Protein AF-A0A497DJE2-F1 (afdb_monomer)

Solvent-accessible surface area (backbone atoms only — not comparable to full-atom values): 36915 Å² total; per-residue (Å²): 143,84,81,88,77,89,80,86,82,82,80,81,83,79,82,76,83,75,86,66,81,59,94,67,69,62,58,83,34,66,93,53,48,21,60,63,22,38,55,33,47,18,73,64,38,55,82,49,50,77,72,42,72,75,46,53,67,66,46,40,66,58,52,35,46,42,57,73,91,78,53,55,95,87,66,70,80,55,27,45,56,20,80,62,29,55,32,99,90,61,69,46,84,48,86,41,48,55,91,71,33,69,51,93,78,64,91,44,76,79,64,31,34,24,80,32,48,75,69,39,44,63,29,59,74,58,39,81,60,77,64,42,39,65,84,44,47,43,62,22,36,33,34,56,44,64,67,41,65,71,43,52,79,38,60,50,58,66,78,43,68,52,92,45,57,30,29,34,17,38,30,72,49,76,90,47,74,53,66,21,22,23,73,44,70,96,46,36,11,63,51,23,38,39,48,54,34,53,48,31,49,34,31,95,54,52,23,76,22,21,88,24,93,64,28,58,79,44,28,64,48,36,46,72,80,35,40,31,68,55,50,44,54,49,32,51,51,27,34,68,76,28,60,85,46,71,68,53,51,54,27,39,49,44,35,26,80,66,23,78,31,58,54,58,42,68,82,39,51,67,53,49,49,38,35,73,30,77,65,60,76,49,62,55,20,63,40,62,56,40,76,57,35,74,75,54,67,37,24,33,32,44,26,37,34,36,44,72,38,51,75,93,32,60,44,53,28,31,42,39,40,40,27,62,78,73,76,80,81,80,86,50,67,44,52,65,81,68,73,36,82,70,51,88,84,45,44,36,31,41,77,40,60,58,85,56,48,57,52,67,53,63,83,44,63,57,58,35,55,38,26,36,38,53,30,33,16,9,57,60,58,71,53,20,24,56,40,73,72,85,80,68,50,60,41,68,52,56,23,30,63,74,32,11,7,41,38,72,82,71,102,40,87,46,44,12,52,30,73,36,34,41,40,19,20,59,81,38,72,58,47,15,34,38,30,35,33,13,62,27,81,56,51,27,46,33,83,83,44,54,36,16,51,24,32,35,38,76,33,74,50,73,37,79,38,73,49,70,59,58,36,33,43,67,32,54,38,38,38,18,26,34,48,70,42,29,23,74,69,72,75,48,70,51,80,38,62,40,74,74,46,64,73,74,24,30,57,26,42,34,35,18,39,73,28,44,92,90,68,30,49,73,44,17,34,47,46,59,85,73,40,56,22,75,93,44,94,68,45,20,53,43,4,27,36,36,45,44,74,87,64,66,64,49,37,64,60,56,55,70,92,48,50,52,70,48,76,30,38,72,88,69,59,59,89,87,68,89,67,79,74,78,42,83,71,53,59,84,81,50,63,79,84,46,68,86,31,46,48,60,96,75,78,84,86,94,72,89,84,76,96,78,62,55,61,47,54,45,93,89,70,76,32,48,34,72,47,48,88,59,77,81,86,82,89,83,82,85,72,64,97,85,57,55,76,54,78,60,74,92,59,61,66,85,80,132

Foldseek 3Di:
DDDDDDDDDDDDPDDDPQDADPDCLLVQLPPAFALSSLQSQLVSFQQWAQPDQVCLLVLQQFLFFDPPVQADPPDDGAWGNALQQRAPPDHGPEIAHRPPQEDDDDDAWNRGWYWAQLQDCQLVVVDPPSVRQNLRTGTHGNVVSVVQHNFAEADAPFPDAGPRGKGWHFHPFPPGGHIHIYGPLLCLLSSLLSVSQCLSNPLVCLLVRCPGDNVVRFAPSHSRQGGDPRNLVSSVVSNVSHDQDPSQSSSQVSSCVVIVHGRVCNSCVVNSCRHNNQPDLFAAQPFAWAPFEWDDFAFFKIKTFTHFGDDDTGFQKKKKKKFQPQDDDDDDALDDDDFDLPCVVGITIDIGGGPPRMDMRGRDHGQTKMKMWMWGWHHDHRSIHTNRDDDTDIYMDGHHHFAEDADDDDVIDFWQWEWFKFDCALVALQQTKTKIFTATADGDALVVWWKWWWKAAPLHDIDTDTDHGHAHYRWMAIEGQDQVRNCVLPVHGGNHHHNVSRDFQFMKIWMFTPDTPVDTDTWAIQDDHSHGSVVHLRGQGQHMKGFPLVRRGGDSDDDSVRIDHDHHHSVRDDPTDRDWDKDQQDDFPDFPPPPVRIDTPDDDDDDDDDPDWGKGQDPPAREIETDDQDEDDPPDDDDDPRYDHDYDPVRHPYDD

Mean predicted aligned error: 20.31 Å

pLDDT: mean 81.44, std 21.13, range [29.23, 98.88]

Sequence (656 aa):
MYRLKLVGIFLFLSTVLLAQAPAGYYNSASGLSGYQLKTALYNIIKDHNDQGYSALWSFYYYGDTLPQALTNSGTSTDIIWDIYSYNPNGANPYEYVAGSNQCGTYSAEGSCYNREHTFPQSWFNKSSPMKNDAVQVLPTDGYVNGKRSNYPYSEVNATWTSQNGSKVGSSNIAGFSGTAFEPIDEFKGDLARIYFYMATRYENVIASWQYNSNADDVLDGTSDHVYDDWFLDLMMQWHEQDPVSQKEIDRNNDVYDYQDNRNPFVDHPEYAESIWGYDTTKAEPSNHVANFTTTTVTDSTITLTWNDNDGTVVADYYLLMINTTGVFTAPVDSVPQNDDTDLSDGEGDININHGSETYTWAGLDTATIYYFIIYPYTNTGTNVNYKTDGTVPVTQDTTTAPQGSGNSGSTDSTVLLIISEVADPGDNSGARYVELYNGGANDIDFSNQTWYLSRQANADSWGDILLTGIIKADSVMVIANSTSNFNSAYGFNPDMANGFVSENGNDGYFLFKDGNHSSGTLVDAYGETDINGTGTAWEYEDGKAVRLYTVDSASATWMASEWKIESADVADMTPRWHHKTYYWTGAVSTDWFTINNWQVNSSTPDYYYDAGSYLIINPAGNSPTLFSTDTIFCTKLTMDTNAVITLDSSVLKVGK

Structure (mmCIF, N/CA/C/O backbone):
data_AF-A0A497DJE2-F1
#
_entry.id   AF-A0A497DJE2-F1
#
loop_
_atom_site.group_PDB
_atom_site.id
_atom_site.type_symbol
_atom_site.label_atom_id
_atom_site.label_alt_id
_atom_site.label_comp_id
_atom_site.label_asym_id
_atom_site.label_entity_id
_atom_site.label_seq_id
_atom_site.pdbx_PDB_ins_code
_atom_site.Cartn_x
_atom_site.Cartn_y
_atom_site.Cartn_z
_atom_site.occupancy
_atom_site.B_iso_or_equiv
_atom_site.auth_seq_id
_atom_site.auth_comp_id
_atom_site.auth_asym_id
_atom_site.auth_atom_id
_atom_site.pdbx_PDB_model_num
ATOM 1 N N . MET A 1 1 ? -31.985 1.904 -69.502 1.00 41.72 1 MET A N 1
ATOM 2 C CA . MET A 1 1 ? -30.615 1.400 -69.745 1.00 41.72 1 MET A CA 1
ATOM 3 C C . MET A 1 1 ? -29.613 2.381 -69.152 1.00 41.72 1 MET A C 1
ATOM 5 O O . MET A 1 1 ? -29.356 3.390 -69.788 1.00 41.72 1 MET A O 1
ATOM 9 N N . TYR A 1 2 ? -29.046 2.103 -67.979 1.00 30.02 2 TYR A N 1
ATOM 10 C CA . TYR A 1 2 ? -27.828 2.778 -67.510 1.00 30.02 2 TYR A CA 1
ATOM 11 C C . TYR A 1 2 ? -26.876 1.734 -66.923 1.00 30.02 2 TYR A C 1
ATOM 13 O O . TYR A 1 2 ? -27.320 0.720 -66.388 1.00 30.02 2 TYR A O 1
ATOM 21 N N . ARG A 1 3 ? -25.577 1.921 -67.168 1.00 37.12 3 ARG A N 1
ATOM 22 C CA . ARG A 1 3 ? -24.538 0.897 -66.995 1.00 37.12 3 ARG A CA 1
ATOM 23 C C . ARG A 1 3 ? -23.901 0.995 -65.609 1.00 37.12 3 ARG A C 1
ATOM 25 O O . ARG A 1 3 ? -23.504 2.086 -65.211 1.00 37.12 3 ARG A O 1
ATOM 32 N N . LEU A 1 4 ? -23.717 -0.147 -64.946 1.00 33.22 4 LEU A N 1
ATOM 33 C CA . LEU A 1 4 ? -22.803 -0.267 -63.809 1.00 33.22 4 LEU A CA 1
ATOM 34 C C . LEU A 1 4 ? -21.368 0.054 -64.261 1.00 33.22 4 LEU A C 1
ATOM 36 O O . LEU A 1 4 ? -20.926 -0.419 -65.310 1.00 33.22 4 LEU A O 1
ATOM 40 N N . LYS A 1 5 ? -20.630 0.810 -63.445 1.00 39.62 5 LYS A N 1
ATOM 41 C CA . LYS A 1 5 ? -19.164 0.844 -63.468 1.00 39.62 5 LYS A CA 1
ATOM 42 C C . LYS A 1 5 ? -18.675 0.205 -62.173 1.00 39.62 5 LYS A C 1
ATOM 44 O O . LYS A 1 5 ? -18.945 0.750 -61.108 1.00 39.62 5 LYS A O 1
ATOM 49 N N . LEU A 1 6 ? -17.963 -0.917 -62.263 1.00 39.28 6 LEU A N 1
ATOM 50 C CA . LEU A 1 6 ? -17.132 -1.372 -61.149 1.00 39.28 6 LEU A CA 1
ATOM 51 C C . LEU A 1 6 ? -15.893 -0.474 -61.072 1.00 39.28 6 LEU A C 1
ATOM 53 O O . LEU A 1 6 ? -15.251 -0.216 -62.091 1.00 39.28 6 LEU A O 1
ATOM 57 N N . VAL A 1 7 ? -15.547 -0.054 -59.860 1.00 38.00 7 VAL A N 1
ATOM 58 C CA . VAL A 1 7 ? -14.213 0.435 -59.505 1.00 38.00 7 VAL A CA 1
ATOM 59 C C . VAL A 1 7 ? -13.634 -0.610 -58.561 1.00 38.00 7 VAL A C 1
ATOM 61 O O . VAL A 1 7 ? -14.201 -0.855 -57.500 1.00 38.00 7 VAL A O 1
ATOM 64 N N . GLY A 1 8 ? -12.562 -1.281 -58.980 1.00 38.66 8 GLY A N 1
ATOM 65 C CA . GLY A 1 8 ? -11.864 -2.250 -58.140 1.00 38.66 8 GLY A CA 1
ATOM 66 C C . GLY A 1 8 ? -10.871 -1.537 -57.233 1.00 38.66 8 GLY A C 1
ATOM 67 O O . GLY A 1 8 ? -9.980 -0.852 -57.732 1.00 38.66 8 GLY A O 1
ATOM 68 N N . ILE A 1 9 ? -11.013 -1.710 -55.921 1.00 38.94 9 ILE A N 1
ATOM 69 C CA . ILE A 1 9 ? -10.001 -1.312 -54.940 1.00 38.94 9 ILE A CA 1
ATOM 70 C C . ILE A 1 9 ? -9.039 -2.492 -54.788 1.00 38.94 9 ILE A C 1
ATOM 72 O O . ILE A 1 9 ? -9.440 -3.568 -54.349 1.00 38.94 9 ILE A O 1
ATOM 76 N N . PHE A 1 10 ? -7.780 -2.301 -55.182 1.00 39.84 10 PHE A N 1
ATOM 77 C CA . PHE A 1 10 ? -6.708 -3.249 -54.889 1.00 39.84 10 PHE A CA 1
ATOM 78 C C . PHE A 1 10 ? -6.215 -2.999 -53.463 1.00 39.84 10 PHE A C 1
ATOM 80 O O . PHE A 1 10 ? -5.590 -1.973 -53.198 1.00 39.84 10 PHE A O 1
ATOM 87 N N . LEU A 1 11 ? -6.493 -3.934 -52.554 1.00 34.88 11 LEU A N 1
ATOM 88 C CA . LEU A 1 11 ? -5.892 -3.939 -51.225 1.00 34.88 11 LEU A CA 1
ATOM 89 C C . LEU A 1 11 ? -4.448 -4.451 -51.356 1.00 34.88 11 LEU A C 1
ATOM 91 O O . LEU A 1 11 ? -4.231 -5.626 -51.653 1.00 34.88 11 LEU A O 1
ATOM 95 N N . PHE A 1 12 ? -3.460 -3.576 -51.168 1.00 38.00 12 PHE A N 1
ATOM 96 C CA . PHE A 1 12 ? -2.070 -4.000 -51.002 1.00 38.00 12 PHE A CA 1
ATOM 97 C C . PHE A 1 12 ? -1.898 -4.517 -49.573 1.00 38.00 12 PHE A C 1
ATOM 99 O O . PHE A 1 12 ? -1.825 -3.733 -48.632 1.00 38.00 12 PHE A O 1
ATOM 106 N N . LEU A 1 13 ? -1.859 -5.840 -49.411 1.00 38.19 13 LEU A N 1
ATOM 107 C CA . LEU A 1 13 ? -1.564 -6.469 -48.128 1.00 38.19 13 LEU A CA 1
ATOM 108 C C . LEU A 1 13 ? -0.039 -6.520 -47.944 1.00 38.19 13 LEU A C 1
ATOM 110 O O . LEU A 1 13 ? 0.623 -7.446 -48.410 1.00 38.19 13 LEU A O 1
ATOM 114 N N . SER A 1 14 ? 0.531 -5.491 -47.319 1.00 37.19 14 SER A N 1
ATOM 115 C CA . SER A 1 14 ? 1.941 -5.477 -46.927 1.00 37.19 14 SER A CA 1
ATOM 116 C C . SER A 1 14 ? 2.137 -6.334 -45.678 1.00 37.19 14 SER A C 1
ATOM 118 O O . SER A 1 14 ? 1.877 -5.882 -44.564 1.00 37.19 14 SER A O 1
ATOM 120 N N . THR A 1 15 ? 2.599 -7.571 -45.853 1.00 36.88 15 THR A N 1
ATOM 121 C CA . THR A 1 15 ? 3.052 -8.413 -44.741 1.00 36.88 15 THR A CA 1
ATOM 122 C C . THR A 1 15 ? 4.378 -7.873 -44.210 1.00 36.88 15 THR A C 1
ATOM 124 O O . THR A 1 15 ? 5.437 -8.167 -44.769 1.00 36.88 15 THR A O 1
ATOM 127 N N . VAL A 1 16 ? 4.320 -7.074 -43.145 1.00 34.97 16 VAL A N 1
ATOM 128 C CA . VAL A 1 16 ? 5.499 -6.785 -42.324 1.00 34.97 16 VAL A CA 1
ATOM 129 C C . VAL A 1 16 ? 5.822 -8.064 -41.555 1.00 34.97 16 VAL A C 1
ATOM 131 O O . VAL A 1 16 ? 4.972 -8.588 -40.838 1.00 34.97 16 VAL A O 1
ATOM 134 N N . LEU A 1 17 ? 7.023 -8.605 -41.757 1.00 34.31 17 LEU A N 1
ATOM 135 C CA . LEU A 1 17 ? 7.539 -9.699 -40.942 1.00 34.31 17 LEU A CA 1
ATOM 136 C C . LEU A 1 17 ? 8.012 -9.094 -39.620 1.00 34.31 17 LEU A C 1
ATOM 138 O O . LEU A 1 17 ? 9.118 -8.564 -39.556 1.00 34.31 17 LEU A O 1
ATOM 142 N N . LEU A 1 18 ? 7.162 -9.142 -38.596 1.00 40.81 18 LEU A N 1
ATOM 143 C CA . LEU A 1 18 ? 7.586 -8.866 -37.227 1.00 40.81 18 LEU A CA 1
ATOM 144 C C . LEU A 1 18 ? 8.486 -10.018 -36.768 1.00 40.81 18 LEU A C 1
ATOM 146 O O . LEU A 1 18 ? 8.111 -11.186 -36.907 1.00 40.81 18 LEU A O 1
ATOM 150 N N . ALA A 1 19 ? 9.666 -9.696 -36.241 1.00 52.09 19 ALA A N 1
ATOM 151 C CA . ALA A 1 19 ? 10.477 -10.675 -35.536 1.00 52.09 19 ALA A CA 1
ATOM 152 C C . ALA A 1 19 ? 9.760 -11.021 -34.222 1.00 52.09 19 ALA A C 1
ATOM 154 O O . ALA A 1 19 ? 9.531 -10.160 -33.376 1.00 52.09 19 ALA A O 1
ATOM 155 N N . GLN A 1 20 ? 9.348 -12.278 -34.096 1.00 71.12 20 GLN A N 1
ATOM 156 C CA . GLN A 1 20 ? 8.785 -12.847 -32.874 1.00 71.12 20 GLN A CA 1
ATOM 157 C C . GLN A 1 20 ? 9.812 -13.802 -32.261 1.00 71.12 20 GLN A C 1
ATOM 159 O O . GLN A 1 20 ? 10.770 -14.197 -32.935 1.00 71.12 20 GLN A O 1
ATOM 164 N N . ALA A 1 21 ? 9.594 -14.211 -31.009 1.00 84.31 21 ALA A N 1
ATOM 165 C CA . ALA A 1 21 ? 10.397 -15.248 -30.370 1.00 84.31 21 ALA A CA 1
ATOM 166 C C . ALA A 1 21 ? 10.572 -16.481 -31.292 1.00 84.31 21 ALA A C 1
ATOM 168 O O . ALA A 1 21 ? 9.634 -16.844 -32.015 1.00 84.31 21 ALA A O 1
ATOM 169 N N . PRO A 1 22 ? 11.751 -17.139 -31.295 1.00 88.75 22 PRO A N 1
ATOM 170 C CA . PRO A 1 22 ? 12.026 -18.254 -32.197 1.00 88.75 22 PRO A CA 1
ATOM 171 C C . PRO A 1 22 ? 10.937 -19.327 -32.152 1.00 88.75 22 PRO A C 1
ATOM 173 O O . PRO A 1 22 ? 10.396 -19.639 -31.091 1.00 88.75 22 PRO A O 1
ATOM 176 N N . ALA A 1 23 ? 10.628 -19.934 -33.299 1.00 89.12 23 ALA A N 1
ATOM 177 C CA . ALA A 1 23 ? 9.549 -20.914 -33.392 1.00 89.12 23 ALA A CA 1
ATOM 178 C C . ALA A 1 23 ? 9.750 -22.075 -32.395 1.00 89.12 23 ALA A C 1
ATOM 180 O O . ALA A 1 23 ? 10.640 -22.910 -32.559 1.00 89.12 23 ALA A O 1
ATOM 181 N N . GLY A 1 24 ? 8.892 -22.125 -31.372 1.00 91.44 24 GLY A N 1
ATOM 182 C CA . GLY A 1 24 ? 8.937 -23.118 -30.300 1.00 91.44 24 GLY A CA 1
ATOM 183 C C . GLY A 1 24 ? 9.784 -22.757 -29.072 1.00 91.44 24 GLY A C 1
ATOM 184 O O . GLY A 1 24 ? 9.960 -23.622 -28.217 1.00 91.44 24 GLY A O 1
ATOM 185 N N . TYR A 1 25 ? 10.276 -21.519 -28.951 1.00 95.25 25 TYR A N 1
ATOM 186 C CA . TYR A 1 25 ? 11.072 -21.043 -27.807 1.00 95.25 25 TYR A CA 1
ATOM 187 C C . TYR A 1 25 ? 10.352 -21.250 -26.459 1.00 95.25 25 TYR A C 1
ATOM 189 O O . TYR A 1 25 ? 10.944 -21.770 -25.518 1.00 95.25 25 TYR A O 1
ATOM 197 N N . TYR A 1 26 ? 9.042 -20.975 -26.404 1.00 96.12 26 TYR A N 1
ATOM 198 C CA . TYR A 1 26 ? 8.196 -21.170 -25.215 1.00 96.12 26 TYR A CA 1
ATOM 199 C C . TYR A 1 26 ? 7.498 -22.543 -25.130 1.00 96.12 26 TYR A C 1
ATOM 201 O O . TYR A 1 26 ? 6.602 -22.734 -24.311 1.00 96.12 26 TYR A O 1
ATOM 209 N N . ASN A 1 27 ? 7.893 -23.543 -25.932 1.00 93.94 27 ASN A N 1
ATOM 210 C CA . ASN A 1 27 ? 7.193 -24.840 -25.972 1.00 93.94 27 ASN A CA 1
ATOM 211 C C . ASN A 1 27 ? 7.103 -25.548 -24.607 1.00 93.94 27 ASN A C 1
ATOM 213 O O . ASN A 1 27 ? 6.113 -26.227 -24.350 1.00 93.94 27 ASN A O 1
ATOM 217 N N . SER A 1 28 ? 8.110 -25.411 -23.736 1.00 89.19 28 SER A N 1
ATOM 218 C CA . SER A 1 28 ? 8.104 -26.017 -22.393 1.00 89.19 28 SER A CA 1
ATOM 219 C C . SER A 1 28 ? 7.268 -25.258 -21.358 1.00 89.19 28 SER A C 1
ATOM 221 O O . SER A 1 28 ? 7.044 -25.796 -20.280 1.00 89.19 28 SER A O 1
ATOM 223 N N . ALA A 1 29 ? 6.807 -24.046 -21.678 1.00 84.62 29 ALA A N 1
ATOM 224 C CA . ALA A 1 29 ? 5.879 -23.257 -20.866 1.00 84.62 29 ALA A CA 1
ATOM 225 C C . ALA A 1 29 ? 4.402 -23.482 -21.263 1.00 84.62 29 ALA A C 1
ATOM 227 O O . ALA A 1 29 ? 3.489 -23.099 -20.537 1.00 84.62 29 ALA A O 1
ATOM 228 N N . SER A 1 30 ? 4.149 -24.113 -22.416 1.00 82.94 30 SER A N 1
ATOM 229 C CA . SER A 1 30 ? 2.805 -24.249 -22.985 1.00 82.94 30 SER A CA 1
ATOM 230 C C . SER A 1 30 ? 1.856 -25.054 -22.086 1.00 82.94 30 SER A C 1
ATOM 232 O O . SER A 1 30 ? 2.099 -26.228 -21.805 1.00 82.94 30 SER A O 1
ATOM 234 N N . GLY A 1 31 ? 0.745 -24.429 -21.684 1.00 71.00 31 GLY A N 1
ATOM 235 C CA . GLY A 1 31 ? -0.303 -25.059 -20.874 1.00 71.00 31 GLY A CA 1
ATOM 236 C C . GLY A 1 31 ? 0.004 -25.160 -19.376 1.00 71.00 31 GLY A C 1
ATOM 237 O O . GLY A 1 31 ? -0.684 -25.907 -18.684 1.00 71.00 31 GLY A O 1
ATOM 238 N N . LEU A 1 32 ? 1.018 -24.442 -18.887 1.00 68.62 32 LEU A N 1
ATOM 239 C CA . LEU A 1 32 ? 1.298 -24.266 -17.460 1.00 68.62 32 LEU A CA 1
ATOM 240 C C . LEU A 1 32 ? 0.715 -22.928 -16.966 1.00 68.62 32 LEU A C 1
ATOM 242 O O . LEU A 1 32 ? 0.561 -22.005 -17.763 1.00 68.62 32 LEU A O 1
ATOM 246 N N . SER A 1 33 ? 0.446 -22.819 -15.663 1.00 76.69 33 SER A N 1
ATOM 247 C CA . SER A 1 33 ? 0.101 -21.568 -14.961 1.00 76.69 33 SER A CA 1
ATOM 248 C C . SER A 1 33 ? 0.865 -21.458 -13.635 1.00 76.69 33 SER A C 1
ATOM 250 O O . SER A 1 33 ? 1.646 -22.355 -13.280 1.00 76.69 33 SER A O 1
ATOM 252 N N . GLY A 1 34 ? 0.669 -20.345 -12.932 1.00 74.62 34 GLY A N 1
ATOM 253 C CA . GLY A 1 34 ? 1.222 -20.062 -11.618 1.00 74.62 34 GLY A CA 1
ATOM 254 C C . GLY A 1 34 ? 2.740 -20.180 -11.573 1.00 74.62 34 GLY A C 1
ATOM 255 O O . GLY A 1 34 ? 3.468 -20.016 -12.561 1.00 74.62 34 GLY A O 1
ATOM 256 N N . TYR A 1 35 ? 3.245 -20.588 -10.417 1.00 82.94 35 TYR A N 1
ATOM 257 C CA . TYR A 1 35 ? 4.678 -20.793 -10.222 1.00 82.94 35 TYR A CA 1
ATOM 258 C C . TYR A 1 35 ? 5.255 -21.955 -11.054 1.00 82.94 35 TYR A C 1
ATOM 260 O O . TYR A 1 35 ? 6.456 -21.980 -11.310 1.00 82.94 35 TYR A O 1
ATOM 268 N N . GLN A 1 36 ? 4.429 -22.874 -11.578 1.00 73.94 36 GLN A N 1
ATOM 269 C CA . GLN A 1 36 ? 4.905 -23.894 -12.527 1.00 73.94 36 GLN A CA 1
ATOM 270 C C . GLN A 1 36 ? 5.261 -23.284 -13.889 1.00 73.94 36 GLN A C 1
ATOM 272 O O . GLN A 1 36 ? 6.279 -23.656 -14.480 1.00 73.94 36 GLN A O 1
ATOM 277 N N . LEU A 1 37 ? 4.458 -22.327 -14.367 1.00 85.69 37 LEU A N 1
ATOM 278 C CA . LEU A 1 37 ? 4.773 -21.526 -15.549 1.00 85.69 37 LEU A CA 1
ATOM 279 C C . LEU A 1 37 ? 6.027 -20.679 -15.304 1.00 85.69 37 LEU A C 1
ATOM 281 O O . LEU A 1 37 ? 6.937 -20.705 -16.134 1.00 85.69 37 LEU A O 1
ATOM 285 N N . LYS A 1 38 ? 6.136 -20.026 -14.139 1.00 93.12 38 LYS A N 1
ATOM 286 C CA . LYS A 1 38 ? 7.335 -19.268 -13.746 1.00 93.12 38 LYS A CA 1
ATOM 287 C C . LYS A 1 38 ? 8.607 -20.115 -13.816 1.00 93.12 38 LYS A C 1
ATOM 289 O O . LYS A 1 38 ? 9.509 -19.777 -14.581 1.00 93.12 38 LYS A O 1
ATOM 294 N N . THR A 1 39 ? 8.637 -21.271 -13.148 1.00 90.19 39 THR A N 1
ATOM 295 C CA . THR A 1 39 ? 9.790 -22.183 -13.179 1.00 90.19 39 THR A CA 1
ATOM 296 C C . THR A 1 39 ? 10.073 -22.713 -14.590 1.00 90.19 39 THR A C 1
ATOM 298 O O . THR A 1 39 ? 11.234 -22.934 -14.954 1.00 90.19 39 THR A O 1
ATOM 301 N N . ALA A 1 40 ? 9.057 -22.911 -15.436 1.00 89.19 40 ALA A N 1
ATOM 302 C CA . ALA A 1 40 ? 9.267 -23.298 -16.831 1.00 89.19 40 ALA A CA 1
ATOM 303 C C . ALA A 1 40 ? 9.916 -22.176 -17.659 1.00 89.19 40 ALA A C 1
ATOM 305 O O . ALA A 1 40 ? 10.859 -22.447 -18.407 1.00 89.19 40 ALA A O 1
ATOM 306 N N . LEU A 1 41 ? 9.477 -20.925 -17.483 1.00 98.06 41 LEU A N 1
ATOM 307 C CA . LEU A 1 41 ? 10.080 -19.744 -18.105 1.00 98.06 41 LEU A CA 1
ATOM 308 C C . LEU A 1 41 ? 11.501 -19.493 -17.589 1.00 98.06 41 LEU A C 1
ATOM 310 O O . LEU A 1 41 ? 12.400 -19.298 -18.405 1.00 98.06 41 LEU A O 1
ATOM 314 N N . TYR A 1 42 ? 11.744 -19.603 -16.277 1.00 98.06 42 TYR A N 1
ATOM 315 C CA . TYR A 1 42 ? 13.086 -19.587 -15.685 1.00 98.06 42 TYR A CA 1
ATOM 316 C C . TYR A 1 42 ? 14.002 -20.582 -16.405 1.00 98.06 42 TYR A C 1
ATOM 318 O O . TYR A 1 42 ? 15.075 -20.215 -16.880 1.00 98.06 42 TYR A O 1
ATOM 326 N N . ASN A 1 43 ? 13.564 -21.833 -16.580 1.00 97.69 43 ASN A N 1
ATOM 327 C CA . ASN A 1 43 ? 14.359 -22.848 -17.270 1.00 97.69 43 ASN A CA 1
ATOM 328 C C . ASN A 1 43 ? 14.624 -22.553 -18.758 1.00 97.69 43 ASN A C 1
ATOM 330 O O . ASN A 1 43 ? 15.613 -23.070 -19.275 1.00 97.69 43 ASN A O 1
ATOM 334 N N . ILE A 1 44 ? 13.801 -21.730 -19.420 1.00 97.94 44 ILE A N 1
ATOM 335 C CA . ILE A 1 44 ? 14.044 -21.237 -20.786 1.00 97.94 44 ILE A CA 1
ATOM 336 C C . ILE A 1 44 ? 15.083 -20.100 -20.785 1.00 97.94 44 ILE A C 1
ATOM 338 O O . ILE A 1 44 ? 15.980 -20.099 -21.625 1.00 97.94 44 ILE A O 1
ATOM 342 N N . ILE A 1 45 ? 14.987 -19.142 -19.853 1.00 98.19 45 ILE A N 1
ATOM 343 C CA . ILE A 1 45 ? 15.735 -17.870 -19.923 1.00 98.19 45 ILE A CA 1
ATOM 344 C C . ILE A 1 45 ? 16.977 -17.783 -19.016 1.00 98.19 45 ILE A C 1
ATOM 346 O O . ILE A 1 45 ? 17.738 -16.823 -19.134 1.00 98.19 45 ILE A O 1
ATOM 350 N N . LYS A 1 46 ? 17.202 -18.741 -18.106 1.00 96.19 46 LYS A N 1
ATOM 351 C CA . LYS A 1 46 ? 18.267 -18.696 -17.076 1.00 96.19 46 LYS A CA 1
ATOM 352 C C . LYS A 1 46 ? 19.713 -18.744 -17.583 1.00 96.19 46 LYS A C 1
ATOM 354 O O . LYS A 1 46 ? 20.621 -18.354 -16.848 1.00 96.19 46 LYS A O 1
ATOM 359 N N . ASP A 1 47 ? 19.939 -19.225 -18.800 1.00 92.69 47 ASP A N 1
ATOM 360 C CA . ASP A 1 47 ? 21.274 -19.483 -19.353 1.00 92.69 47 ASP A CA 1
ATOM 361 C C . ASP A 1 47 ? 21.628 -18.447 -20.439 1.00 92.69 47 ASP A C 1
ATOM 363 O O . ASP A 1 47 ? 21.968 -18.793 -21.567 1.00 92.69 47 ASP A O 1
ATOM 367 N N . HIS A 1 48 ? 21.522 -17.156 -20.094 1.00 93.88 48 HIS A N 1
ATOM 368 C CA . HIS A 1 48 ? 21.909 -16.057 -20.988 1.00 93.88 48 HIS A CA 1
ATOM 369 C C . HIS A 1 48 ? 23.435 -15.934 -21.145 1.00 93.88 48 HIS A C 1
ATOM 371 O O . HIS A 1 48 ? 24.213 -16.280 -20.250 1.00 93.88 48 HIS A O 1
ATOM 377 N N . ASN A 1 49 ? 23.862 -15.360 -22.264 1.00 96.81 49 ASN A N 1
ATOM 378 C CA . ASN A 1 49 ? 25.253 -15.180 -22.659 1.00 96.81 49 ASN A CA 1
ATOM 379 C C . ASN A 1 49 ? 25.786 -13.798 -22.216 1.00 96.81 49 ASN A C 1
ATOM 381 O O . ASN A 1 49 ? 25.648 -12.812 -22.938 1.00 96.81 49 ASN A O 1
ATOM 385 N N . ASP A 1 50 ? 26.372 -13.717 -21.011 1.00 96.25 50 ASP A N 1
ATOM 386 C CA . ASP A 1 50 ? 26.894 -12.469 -20.414 1.00 96.25 50 ASP A CA 1
ATOM 387 C C . ASP A 1 50 ? 28.043 -11.872 -21.256 1.00 96.25 50 ASP A C 1
ATOM 389 O O . ASP A 1 50 ? 29.195 -12.308 -21.179 1.00 96.25 50 ASP A O 1
ATOM 393 N N . GLN A 1 51 ? 27.730 -10.827 -22.030 1.00 97.44 51 GLN A N 1
ATOM 394 C CA . GLN A 1 51 ? 28.685 -10.088 -22.871 1.00 97.44 51 GLN A CA 1
ATOM 395 C C . GLN A 1 51 ? 29.638 -9.169 -22.075 1.00 97.44 51 GLN A C 1
ATOM 397 O O . GLN A 1 51 ? 30.587 -8.603 -22.628 1.00 97.44 51 GLN A O 1
ATOM 402 N N . GLY A 1 52 ? 29.413 -9.003 -20.769 1.00 97.38 52 GLY A N 1
ATOM 403 C CA . GLY A 1 52 ? 30.211 -8.168 -19.878 1.00 97.38 52 GLY A CA 1
ATOM 404 C C . GLY A 1 52 ? 29.789 -6.694 -19.842 1.00 97.38 52 GLY A C 1
ATOM 405 O O . GLY A 1 52 ? 29.411 -6.086 -20.841 1.00 97.38 52 GLY A O 1
ATOM 406 N N . TYR A 1 53 ? 29.945 -6.067 -18.671 1.00 96.38 53 TYR A N 1
ATOM 407 C CA . TYR A 1 53 ? 29.461 -4.707 -18.371 1.00 96.38 53 TYR A CA 1
ATOM 408 C C . TYR A 1 53 ? 29.867 -3.604 -19.370 1.00 96.38 53 TYR A C 1
ATOM 410 O O . TYR A 1 53 ? 29.188 -2.583 -19.488 1.00 96.38 53 TYR A O 1
ATOM 418 N N . SER A 1 54 ? 31.003 -3.753 -20.057 1.00 95.50 54 SER A N 1
ATOM 419 C CA . SER A 1 54 ? 31.478 -2.795 -21.064 1.00 95.50 54 SER A CA 1
ATOM 420 C C . SER A 1 54 ? 30.797 -2.933 -22.425 1.00 95.50 54 SER A C 1
ATOM 422 O O . SER A 1 54 ? 30.763 -1.947 -23.156 1.00 95.50 54 SER A O 1
ATOM 424 N N . ALA A 1 55 ? 30.282 -4.117 -22.770 1.00 96.94 55 ALA A N 1
ATOM 425 C CA . ALA A 1 55 ? 29.656 -4.380 -24.065 1.00 96.94 55 ALA A CA 1
ATOM 426 C C . ALA A 1 55 ? 28.269 -3.723 -24.192 1.00 96.94 55 ALA A C 1
ATOM 428 O O . ALA A 1 55 ? 27.890 -3.331 -25.294 1.00 96.94 55 ALA A O 1
ATOM 429 N N . LEU A 1 56 ? 27.591 -3.474 -23.061 1.00 97.12 56 LEU A N 1
ATOM 430 C CA . LEU A 1 56 ? 26.328 -2.726 -22.989 1.00 97.12 56 LEU A CA 1
ATOM 431 C C . LEU A 1 56 ? 26.389 -1.384 -23.737 1.00 97.12 56 LEU A C 1
ATOM 433 O O . LEU A 1 56 ? 25.452 -1.027 -24.439 1.00 97.12 56 LEU A O 1
ATOM 437 N N . TRP A 1 57 ? 27.519 -0.668 -23.677 1.00 95.88 57 TRP A N 1
ATOM 438 C CA . TRP A 1 57 ? 27.675 0.582 -24.428 1.00 95.88 57 TRP A CA 1
ATOM 439 C C . TRP A 1 57 ? 27.510 0.405 -25.939 1.00 95.88 57 TRP A C 1
ATOM 441 O O . TRP A 1 57 ? 26.985 1.297 -26.590 1.00 95.88 57 TRP A O 1
ATOM 451 N N . SER A 1 58 ? 27.961 -0.720 -26.498 1.00 95.25 58 SER A N 1
ATOM 452 C CA . SER A 1 58 ? 27.808 -1.026 -27.923 1.00 95.25 58 SER A CA 1
ATOM 453 C C . SER A 1 58 ? 26.427 -1.581 -28.265 1.00 95.25 58 SER A C 1
ATOM 455 O O . SER A 1 58 ? 25.987 -1.384 -29.393 1.00 95.25 58 SER A O 1
ATOM 457 N N . PHE A 1 59 ? 25.742 -2.222 -27.311 1.00 97.31 59 PHE A N 1
ATOM 458 C CA . PHE A 1 59 ? 24.339 -2.625 -27.448 1.00 97.31 59 PHE A CA 1
ATOM 459 C C . PHE A 1 59 ? 23.425 -1.407 -27.674 1.00 97.31 59 PHE A C 1
ATOM 461 O O . PHE A 1 59 ? 22.644 -1.376 -28.622 1.00 97.31 59 PHE A O 1
ATOM 468 N N . TYR A 1 60 ? 23.615 -0.341 -26.889 1.00 96.75 60 TYR A N 1
ATOM 469 C CA . TYR A 1 60 ? 22.796 0.879 -26.957 1.00 96.75 60 TYR A CA 1
ATOM 470 C C . TYR A 1 60 ? 22.839 1.626 -28.298 1.00 96.75 60 TYR A C 1
ATOM 472 O O . TYR A 1 60 ? 22.012 2.498 -28.536 1.00 96.75 60 TYR A O 1
ATOM 480 N N . TYR A 1 61 ? 23.795 1.318 -29.181 1.00 93.50 61 TYR A N 1
ATOM 481 C CA . TYR A 1 61 ? 23.894 1.956 -30.501 1.00 93.50 61 TYR A CA 1
ATOM 482 C C . TYR A 1 61 ? 22.918 1.364 -31.532 1.00 93.50 61 TYR A C 1
ATOM 484 O O . TYR A 1 61 ? 22.859 1.863 -32.653 1.00 93.50 61 TYR A O 1
ATOM 492 N N . TYR A 1 62 ? 22.188 0.303 -31.177 1.00 92.56 62 TYR A N 1
ATOM 493 C CA . TYR A 1 62 ? 21.087 -0.243 -31.971 1.00 92.56 62 TYR A CA 1
ATOM 494 C C . TYR A 1 62 ? 19.849 -0.487 -31.096 1.00 92.56 62 TYR A C 1
ATOM 496 O O . TYR A 1 62 ? 18.832 0.165 -31.327 1.00 92.56 62 TYR A O 1
ATOM 504 N N . GLY A 1 63 ? 19.974 -1.287 -30.030 1.00 94.38 63 GLY A N 1
ATOM 505 C CA . GLY A 1 63 ? 18.843 -1.745 -29.206 1.00 94.38 63 GLY A CA 1
ATOM 506 C C . GLY A 1 63 ? 18.183 -0.708 -28.291 1.00 94.38 63 GLY A C 1
ATOM 507 O O . GLY A 1 63 ? 17.174 -1.006 -27.663 1.00 94.38 63 GLY A O 1
ATOM 508 N N . ASP A 1 64 ? 18.725 0.507 -28.210 1.00 96.31 64 ASP A N 1
ATOM 509 C CA . ASP A 1 64 ? 18.161 1.616 -27.428 1.00 96.31 64 ASP A CA 1
ATOM 510 C C . ASP A 1 64 ? 18.215 2.936 -28.225 1.00 96.31 64 ASP A C 1
ATOM 512 O O . ASP A 1 64 ? 18.529 3.999 -27.686 1.00 96.31 64 ASP A O 1
ATOM 516 N N . THR A 1 65 ? 17.944 2.883 -29.536 1.00 93.25 65 THR A N 1
ATOM 517 C CA . THR A 1 65 ? 17.930 4.075 -30.406 1.00 93.25 65 THR A CA 1
ATOM 518 C C . THR A 1 65 ? 16.520 4.633 -30.627 1.00 93.25 65 THR A C 1
ATOM 520 O O . THR A 1 65 ? 15.580 3.907 -30.938 1.00 93.25 65 THR A O 1
ATOM 523 N N . LEU A 1 66 ? 16.366 5.949 -30.465 1.00 94.06 66 LEU A N 1
ATOM 524 C CA . LEU A 1 66 ? 15.112 6.679 -30.649 1.00 94.06 66 LEU A CA 1
ATOM 525 C C . LEU A 1 66 ? 14.827 6.859 -32.155 1.00 94.06 66 LEU A C 1
ATOM 527 O O . LEU A 1 66 ? 15.661 7.434 -32.866 1.00 94.06 66 LEU A O 1
ATOM 531 N N . PRO A 1 67 ? 13.661 6.426 -32.674 1.00 92.38 67 PRO A N 1
ATOM 532 C CA . PRO A 1 67 ? 13.290 6.628 -34.069 1.00 92.38 67 PRO A CA 1
ATOM 533 C C . PRO A 1 67 ? 13.351 8.102 -34.480 1.00 92.38 67 PRO A C 1
ATOM 535 O O . PRO A 1 67 ? 12.799 8.965 -33.806 1.00 92.38 67 PRO A O 1
ATOM 538 N N . GLN A 1 68 ? 13.931 8.394 -35.649 1.00 90.31 68 GLN A N 1
ATOM 539 C CA . GLN A 1 68 ? 14.129 9.765 -36.159 1.00 90.31 68 GLN A CA 1
ATOM 540 C C . GLN A 1 68 ? 12.844 10.622 -36.207 1.00 90.31 68 GLN A C 1
ATOM 542 O O . GLN A 1 68 ? 12.919 11.846 -36.189 1.00 90.31 68 GLN A O 1
ATOM 547 N N . ALA A 1 69 ? 11.663 10.002 -36.291 1.00 90.38 69 ALA A N 1
ATOM 548 C CA . ALA A 1 69 ? 10.377 10.704 -36.269 1.00 90.38 69 ALA A CA 1
ATOM 549 C C . ALA A 1 69 ? 9.978 11.240 -34.876 1.00 90.38 69 ALA A C 1
ATOM 551 O O . ALA A 1 69 ? 9.078 12.072 -34.797 1.00 90.38 69 ALA A O 1
ATOM 552 N N . LEU A 1 70 ? 10.633 10.757 -33.816 1.00 92.31 70 LEU A N 1
ATOM 553 C CA . LEU A 1 70 ? 10.420 11.109 -32.409 1.00 92.31 70 LEU A CA 1
ATOM 554 C C . LEU A 1 70 ? 11.562 11.968 -31.832 1.00 92.31 70 LEU A C 1
ATOM 556 O O . LEU A 1 70 ? 11.508 12.355 -30.666 1.00 92.31 70 LEU A O 1
ATOM 560 N N . THR A 1 71 ? 12.597 12.269 -32.625 1.00 93.50 71 THR A N 1
ATOM 561 C CA . THR A 1 71 ? 13.676 13.174 -32.210 1.00 93.50 71 THR A CA 1
ATOM 562 C C . THR A 1 71 ? 13.280 14.638 -32.410 1.00 93.50 71 THR A C 1
ATOM 564 O O . THR A 1 71 ? 12.419 14.990 -33.223 1.00 93.50 71 THR A O 1
ATOM 567 N N . ASN A 1 72 ? 13.986 15.530 -31.725 1.00 92.06 72 ASN A N 1
ATOM 568 C CA . ASN A 1 72 ? 13.856 16.966 -31.886 1.00 92.06 72 ASN A CA 1
ATOM 569 C C . ASN A 1 72 ? 14.172 17.421 -33.324 1.00 92.06 72 ASN A C 1
ATOM 571 O O . ASN A 1 72 ? 14.929 16.813 -34.085 1.00 92.06 72 ASN A O 1
ATOM 575 N N . SER A 1 73 ? 13.589 18.556 -33.717 1.00 80.00 73 SER A N 1
ATOM 576 C CA . SER A 1 73 ? 13.757 19.093 -35.070 1.00 80.00 73 SER A CA 1
ATOM 577 C C . SER A 1 73 ? 15.208 19.499 -35.354 1.00 80.00 73 SER A C 1
ATOM 579 O O . SER A 1 73 ? 15.681 20.528 -34.874 1.00 80.00 73 SER A O 1
ATOM 581 N N . GLY A 1 74 ? 15.880 18.728 -36.212 1.00 74.88 74 GLY A N 1
ATOM 582 C CA . GLY A 1 74 ? 17.235 19.010 -36.691 1.00 74.88 74 GLY A CA 1
ATOM 583 C C . GLY A 1 74 ? 18.358 18.262 -35.968 1.00 74.88 74 GLY A C 1
ATOM 584 O O . GLY A 1 74 ? 19.522 18.564 -36.241 1.00 74.88 74 GLY A O 1
ATOM 585 N N . THR A 1 75 ? 18.049 17.308 -35.084 1.00 74.56 75 THR A N 1
ATOM 586 C CA . THR A 1 75 ? 19.048 16.379 -34.532 1.00 74.56 75 THR A CA 1
ATOM 587 C C . THR A 1 75 ? 19.371 15.234 -35.502 1.00 74.56 75 THR A C 1
ATOM 589 O O . THR A 1 75 ? 18.741 15.081 -36.552 1.00 74.56 75 THR A O 1
ATOM 592 N N . SER A 1 76 ? 20.461 14.515 -35.227 1.00 65.69 76 SER A N 1
ATOM 593 C CA . SER A 1 76 ? 20.994 13.468 -36.104 1.00 65.69 76 SER A CA 1
ATOM 594 C C . SER A 1 76 ? 20.203 12.163 -36.004 1.00 65.69 76 SER A C 1
ATOM 596 O O . SER A 1 76 ? 19.326 12.011 -35.155 1.00 65.69 76 SER A O 1
ATOM 598 N N . THR A 1 77 ? 20.576 11.189 -36.835 1.00 71.31 77 THR A N 1
ATOM 599 C CA . THR A 1 77 ? 20.340 9.778 -36.518 1.00 71.31 77 THR A CA 1
ATOM 600 C C . THR A 1 77 ? 21.097 9.397 -35.239 1.00 71.31 77 THR A C 1
ATOM 602 O O . THR A 1 77 ? 22.002 10.120 -34.804 1.00 71.31 77 THR A O 1
ATOM 605 N N . ASP A 1 78 ? 20.750 8.246 -34.665 1.00 87.12 78 ASP A N 1
ATOM 606 C CA . ASP A 1 78 ? 21.476 7.609 -33.557 1.00 87.12 78 ASP A CA 1
ATOM 607 C C . ASP A 1 78 ? 21.381 8.383 -32.220 1.00 87.12 78 ASP A C 1
ATOM 609 O O . ASP A 1 78 ? 22.352 8.513 -31.469 1.00 87.12 78 ASP A O 1
ATOM 613 N N . ILE A 1 79 ? 20.185 8.905 -31.919 1.00 94.62 79 ILE A N 1
ATOM 614 C CA . ILE A 1 79 ? 19.809 9.401 -30.586 1.00 94.62 79 ILE A CA 1
ATOM 615 C C . ILE A 1 79 ? 19.430 8.216 -29.686 1.00 94.62 79 ILE A C 1
ATOM 617 O O . ILE A 1 79 ? 18.799 7.273 -30.152 1.00 94.62 79 ILE A O 1
ATOM 621 N N . ILE A 1 80 ? 19.798 8.256 -28.405 1.00 95.81 80 ILE A N 1
ATOM 622 C CA . ILE A 1 80 ? 19.417 7.253 -27.396 1.00 95.81 80 ILE A CA 1
ATOM 623 C C . ILE A 1 80 ? 17.951 7.439 -26.967 1.00 95.81 80 ILE A C 1
ATOM 625 O O . ILE A 1 80 ? 17.536 8.559 -26.670 1.00 95.81 80 ILE A O 1
ATOM 629 N N . TRP A 1 81 ? 17.186 6.346 -26.869 1.00 96.31 81 TRP A N 1
ATOM 630 C CA . TRP A 1 81 ? 15.815 6.330 -26.336 1.00 96.31 81 TRP A CA 1
ATOM 631 C C . TRP A 1 81 ? 15.808 6.295 -24.798 1.00 96.31 81 TRP A C 1
ATOM 633 O O . TRP A 1 81 ? 15.390 5.332 -24.160 1.00 96.31 81 TRP A O 1
ATOM 643 N N . ASP A 1 82 ? 16.308 7.372 -24.203 1.00 96.94 82 ASP A N 1
ATOM 644 C CA . ASP A 1 82 ? 16.441 7.539 -22.756 1.00 96.94 82 ASP A CA 1
ATOM 645 C C . ASP A 1 82 ? 15.078 7.797 -22.086 1.00 96.94 82 ASP A C 1
ATOM 647 O O . ASP A 1 82 ? 14.446 8.833 -22.301 1.00 96.94 82 ASP A O 1
ATOM 651 N N . ILE A 1 83 ? 14.649 6.868 -21.225 1.00 97.62 83 ILE A N 1
ATOM 652 C CA . ILE A 1 83 ? 13.356 6.923 -20.518 1.00 97.62 83 ILE A CA 1
ATOM 653 C C . ILE A 1 83 ? 13.226 8.088 -19.517 1.00 97.62 83 ILE A C 1
ATOM 655 O O . ILE A 1 83 ? 12.122 8.419 -19.087 1.00 97.62 83 ILE A O 1
ATOM 659 N N . TYR A 1 84 ? 14.339 8.730 -19.150 1.00 98.06 84 TYR A N 1
ATOM 660 C CA . TYR A 1 84 ? 14.386 9.882 -18.246 1.00 98.06 84 TYR A CA 1
ATOM 661 C C . TYR A 1 84 ? 14.511 11.230 -18.980 1.00 98.06 84 TYR A C 1
ATOM 663 O O . TYR A 1 84 ? 14.499 12.278 -18.333 1.00 98.06 84 TYR A O 1
ATOM 671 N N . SER A 1 85 ? 14.570 11.230 -20.317 1.00 97.06 85 SER A N 1
ATOM 672 C CA . SER A 1 85 ? 14.462 12.447 -21.136 1.00 97.06 85 SER A CA 1
ATOM 673 C C . SER A 1 85 ? 13.354 12.400 -22.183 1.00 97.06 85 SER A C 1
ATOM 675 O O . SER A 1 85 ? 12.837 13.456 -22.539 1.00 97.06 85 SER A O 1
ATOM 677 N N . TYR A 1 86 ? 12.916 11.225 -22.640 1.00 97.62 86 TYR A N 1
ATOM 678 C CA . TYR A 1 86 ? 11.817 11.138 -23.598 1.00 97.62 86 TYR A CA 1
ATOM 679 C C . TYR A 1 86 ? 10.542 11.819 -23.074 1.00 97.62 86 TYR A C 1
ATOM 681 O O . TYR A 1 86 ? 10.165 11.653 -21.910 1.00 97.62 86 TYR A O 1
ATOM 689 N N . ASN A 1 87 ? 9.894 12.595 -23.947 1.00 96.75 87 ASN A N 1
ATOM 690 C CA . ASN A 1 87 ? 8.673 13.341 -23.660 1.00 96.75 87 ASN A CA 1
ATOM 691 C C . ASN A 1 87 ? 7.600 13.031 -24.725 1.00 96.75 87 ASN A C 1
ATOM 693 O O . ASN A 1 87 ? 7.604 13.667 -25.781 1.00 96.75 87 ASN A O 1
ATOM 697 N N . PRO A 1 88 ? 6.636 12.126 -24.462 1.00 93.94 88 PRO A N 1
ATOM 698 C CA . PRO A 1 88 ? 5.608 11.757 -25.444 1.00 93.94 88 PRO A CA 1
ATOM 699 C C . PRO A 1 88 ? 4.678 12.923 -25.826 1.00 93.94 88 PRO A C 1
ATOM 701 O O . PRO A 1 88 ? 4.026 12.894 -26.868 1.00 93.94 88 PRO A O 1
ATOM 704 N N . ASN A 1 89 ? 4.627 13.979 -25.004 1.00 93.25 89 ASN A N 1
ATOM 705 C CA . ASN A 1 89 ? 3.734 15.125 -25.173 1.00 93.25 89 ASN A CA 1
ATOM 706 C C . ASN A 1 89 ? 4.408 16.351 -25.821 1.00 93.25 89 ASN A C 1
ATOM 708 O O . ASN A 1 89 ? 3.792 17.418 -25.902 1.00 93.25 89 ASN A O 1
ATOM 712 N N . GLY A 1 90 ? 5.663 16.254 -26.275 1.00 93.12 90 GLY A N 1
ATOM 713 C CA . GLY A 1 90 ? 6.358 17.411 -26.836 1.00 93.12 90 GLY A CA 1
ATOM 714 C C . GLY A 1 90 ? 7.775 17.144 -27.334 1.00 93.12 90 GLY A C 1
ATOM 715 O O . GLY A 1 90 ? 8.100 16.070 -27.816 1.00 93.12 90 GLY A O 1
ATOM 716 N N . ALA A 1 91 ? 8.612 18.178 -27.263 1.00 94.69 91 ALA A N 1
ATOM 717 C CA . ALA A 1 91 ? 10.040 18.057 -27.533 1.00 94.69 91 ALA A CA 1
ATOM 718 C C . ALA A 1 91 ? 10.750 17.407 -26.337 1.00 94.69 91 ALA A C 1
ATOM 720 O O . ALA A 1 91 ? 10.423 17.712 -25.183 1.00 94.69 91 ALA A O 1
ATOM 721 N N . ASN A 1 92 ? 11.762 16.585 -26.613 1.00 96.25 92 ASN A N 1
ATOM 722 C CA . ASN A 1 92 ? 12.661 16.066 -25.585 1.00 96.25 92 ASN A CA 1
ATOM 723 C C . ASN A 1 92 ? 13.455 17.257 -24.996 1.00 96.25 92 ASN A C 1
ATOM 725 O O . ASN A 1 92 ? 13.949 18.087 -25.769 1.00 96.25 92 ASN A O 1
ATOM 729 N N . PRO A 1 93 ? 13.595 17.388 -23.662 1.00 96.25 93 PRO A N 1
ATOM 730 C CA . PRO A 1 93 ? 14.276 18.518 -23.029 1.00 96.25 93 PRO A CA 1
ATOM 731 C C . PRO A 1 93 ? 15.776 18.538 -23.363 1.00 96.25 93 PRO A C 1
ATOM 733 O O . PRO A 1 93 ? 16.397 19.599 -23.429 1.00 96.25 93 PRO A O 1
ATOM 736 N N . TYR A 1 94 ? 16.347 17.362 -23.622 1.00 94.81 94 TYR A N 1
ATOM 737 C CA . TYR A 1 94 ? 17.700 17.128 -24.106 1.00 94.81 94 TYR A CA 1
ATOM 738 C C . TYR A 1 94 ? 17.735 15.789 -24.856 1.00 94.81 94 TYR A C 1
ATOM 740 O O . TYR A 1 94 ? 16.848 14.958 -24.689 1.00 94.81 94 TYR A O 1
ATOM 748 N N . GLU A 1 95 ? 18.740 15.596 -25.712 1.00 94.81 95 GLU A N 1
ATOM 749 C CA . GLU A 1 95 ? 18.924 14.373 -26.500 1.00 94.81 95 GLU A CA 1
ATOM 750 C C . GLU A 1 95 ? 20.394 13.956 -26.495 1.00 94.81 95 GLU A C 1
ATOM 752 O O . GLU A 1 95 ? 21.295 14.802 -26.514 1.00 94.81 95 GLU A O 1
ATOM 757 N N . TYR A 1 96 ? 20.635 12.647 -26.500 1.00 94.06 96 TYR A N 1
ATOM 758 C CA . TYR A 1 96 ? 21.967 12.070 -26.384 1.00 94.06 96 TYR A CA 1
ATOM 759 C C . TYR A 1 96 ? 22.372 11.322 -27.646 1.00 94.06 96 TYR A C 1
ATOM 761 O O . TYR A 1 96 ? 21.700 10.377 -28.044 1.00 94.06 96 TYR A O 1
ATOM 769 N N . VAL A 1 97 ? 23.503 11.703 -28.246 1.00 92.38 97 VAL A N 1
ATOM 770 C CA . VAL A 1 97 ? 24.059 10.992 -29.403 1.00 92.38 97 VAL A CA 1
ATOM 771 C C . VAL A 1 97 ? 24.800 9.747 -28.922 1.00 92.38 97 VAL A C 1
ATOM 773 O O . VAL A 1 97 ? 25.711 9.828 -28.081 1.00 92.38 97 VAL A O 1
ATOM 776 N N . ALA A 1 98 ? 24.434 8.603 -29.498 1.00 91.06 98 ALA A N 1
ATOM 777 C CA . ALA A 1 98 ? 25.047 7.311 -29.244 1.00 91.06 98 ALA A CA 1
ATOM 778 C C . ALA A 1 98 ? 26.584 7.384 -29.341 1.00 91.06 98 ALA A C 1
ATOM 780 O O . ALA A 1 98 ? 27.172 7.945 -30.269 1.00 91.06 98 ALA A O 1
ATOM 781 N N . GLY A 1 99 ? 27.256 6.873 -28.310 1.00 88.75 99 GLY A N 1
ATOM 782 C CA . GLY A 1 99 ? 28.715 6.789 -28.205 1.00 88.75 99 GLY A CA 1
ATOM 783 C C . GLY A 1 99 ? 29.457 8.105 -27.962 1.00 88.75 99 GLY A C 1
ATOM 784 O O . GLY A 1 99 ? 30.651 8.067 -27.657 1.00 88.75 99 GLY A O 1
ATOM 785 N N . SER A 1 100 ? 28.777 9.253 -28.032 1.00 87.94 100 SER A N 1
ATOM 786 C CA . SER A 1 100 ? 29.375 10.572 -27.777 1.00 87.94 100 SER A CA 1
ATOM 787 C C . SER A 1 100 ? 29.091 11.078 -26.363 1.00 87.94 100 SER A C 1
ATOM 789 O O . SER A 1 100 ? 29.992 11.588 -25.700 1.00 87.94 100 SER A O 1
ATOM 791 N N . ASN A 1 101 ? 27.858 10.910 -25.877 1.00 87.00 101 ASN A N 1
ATOM 792 C CA . ASN A 1 101 ? 27.394 11.476 -24.606 1.00 87.00 101 ASN A CA 1
ATOM 793 C C . ASN A 1 101 ? 27.440 10.497 -23.413 1.00 87.00 101 ASN A C 1
ATOM 795 O O . ASN A 1 101 ? 26.713 10.694 -22.446 1.00 87.00 101 ASN A O 1
ATOM 799 N N . GLN A 1 102 ? 28.269 9.451 -23.457 1.00 90.62 102 GLN A N 1
ATOM 800 C CA . GLN A 1 102 ? 28.390 8.457 -22.376 1.00 90.62 102 GLN A CA 1
ATOM 801 C C . GLN A 1 102 ? 29.297 8.939 -21.226 1.00 90.62 102 GLN A C 1
ATOM 803 O O . GLN A 1 102 ? 30.386 9.467 -21.467 1.00 90.62 102 GLN A O 1
ATOM 808 N N . CYS A 1 103 ? 28.901 8.727 -19.965 1.00 86.56 103 CYS A N 1
ATOM 809 C CA . CYS A 1 103 ? 29.703 9.136 -18.803 1.00 86.56 103 CYS A CA 1
ATOM 810 C C . CYS A 1 103 ? 29.536 8.238 -17.563 1.00 86.56 103 CYS A C 1
ATOM 812 O O . CYS A 1 103 ? 28.757 7.291 -17.541 1.00 86.56 103 CYS A O 1
ATOM 814 N N . GLY A 1 104 ? 30.297 8.556 -16.508 1.00 81.56 104 GLY A N 1
ATOM 815 C CA . GLY A 1 104 ? 30.116 8.026 -15.147 1.00 81.56 104 GLY A CA 1
ATOM 816 C C . GLY A 1 104 ? 30.145 9.115 -14.066 1.00 81.56 104 GLY A C 1
ATOM 817 O O . GLY A 1 104 ? 30.380 8.825 -12.896 1.00 81.56 104 GLY A O 1
ATOM 818 N N . THR A 1 105 ? 30.006 10.385 -14.453 1.00 84.31 105 THR A N 1
ATOM 819 C CA . THR A 1 105 ? 29.942 11.542 -13.549 1.00 84.31 105 THR A CA 1
ATOM 820 C C . THR A 1 105 ? 29.164 12.652 -14.245 1.00 84.31 105 THR A C 1
ATOM 822 O O . THR A 1 105 ? 29.443 12.964 -15.400 1.00 84.31 105 THR A O 1
ATOM 825 N N . TYR A 1 106 ? 28.205 13.232 -13.534 1.00 90.06 106 TYR A N 1
ATOM 826 C CA . TYR A 1 106 ? 27.199 14.172 -14.028 1.00 90.06 106 TYR A CA 1
ATOM 827 C C . TYR A 1 106 ? 26.881 15.185 -12.921 1.00 90.06 106 TYR A C 1
ATOM 829 O O . TYR A 1 106 ? 27.017 14.875 -11.737 1.00 90.06 106 TYR A O 1
ATOM 837 N N . SER A 1 107 ? 26.479 16.402 -13.293 1.00 89.88 107 SER A N 1
ATOM 838 C CA . SER A 1 107 ? 26.199 17.492 -12.337 1.00 89.88 107 SER A CA 1
ATOM 839 C C . SER A 1 107 ? 24.807 18.111 -12.472 1.00 89.88 107 SER A C 1
ATOM 841 O O . SER A 1 107 ? 24.378 18.828 -11.572 1.00 89.88 107 SER A O 1
ATOM 843 N N . ALA A 1 108 ? 24.123 17.848 -13.583 1.00 95.25 108 ALA A N 1
ATOM 844 C CA . ALA A 1 108 ? 22.758 18.268 -13.877 1.00 95.25 108 ALA A CA 1
ATOM 845 C C . ALA A 1 108 ? 22.160 17.339 -14.948 1.00 95.25 108 ALA A C 1
ATOM 847 O O . ALA A 1 108 ? 22.907 16.658 -15.655 1.00 95.25 108 ALA A O 1
ATOM 848 N N . GLU A 1 109 ? 20.841 17.354 -15.093 1.00 97.12 109 GLU A N 1
ATOM 849 C CA . GLU A 1 109 ? 20.145 16.786 -16.254 1.00 97.12 109 GLU A CA 1
ATOM 850 C C . GLU A 1 109 ? 20.720 17.309 -17.582 1.00 97.12 109 GLU A C 1
ATOM 852 O O . GLU A 1 109 ? 21.203 18.445 -17.654 1.00 97.12 109 GLU A O 1
ATOM 857 N N . GLY A 1 110 ? 20.699 16.484 -18.628 1.00 95.19 110 GLY A N 1
ATOM 858 C CA . GLY A 1 110 ? 21.251 16.831 -19.942 1.00 95.19 110 GLY A CA 1
ATOM 859 C C . GLY A 1 110 ? 22.782 16.767 -20.033 1.00 95.19 110 GLY A C 1
ATOM 860 O O . GLY A 1 110 ? 23.346 17.101 -21.076 1.00 95.19 110 GLY A O 1
ATOM 861 N N . SER A 1 111 ? 23.484 16.350 -18.968 1.00 94.06 111 SER A N 1
ATOM 862 C CA . SER A 1 111 ? 24.955 16.247 -18.978 1.00 94.06 111 SER A CA 1
ATOM 863 C C . SER A 1 111 ? 25.454 15.136 -19.907 1.00 94.06 111 SER A C 1
ATOM 865 O O . SER A 1 111 ? 26.389 15.338 -20.684 1.00 94.06 111 SER A O 1
ATOM 867 N N . CYS A 1 112 ? 24.894 13.937 -19.744 1.00 94.50 112 CYS A N 1
ATOM 868 C CA . CYS A 1 112 ? 25.344 12.690 -20.352 1.00 94.50 112 CYS A CA 1
ATOM 869 C C . CYS A 1 112 ? 24.455 11.524 -19.898 1.00 94.50 112 CYS A C 1
ATOM 871 O O . CYS A 1 112 ? 23.895 11.560 -18.799 1.00 94.50 112 CYS A O 1
ATOM 873 N N . TYR A 1 113 ? 24.401 10.464 -20.705 1.00 96.00 113 TYR A N 1
ATOM 874 C CA . TYR A 1 113 ? 23.722 9.226 -20.338 1.00 96.00 113 TYR A CA 1
ATOM 875 C C . TYR A 1 113 ? 24.664 8.238 -19.628 1.00 96.00 113 TYR A C 1
ATOM 877 O O . TYR A 1 113 ? 25.884 8.214 -19.841 1.00 96.00 113 TYR A O 1
ATOM 885 N N . ASN A 1 114 ? 24.079 7.419 -18.759 1.00 96.00 114 ASN A N 1
ATOM 886 C CA . ASN A 1 114 ? 24.719 6.375 -17.969 1.00 96.00 114 ASN A CA 1
ATOM 887 C C . ASN A 1 114 ? 23.860 5.095 -18.001 1.00 96.00 114 ASN A C 1
ATOM 889 O O . ASN A 1 114 ? 22.757 5.085 -18.533 1.00 96.00 114 ASN A O 1
ATOM 893 N N . ARG A 1 115 ? 24.381 4.004 -17.440 1.00 96.75 115 ARG A N 1
ATOM 894 C CA . ARG A 1 115 ? 23.666 2.736 -17.269 1.00 96.75 115 ARG A CA 1
ATOM 895 C C . ARG A 1 115 ? 22.796 2.785 -16.016 1.00 96.75 115 ARG A C 1
ATOM 897 O O . ARG A 1 115 ? 23.329 2.876 -14.909 1.00 96.75 115 ARG A O 1
ATOM 904 N N . GLU A 1 116 ? 21.488 2.725 -16.209 1.00 97.56 116 GLU A N 1
ATOM 905 C CA . GLU A 1 116 ? 20.474 2.535 -15.174 1.00 97.56 116 GLU A CA 1
ATOM 906 C C . GLU A 1 116 ? 20.299 1.048 -14.897 1.00 97.56 116 GLU A C 1
ATOM 908 O O . GLU A 1 116 ? 19.970 0.289 -15.800 1.00 97.56 116 GLU A O 1
ATOM 913 N N . HIS A 1 117 ? 20.491 0.628 -13.648 1.00 98.44 117 HIS A N 1
ATOM 914 C CA . HIS A 1 117 ? 20.074 -0.699 -13.195 1.00 98.44 117 HIS A CA 1
ATOM 915 C C . HIS A 1 117 ? 18.645 -0.583 -12.677 1.00 98.44 117 HIS A C 1
ATOM 917 O O . HIS A 1 117 ? 18.448 -0.314 -11.492 1.00 98.44 117 HIS A O 1
ATOM 923 N N . THR A 1 118 ? 17.665 -0.735 -13.572 1.00 98.25 118 THR A N 1
ATOM 924 C CA . THR A 1 118 ? 16.231 -0.592 -13.251 1.00 98.25 118 THR A CA 1
ATOM 925 C C . THR A 1 118 ? 15.843 -1.462 -12.057 1.00 98.25 118 THR A C 1
ATOM 927 O O . THR A 1 118 ? 15.196 -0.964 -11.142 1.00 98.25 118 THR A O 1
ATOM 930 N N . PHE A 1 119 ? 16.383 -2.679 -11.954 1.00 98.69 119 PHE A N 1
ATOM 931 C CA . PHE A 1 119 ? 16.457 -3.416 -10.693 1.00 98.69 119 PHE A CA 1
ATOM 932 C C . PHE A 1 119 ? 17.792 -3.086 -9.987 1.00 98.69 119 PHE A C 1
ATOM 934 O O . PHE A 1 119 ? 18.852 -3.480 -10.495 1.00 98.69 119 PHE A O 1
ATOM 941 N N . PRO A 1 120 ? 17.800 -2.368 -8.841 1.00 98.62 120 PRO A N 1
ATOM 942 C CA . PRO A 1 120 ? 19.013 -1.766 -8.288 1.00 98.62 120 PRO A CA 1
ATOM 943 C C . PRO A 1 120 ? 20.165 -2.748 -8.056 1.00 98.62 120 PRO A C 1
ATOM 945 O O . PRO A 1 120 ? 20.060 -3.720 -7.310 1.00 98.62 120 PRO A O 1
ATOM 948 N N . GLN A 1 121 ? 21.344 -2.446 -8.615 1.00 97.94 121 GLN A N 1
ATOM 949 C CA . GLN A 1 121 ? 22.527 -3.309 -8.463 1.00 97.94 121 GLN A CA 1
ATOM 950 C C . GLN A 1 121 ? 23.031 -3.450 -7.013 1.00 97.94 121 GLN A C 1
ATOM 952 O O . GLN A 1 121 ? 23.847 -4.328 -6.736 1.00 97.94 121 GLN A O 1
ATOM 957 N N . SER A 1 122 ? 22.580 -2.607 -6.080 1.00 98.25 122 SER A N 1
ATOM 958 C CA . SER A 1 122 ? 22.790 -2.795 -4.637 1.00 98.25 122 SER A CA 1
ATOM 959 C C . SER A 1 122 ? 22.093 -4.052 -4.108 1.00 98.25 122 SER A C 1
ATOM 961 O O . SER A 1 122 ? 22.694 -4.762 -3.305 1.00 98.25 122 SER A O 1
ATOM 963 N N . TRP A 1 123 ? 20.889 -4.367 -4.596 1.00 98.56 123 TRP A N 1
ATOM 964 C CA . TRP A 1 123 ? 20.050 -5.464 -4.099 1.00 98.56 123 TRP A CA 1
ATOM 965 C C . TRP A 1 123 ? 20.643 -6.851 -4.403 1.00 98.56 123 TRP A C 1
ATOM 967 O O . TRP A 1 123 ? 20.483 -7.776 -3.619 1.00 98.56 123 TRP A O 1
ATOM 977 N N . PHE A 1 124 ? 21.435 -7.001 -5.472 1.00 98.12 124 PHE A N 1
ATOM 978 C CA . PHE A 1 124 ? 22.150 -8.250 -5.802 1.00 98.12 124 PHE A CA 1
ATOM 979 C C . PHE A 1 124 ? 23.683 -8.162 -5.619 1.00 98.12 124 PHE A C 1
ATOM 981 O O . PHE A 1 124 ? 24.459 -8.883 -6.261 1.00 98.12 124 PHE A O 1
ATOM 988 N N . ASN A 1 125 ? 24.157 -7.260 -4.748 1.00 97.31 125 ASN A N 1
ATOM 989 C CA . ASN A 1 125 ? 25.583 -7.056 -4.439 1.00 97.31 125 ASN A CA 1
ATOM 990 C C . ASN A 1 125 ? 26.480 -6.777 -5.670 1.00 97.31 125 ASN A C 1
ATOM 992 O O . ASN A 1 125 ? 27.676 -7.069 -5.670 1.00 97.31 125 ASN A O 1
ATOM 996 N N . LYS A 1 126 ? 25.915 -6.187 -6.733 1.00 97.38 126 LYS A N 1
ATOM 997 C CA . LYS A 1 126 ? 26.586 -5.861 -8.010 1.00 97.38 126 LYS A CA 1
ATOM 998 C C . LYS A 1 126 ? 27.193 -7.084 -8.713 1.00 97.38 126 LYS A C 1
ATOM 1000 O O . LYS A 1 126 ? 28.137 -6.948 -9.495 1.00 97.38 126 LYS A O 1
ATOM 1005 N N . SER A 1 127 ? 26.660 -8.268 -8.424 1.00 97.19 127 SER A N 1
ATOM 1006 C CA . SER A 1 127 ? 27.145 -9.546 -8.942 1.00 97.19 127 SER A CA 1
ATOM 1007 C C . SER A 1 127 ? 26.822 -9.721 -10.430 1.00 97.19 127 SER A C 1
ATOM 1009 O O . SER A 1 127 ? 25.757 -9.325 -10.906 1.00 97.19 127 SER A O 1
ATOM 1011 N N . SER A 1 128 ? 27.737 -10.350 -11.168 1.00 96.25 128 SER A N 1
ATOM 1012 C CA . SER A 1 128 ? 27.439 -10.901 -12.495 1.00 96.25 128 SER A CA 1
ATOM 1013 C C . SER A 1 128 ? 26.714 -12.249 -12.354 1.00 96.25 128 SER A C 1
ATOM 1015 O O . SER A 1 128 ? 26.990 -12.975 -11.397 1.00 96.25 128 SER A O 1
ATOM 1017 N N . PRO A 1 129 ? 25.824 -12.606 -13.296 1.00 96.44 129 PRO A N 1
ATOM 1018 C CA . PRO A 1 129 ? 25.573 -11.882 -14.542 1.00 96.44 129 PRO A CA 1
ATOM 1019 C C . PRO A 1 129 ? 24.532 -10.745 -14.443 1.00 96.44 129 PRO A C 1
ATOM 1021 O O . PRO A 1 129 ? 24.520 -9.884 -15.314 1.00 96.44 129 PRO A O 1
ATOM 1024 N N . MET A 1 130 ? 23.739 -10.658 -13.363 1.00 97.69 130 MET A N 1
ATOM 1025 C CA . MET A 1 130 ? 22.659 -9.662 -13.150 1.00 97.69 130 MET A CA 1
ATOM 1026 C C . MET A 1 130 ? 23.044 -8.209 -13.468 1.00 97.69 130 MET A C 1
ATOM 1028 O O . MET A 1 130 ? 22.237 -7.437 -13.981 1.00 97.69 130 MET A O 1
ATOM 1032 N N . LYS A 1 131 ? 24.287 -7.820 -13.162 1.00 98.12 131 LYS A N 1
ATOM 1033 C CA . LYS A 1 131 ? 24.821 -6.476 -13.428 1.00 98.12 131 LYS A CA 1
ATOM 1034 C C . LYS A 1 131 ? 24.941 -6.131 -14.921 1.00 98.12 131 LYS A C 1
ATOM 1036 O O . LYS A 1 131 ? 25.006 -4.948 -15.263 1.00 98.12 131 LYS A O 1
ATOM 1041 N N . ASN A 1 132 ? 25.048 -7.138 -15.779 1.00 98.12 132 ASN A N 1
ATOM 1042 C CA . ASN A 1 132 ? 25.375 -7.004 -17.196 1.00 98.12 132 ASN A CA 1
ATOM 1043 C C . ASN A 1 132 ? 24.182 -7.335 -18.109 1.00 98.12 132 ASN A C 1
ATOM 1045 O O . ASN A 1 132 ? 24.319 -7.202 -19.321 1.00 98.12 132 ASN A O 1
ATOM 1049 N N . ASP A 1 133 ? 23.055 -7.767 -17.534 1.00 98.56 133 ASP A N 1
ATOM 1050 C CA . ASP A 1 133 ? 21.869 -8.217 -18.262 1.00 98.56 133 ASP A CA 1
ATOM 1051 C C . ASP A 1 133 ? 21.212 -7.057 -19.029 1.00 98.56 133 ASP A C 1
ATOM 1053 O O . ASP A 1 133 ? 20.709 -6.099 -18.437 1.00 98.56 133 ASP A O 1
ATOM 1057 N N . ALA A 1 134 ? 21.209 -7.143 -20.357 1.00 98.56 134 ALA A N 1
ATOM 1058 C CA . ALA A 1 134 ? 20.699 -6.089 -21.219 1.00 98.56 134 ALA A CA 1
ATOM 1059 C C . ALA A 1 134 ? 19.181 -5.876 -21.096 1.00 98.56 134 ALA A C 1
ATOM 1061 O O . ALA A 1 134 ? 18.726 -4.786 -21.443 1.00 98.56 134 ALA A O 1
ATOM 1062 N N . VAL A 1 135 ? 18.398 -6.830 -20.563 1.00 98.38 135 VAL A N 1
ATOM 1063 C CA . VAL A 1 135 ? 16.955 -6.623 -20.322 1.00 98.38 135 VAL A CA 1
ATOM 1064 C C . VAL A 1 135 ? 16.732 -5.479 -19.333 1.00 98.38 135 VAL A C 1
ATOM 1066 O O . VAL A 1 135 ? 15.901 -4.616 -19.597 1.00 98.38 135 VAL A O 1
ATOM 1069 N N . GLN A 1 136 ? 17.493 -5.440 -18.234 1.00 98.00 136 GLN A N 1
ATOM 1070 C CA . GLN A 1 136 ? 17.254 -4.501 -17.129 1.00 98.00 136 GLN A CA 1
ATOM 1071 C C . GLN A 1 136 ? 18.176 -3.273 -17.128 1.00 98.00 136 GLN A C 1
ATOM 1073 O O . GLN A 1 136 ? 17.851 -2.270 -16.490 1.00 98.00 136 GLN A O 1
ATOM 1078 N N . VAL A 1 137 ? 19.322 -3.327 -17.823 1.00 98.50 137 VAL A N 1
ATOM 1079 C CA . VAL A 1 137 ? 20.290 -2.219 -17.820 1.00 98.50 137 VAL A CA 1
ATOM 1080 C C . VAL A 1 137 ? 20.073 -1.271 -18.999 1.00 98.50 137 VAL A C 1
ATOM 1082 O O . VAL A 1 137 ? 20.617 -1.483 -20.086 1.00 98.50 137 VAL A O 1
ATOM 1085 N N . LEU A 1 138 ? 19.304 -0.208 -18.762 1.00 98.12 138 LEU A N 1
ATOM 1086 C CA . LEU A 1 138 ? 18.919 0.791 -19.765 1.00 98.12 138 LEU A CA 1
ATOM 1087 C C . LEU A 1 138 ? 19.933 1.954 -19.846 1.00 98.12 138 LEU A C 1
ATOM 1089 O O . LEU A 1 138 ? 20.588 2.271 -18.847 1.00 98.12 138 LEU A O 1
ATOM 1093 N N . PRO A 1 139 ? 20.078 2.629 -20.999 1.00 97.56 139 PRO A N 1
ATOM 1094 C CA . PRO A 1 139 ? 20.828 3.875 -21.106 1.00 97.56 139 PRO A CA 1
ATOM 1095 C C . PRO A 1 139 ? 19.929 5.078 -20.791 1.00 97.56 139 PRO A C 1
ATOM 1097 O O . PRO A 1 139 ? 19.002 5.375 -21.540 1.00 97.56 139 PRO A O 1
ATOM 1100 N N . THR A 1 140 ? 20.213 5.802 -19.708 1.00 97.81 140 THR A N 1
ATOM 1101 C CA . THR A 1 140 ? 19.363 6.918 -19.251 1.00 97.81 140 THR A CA 1
ATOM 1102 C C . THR A 1 140 ? 20.155 8.162 -18.869 1.00 97.81 140 THR A C 1
ATOM 1104 O O . THR A 1 140 ? 21.361 8.069 -18.633 1.00 97.81 140 THR A O 1
ATOM 1107 N N . ASP A 1 141 ? 19.495 9.313 -18.703 1.00 98.25 141 ASP A N 1
ATOM 1108 C CA . ASP A 1 141 ? 20.106 10.503 -18.099 1.00 98.25 141 ASP A CA 1
ATOM 1109 C C . ASP A 1 141 ? 20.813 10.151 -16.783 1.00 98.25 141 ASP A C 1
ATOM 1111 O O . ASP A 1 141 ? 20.225 9.565 -15.868 1.00 98.25 141 ASP A O 1
ATOM 1115 N N . GLY A 1 142 ? 22.098 10.504 -16.688 1.00 97.31 142 GLY A N 1
ATOM 1116 C CA . GLY A 1 142 ? 22.916 10.160 -15.532 1.00 97.31 142 GLY A CA 1
ATOM 1117 C C . GLY A 1 142 ? 22.465 10.853 -14.246 1.00 97.31 142 GLY A C 1
ATOM 1118 O O . GLY A 1 142 ? 22.524 10.249 -13.178 1.00 97.31 142 GLY A O 1
ATOM 1119 N N . TYR A 1 143 ? 21.987 12.096 -14.320 1.00 97.88 143 TYR A N 1
ATOM 1120 C CA . TYR A 1 143 ? 21.536 12.842 -13.148 1.00 97.88 143 TYR A CA 1
ATOM 1121 C C . TYR A 1 143 ? 20.191 12.329 -12.628 1.00 97.88 143 TYR A C 1
ATOM 1123 O O . TYR A 1 143 ? 20.054 12.176 -11.416 1.00 97.88 143 TYR A O 1
ATOM 1131 N N . VAL A 1 144 ? 19.236 12.002 -13.507 1.00 98.31 144 VAL A N 1
ATOM 1132 C CA . VAL A 1 144 ? 17.954 11.392 -13.106 1.00 98.31 144 VAL A CA 1
ATOM 1133 C C . VAL A 1 144 ? 18.169 9.982 -12.532 1.00 98.31 144 VAL A C 1
ATOM 1135 O O . VAL A 1 144 ? 17.649 9.687 -11.461 1.00 98.31 144 VAL A O 1
ATOM 1138 N N . ASN A 1 145 ? 19.043 9.165 -13.130 1.00 97.75 145 ASN A N 1
ATOM 1139 C CA . ASN A 1 145 ? 19.544 7.903 -12.551 1.00 97.75 145 ASN A CA 1
ATOM 1140 C C . ASN A 1 145 ? 20.146 8.124 -11.145 1.00 97.75 145 ASN A C 1
ATOM 1142 O O . ASN A 1 145 ? 19.755 7.489 -10.165 1.00 97.75 145 ASN A O 1
ATOM 1146 N N . GLY A 1 146 ? 21.009 9.135 -10.994 1.00 96.94 146 GLY A N 1
ATOM 1147 C CA . GLY A 1 146 ? 21.559 9.535 -9.696 1.00 96.94 146 GLY A CA 1
ATOM 1148 C C . GLY A 1 146 ? 20.523 10.033 -8.677 1.00 96.94 146 GLY A C 1
ATOM 1149 O O . GLY A 1 146 ? 20.786 9.963 -7.477 1.00 96.94 146 GLY A O 1
ATOM 1150 N N . LYS A 1 147 ? 19.363 10.525 -9.127 1.00 97.69 147 LYS A N 1
ATOM 1151 C CA . LYS A 1 147 ? 18.217 10.907 -8.285 1.00 97.69 147 LYS A CA 1
ATOM 1152 C C . LYS A 1 147 ? 17.360 9.705 -7.897 1.00 97.69 147 LYS A C 1
ATOM 1154 O O . LYS A 1 147 ? 16.927 9.641 -6.751 1.00 97.69 147 LYS A O 1
ATOM 1159 N N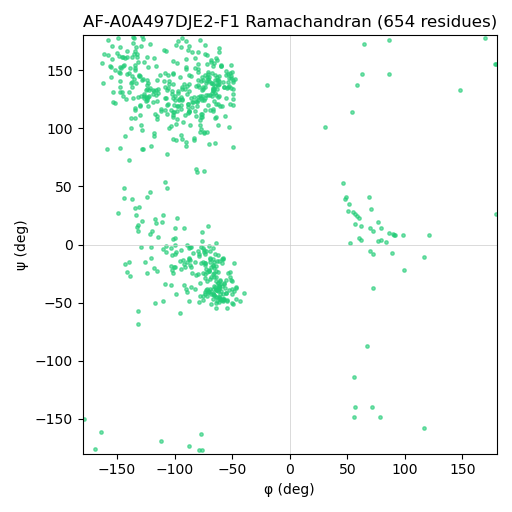 . ARG A 1 148 ? 17.167 8.755 -8.817 1.00 97.88 148 ARG A N 1
ATOM 1160 C CA . ARG A 1 148 ? 16.502 7.468 -8.576 1.00 97.88 148 ARG A CA 1
ATOM 1161 C C . ARG A 1 148 ? 17.253 6.634 -7.538 1.00 97.88 148 ARG A C 1
ATOM 1163 O O . ARG A 1 148 ? 16.627 5.991 -6.700 1.00 97.88 148 ARG A O 1
ATOM 1170 N N . SER A 1 149 ? 18.586 6.668 -7.553 1.00 97.62 149 SER A N 1
ATOM 1171 C CA . SER A 1 149 ? 19.440 5.943 -6.601 1.00 97.62 149 SER A CA 1
ATOM 1172 C C . SER A 1 149 ? 19.134 4.433 -6.586 1.00 97.62 149 SER A C 1
ATOM 1174 O O . SER A 1 149 ? 19.370 3.730 -7.564 1.00 97.62 149 SER A O 1
ATOM 1176 N N . ASN A 1 150 ? 18.622 3.930 -5.469 1.00 97.94 150 ASN A N 1
ATOM 1177 C CA . ASN A 1 150 ? 18.211 2.556 -5.198 1.00 97.94 150 ASN A CA 1
ATOM 1178 C C . ASN A 1 150 ? 16.781 2.533 -4.633 1.00 97.94 150 ASN A C 1
ATOM 1180 O O . ASN A 1 150 ? 16.406 1.585 -3.947 1.00 97.94 150 ASN A O 1
ATOM 1184 N N . TYR A 1 151 ? 16.023 3.607 -4.863 1.00 98.62 151 TYR A N 1
ATOM 1185 C CA . TYR A 1 151 ? 14.653 3.718 -4.397 1.00 98.62 151 TYR A CA 1
ATOM 1186 C C . TYR A 1 151 ? 13.740 2.769 -5.195 1.00 98.62 151 TYR A C 1
ATOM 1188 O O . TYR A 1 151 ? 13.937 2.622 -6.415 1.00 98.62 151 TYR A O 1
ATOM 1196 N N . PRO A 1 152 ? 12.749 2.141 -4.534 1.00 98.25 152 PRO A N 1
ATOM 1197 C CA . PRO A 1 152 ? 11.648 1.458 -5.202 1.00 98.25 152 PRO A CA 1
ATOM 1198 C C . PRO A 1 152 ? 10.967 2.348 -6.240 1.00 98.25 152 PRO A C 1
ATOM 1200 O O . PRO A 1 152 ? 10.971 3.579 -6.126 1.00 98.25 152 PRO A O 1
ATOM 1203 N N . TYR A 1 153 ? 10.355 1.715 -7.236 1.00 98.75 153 TYR A N 1
ATOM 1204 C CA . TYR A 1 153 ? 9.384 2.400 -8.077 1.00 98.75 153 TYR A CA 1
ATOM 1205 C C . TYR A 1 153 ? 8.044 2.495 -7.333 1.00 98.75 153 TYR A C 1
ATOM 1207 O O . TYR A 1 153 ? 7.632 1.539 -6.687 1.00 98.75 153 TYR A O 1
ATOM 1215 N N . SER A 1 154 ? 7.407 3.663 -7.377 1.00 98.19 154 SER A N 1
ATOM 1216 C CA . SER A 1 154 ? 6.087 3.931 -6.786 1.00 98.19 154 SER A CA 1
ATOM 1217 C C . SER A 1 154 ? 5.496 5.182 -7.420 1.00 98.19 154 SER A C 1
ATOM 1219 O O . SER A 1 154 ? 6.234 5.995 -7.975 1.00 98.19 154 SER A O 1
ATOM 1221 N N . GLU A 1 155 ? 4.195 5.399 -7.261 1.00 93.12 155 GLU A N 1
ATOM 1222 C CA . GLU A 1 155 ? 3.647 6.755 -7.316 1.00 93.12 155 GLU A CA 1
ATOM 1223 C C . GLU A 1 155 ? 4.069 7.549 -6.066 1.00 93.12 155 GLU A C 1
ATOM 1225 O O . GLU A 1 155 ? 4.305 6.958 -5.001 1.00 93.12 155 GLU A O 1
ATOM 1230 N N . VAL A 1 156 ? 4.276 8.870 -6.197 1.00 97.12 156 VAL A N 1
ATOM 1231 C CA . VAL A 1 156 ? 4.879 9.682 -5.122 1.00 97.12 156 VAL A CA 1
ATOM 1232 C C . VAL A 1 156 ? 4.287 11.077 -4.929 1.00 97.12 156 VAL A C 1
ATOM 1234 O O . VAL A 1 156 ? 4.007 11.829 -5.866 1.00 97.12 156 VAL A O 1
ATOM 1237 N N . ASN A 1 157 ? 4.279 11.508 -3.667 1.00 94.12 157 ASN A N 1
ATOM 1238 C CA . ASN A 1 157 ? 4.181 12.917 -3.299 1.00 94.12 157 ASN A CA 1
ATOM 1239 C C . ASN A 1 157 ? 5.534 13.602 -3.569 1.00 94.12 157 ASN A C 1
ATOM 1241 O O . ASN A 1 157 ? 6.472 13.516 -2.770 1.00 94.12 157 ASN A O 1
ATOM 1245 N N . ALA A 1 158 ? 5.660 14.235 -4.738 1.00 97.38 158 ALA A N 1
ATOM 1246 C CA . ALA A 1 158 ? 6.937 14.709 -5.269 1.00 97.38 158 ALA A CA 1
ATOM 1247 C C . ALA A 1 158 ? 7.637 15.769 -4.397 1.00 97.38 158 ALA A C 1
ATOM 1249 O O . ALA A 1 158 ? 7.105 16.841 -4.113 1.00 97.38 158 ALA A O 1
ATOM 1250 N N . THR A 1 159 ? 8.903 15.499 -4.077 1.00 98.00 159 THR A N 1
ATOM 1251 C CA . THR A 1 159 ? 9.864 16.454 -3.487 1.00 98.00 159 THR A CA 1
ATOM 1252 C C . THR A 1 159 ? 10.867 16.981 -4.520 1.00 98.00 159 THR A C 1
ATOM 1254 O O . THR A 1 159 ? 11.499 18.019 -4.321 1.00 98.00 159 THR A O 1
ATOM 1257 N N . TRP A 1 160 ? 11.005 16.275 -5.644 1.00 98.50 160 TRP A N 1
ATOM 1258 C CA . TRP A 1 160 ? 11.776 16.668 -6.816 1.00 98.50 160 TRP A CA 1
ATOM 1259 C C . TRP A 1 160 ? 11.122 16.091 -8.079 1.00 98.50 160 TRP A C 1
ATOM 1261 O O . TRP A 1 160 ? 10.554 14.999 -8.041 1.00 98.50 160 TRP A O 1
ATOM 1271 N N . THR A 1 161 ? 11.237 16.809 -9.194 1.00 98.62 161 THR A N 1
ATOM 1272 C CA . THR A 1 161 ? 10.735 16.404 -10.513 1.00 98.62 161 THR A CA 1
ATOM 1273 C C . THR A 1 161 ? 11.794 16.736 -11.562 1.00 98.62 161 THR A C 1
ATOM 1275 O O . THR A 1 161 ? 12.394 17.812 -11.515 1.00 98.62 161 THR A O 1
ATOM 1278 N N . SER A 1 162 ? 12.035 15.797 -12.471 1.00 98.44 162 SER A N 1
ATOM 1279 C CA . SER A 1 162 ? 12.902 15.940 -13.648 1.00 98.44 162 SER A CA 1
ATOM 1280 C C . SER A 1 162 ? 12.257 16.802 -14.740 1.00 98.44 162 SER A C 1
ATOM 1282 O O . SER A 1 162 ? 11.067 17.116 -14.682 1.00 98.44 162 SER A O 1
ATOM 1284 N N . GLN A 1 163 ? 13.010 17.143 -15.786 1.00 98.19 163 GLN A N 1
ATOM 1285 C CA . GLN A 1 163 ? 12.471 17.876 -16.936 1.00 98.19 163 GLN A CA 1
ATOM 1286 C C . GLN A 1 163 ? 11.517 17.048 -17.808 1.00 98.19 163 GLN A C 1
ATOM 1288 O O . GLN A 1 163 ? 10.704 17.651 -18.508 1.00 98.19 163 GLN A O 1
ATOM 1293 N N . ASN A 1 164 ? 11.585 15.709 -17.778 1.00 97.44 164 ASN A N 1
ATOM 1294 C CA . ASN A 1 164 ? 10.646 14.858 -18.520 1.00 97.44 164 ASN A CA 1
ATOM 1295 C C . ASN A 1 164 ? 9.354 14.547 -17.744 1.00 97.44 164 ASN A C 1
ATOM 1297 O O . ASN A 1 164 ? 8.358 14.182 -18.357 1.00 97.44 164 ASN A O 1
ATOM 1301 N N . GLY A 1 165 ? 9.349 14.748 -16.421 1.00 98.19 165 GLY A N 1
ATOM 1302 C CA . GLY A 1 165 ? 8.179 14.566 -15.556 1.00 98.19 165 GLY A CA 1
ATOM 1303 C C . GLY A 1 165 ? 8.321 13.462 -14.508 1.00 98.19 165 GLY A C 1
ATOM 1304 O O . GLY A 1 165 ? 7.511 13.427 -13.585 1.00 98.19 165 GLY A O 1
ATOM 1305 N N . SER A 1 166 ? 9.363 12.625 -14.584 1.00 98.56 166 SER A N 1
ATOM 1306 C CA . SER A 1 166 ? 9.683 11.629 -13.546 1.00 98.56 166 SER A CA 1
ATOM 1307 C C . SER A 1 166 ? 9.978 12.308 -12.200 1.00 98.56 166 SER A C 1
ATOM 1309 O O . SER A 1 166 ? 10.567 13.397 -12.182 1.00 98.56 166 SER A O 1
ATOM 1311 N N . LYS A 1 167 ? 9.609 11.689 -11.073 1.00 98.75 167 LYS A N 1
ATOM 1312 C CA . LYS A 1 167 ? 9.596 12.306 -9.732 1.00 98.75 167 LYS A CA 1
ATOM 1313 C C . LYS A 1 167 ? 10.394 11.491 -8.708 1.00 98.75 167 LYS A C 1
ATOM 1315 O O . LYS A 1 167 ? 10.549 10.284 -8.838 1.00 98.75 167 LYS A O 1
ATOM 1320 N N . VAL A 1 168 ? 10.832 12.156 -7.639 1.00 98.75 168 VAL A N 1
ATOM 1321 C CA . VAL A 1 168 ? 11.281 11.524 -6.384 1.00 98.75 168 VAL A CA 1
ATOM 1322 C C . VAL A 1 168 ? 10.479 12.114 -5.233 1.00 98.75 168 VAL A C 1
ATOM 1324 O O . VAL A 1 168 ? 10.351 13.338 -5.122 1.00 98.75 168 VAL A O 1
ATOM 1327 N N . GLY A 1 169 ? 9.964 11.271 -4.348 1.00 98.50 169 GLY A N 1
ATOM 1328 C CA . GLY A 1 169 ? 9.130 11.694 -3.226 1.00 98.50 169 GLY A CA 1
ATOM 1329 C C . GLY A 1 169 ? 8.885 10.570 -2.232 1.00 98.50 169 GLY A C 1
ATOM 1330 O O . GLY A 1 169 ? 9.435 9.482 -2.382 1.00 98.50 169 GLY A O 1
ATOM 1331 N N . SER A 1 170 ? 8.063 10.827 -1.217 1.00 97.31 170 SER A N 1
ATOM 1332 C CA . SER A 1 170 ? 7.507 9.738 -0.410 1.00 97.31 170 SER A CA 1
ATOM 1333 C C . SER A 1 170 ? 6.456 9.000 -1.235 1.00 97.31 170 SER A C 1
ATOM 1335 O O . SER A 1 170 ? 5.648 9.659 -1.900 1.00 97.31 170 SER A O 1
ATOM 1337 N N . SER A 1 171 ? 6.434 7.672 -1.159 1.00 94.69 171 SER A N 1
ATOM 1338 C CA . SER A 1 171 ? 5.338 6.867 -1.707 1.00 94.69 171 SER A CA 1
ATOM 1339 C C . SER A 1 171 ? 3.973 7.377 -1.224 1.00 94.69 171 SER A C 1
ATOM 1341 O O . SER A 1 171 ? 3.843 7.874 -0.100 1.00 94.69 171 SER A O 1
ATOM 1343 N N . ASN A 1 172 ? 2.967 7.289 -2.093 1.00 87.12 172 ASN A N 1
ATOM 1344 C CA . ASN A 1 172 ? 1.554 7.504 -1.770 1.00 87.12 172 ASN A CA 1
ATOM 1345 C C . ASN A 1 172 ? 0.709 6.217 -1.926 1.00 87.12 172 ASN A C 1
ATOM 1347 O O . ASN A 1 172 ? -0.511 6.287 -1.792 1.00 87.12 172 ASN A O 1
ATOM 1351 N N . ILE A 1 173 ? 1.346 5.071 -2.191 1.00 78.56 173 ILE A N 1
ATOM 1352 C CA . ILE A 1 173 ? 0.708 3.757 -2.341 1.00 78.56 173 ILE A CA 1
ATOM 1353 C C . ILE A 1 173 ? 0.577 3.083 -0.967 1.00 78.56 173 ILE A C 1
ATOM 1355 O O . ILE A 1 173 ? 1.492 3.140 -0.141 1.00 78.56 173 ILE A O 1
ATOM 1359 N N . ALA A 1 174 ? -0.566 2.445 -0.702 1.00 73.25 174 ALA A N 1
ATOM 1360 C CA . ALA A 1 174 ? -0.773 1.681 0.526 1.00 73.25 174 ALA A CA 1
ATOM 1361 C C . ALA A 1 174 ? 0.206 0.493 0.596 1.00 73.25 174 ALA A C 1
ATOM 1363 O O . ALA A 1 174 ? 0.452 -0.167 -0.404 1.00 73.25 174 ALA A O 1
ATOM 1364 N N . GLY A 1 175 ? 0.775 0.232 1.776 1.00 75.00 175 GLY A N 1
ATOM 1365 C CA . GLY A 1 175 ? 1.791 -0.810 1.982 1.00 75.00 175 GLY A CA 1
ATOM 1366 C C . GLY A 1 175 ? 3.239 -0.303 2.016 1.00 75.00 175 GLY A C 1
ATOM 1367 O O . GLY A 1 175 ? 4.064 -0.924 2.679 1.00 75.00 175 GLY A O 1
ATOM 1368 N N . PHE A 1 176 ? 3.548 0.870 1.442 1.00 87.56 176 PHE A N 1
ATOM 1369 C CA . PHE A 1 176 ? 4.898 1.452 1.508 1.00 87.56 176 PHE A CA 1
ATOM 1370 C C . PHE A 1 176 ? 4.898 2.970 1.722 1.00 87.56 176 PHE A C 1
ATOM 1372 O O . PHE A 1 176 ? 4.232 3.716 1.011 1.00 87.56 176 PHE A O 1
ATOM 1379 N N . SER A 1 177 ? 5.700 3.450 2.680 1.00 85.81 177 SER A N 1
ATOM 1380 C CA . SER A 1 177 ? 5.792 4.875 3.060 1.00 85.81 177 SER A CA 1
ATOM 1381 C C . SER A 1 177 ? 7.199 5.480 2.925 1.00 85.81 177 SER A C 1
ATOM 1383 O O . SER A 1 177 ? 7.444 6.605 3.367 1.00 85.81 177 SER A O 1
ATOM 1385 N N . GLY A 1 178 ? 8.139 4.750 2.315 1.00 93.94 178 GLY A N 1
ATOM 1386 C CA . GLY A 1 178 ? 9.514 5.208 2.111 1.00 93.94 178 GLY A CA 1
ATOM 1387 C C . GLY A 1 178 ? 9.679 6.191 0.945 1.00 93.94 178 GLY A C 1
ATOM 1388 O O . GLY A 1 178 ? 8.723 6.594 0.279 1.00 93.94 178 GLY A O 1
ATOM 1389 N N . THR A 1 179 ? 10.929 6.582 0.683 1.00 98.25 179 THR A N 1
ATOM 1390 C CA . THR A 1 179 ? 11.279 7.373 -0.506 1.00 98.25 179 THR A CA 1
ATOM 1391 C C . THR A 1 179 ? 11.287 6.476 -1.740 1.00 98.25 179 THR A C 1
ATOM 1393 O O . THR A 1 179 ? 11.993 5.471 -1.763 1.00 98.25 179 THR A O 1
ATOM 1396 N N . ALA A 1 180 ? 10.560 6.881 -2.776 1.00 98.62 180 ALA A N 1
ATOM 1397 C CA . ALA A 1 180 ? 10.426 6.169 -4.039 1.00 98.62 180 ALA A CA 1
ATOM 1398 C C . ALA A 1 180 ? 10.701 7.081 -5.250 1.00 98.62 180 ALA A C 1
ATOM 1400 O O . ALA A 1 180 ? 10.834 8.307 -5.127 1.00 98.62 180 ALA A O 1
ATOM 1401 N N . PHE A 1 181 ? 10.789 6.464 -6.428 1.00 98.81 181 PHE A N 1
ATOM 1402 C CA . PHE A 1 181 ? 10.879 7.133 -7.723 1.00 98.81 181 PHE A CA 1
ATOM 1403 C C . PHE A 1 181 ? 9.651 6.804 -8.579 1.00 98.81 181 PHE A C 1
ATOM 1405 O O . PHE A 1 181 ? 9.301 5.637 -8.735 1.00 98.81 181 PHE A O 1
ATOM 1412 N N . GLU A 1 182 ? 9.050 7.819 -9.191 1.00 98.69 182 GLU A N 1
ATOM 1413 C CA . GLU A 1 182 ? 7.931 7.657 -10.122 1.00 98.69 182 GLU A CA 1
ATOM 1414 C C . GLU A 1 182 ? 8.417 7.955 -11.552 1.00 98.69 182 GLU A C 1
ATOM 1416 O O . GLU A 1 182 ? 8.831 9.090 -11.816 1.00 98.69 182 GLU A O 1
ATOM 1421 N N . PRO A 1 183 ? 8.414 6.979 -12.476 1.00 98.44 183 PRO A N 1
ATOM 1422 C CA . PRO A 1 183 ? 8.643 7.229 -13.896 1.00 98.44 183 PRO A CA 1
ATOM 1423 C C . PRO A 1 183 ? 7.406 7.891 -14.525 1.00 98.44 183 PRO A C 1
ATOM 1425 O O . PRO A 1 183 ? 6.312 7.849 -13.964 1.00 98.44 183 PRO A O 1
ATOM 1428 N N . ILE A 1 184 ? 7.557 8.481 -15.713 1.00 98.25 184 ILE A N 1
ATOM 1429 C CA . ILE A 1 184 ? 6.391 8.902 -16.506 1.00 98.25 184 ILE A CA 1
ATOM 1430 C C . ILE A 1 184 ? 5.578 7.690 -16.988 1.00 98.25 184 ILE A C 1
ATOM 1432 O O . ILE A 1 184 ? 6.137 6.611 -17.185 1.00 98.25 184 ILE A O 1
ATOM 1436 N N . ASP A 1 185 ? 4.278 7.891 -17.222 1.00 96.62 185 ASP A N 1
ATOM 1437 C CA . ASP A 1 185 ? 3.330 6.803 -17.514 1.00 96.62 185 ASP A CA 1
ATOM 1438 C C . ASP A 1 185 ? 3.709 5.947 -18.739 1.00 96.62 185 ASP A C 1
ATOM 1440 O O . ASP A 1 185 ? 3.531 4.738 -18.705 1.00 96.62 185 ASP A O 1
ATOM 1444 N N . GLU A 1 186 ? 4.327 6.556 -19.759 1.00 96.88 186 GLU A N 1
ATOM 1445 C CA . GLU A 1 186 ? 4.840 5.939 -21.007 1.00 96.88 186 GLU A CA 1
ATOM 1446 C C . GLU A 1 186 ? 5.879 4.814 -20.802 1.00 96.88 186 GLU A C 1
ATOM 1448 O O . GLU A 1 186 ? 6.249 4.145 -21.762 1.00 96.88 186 GLU A O 1
ATOM 1453 N N . PHE A 1 187 ? 6.413 4.641 -19.587 1.00 98.25 187 PHE A N 1
ATOM 1454 C CA . PHE A 1 187 ? 7.398 3.596 -19.272 1.00 98.25 187 PHE A CA 1
ATOM 1455 C C . PHE A 1 187 ? 7.068 2.804 -17.998 1.00 98.25 187 PHE A C 1
ATOM 1457 O O . PHE A 1 187 ? 7.929 2.083 -17.479 1.00 98.25 187 PHE A O 1
ATOM 1464 N N . LYS A 1 188 ? 5.855 2.946 -17.451 1.00 98.06 188 LYS A N 1
ATOM 1465 C CA . LYS A 1 188 ? 5.438 2.223 -16.239 1.00 98.06 188 LYS A CA 1
ATOM 1466 C C . LYS A 1 188 ? 5.362 0.711 -16.509 1.00 98.06 188 LYS A C 1
ATOM 1468 O O . LYS A 1 188 ? 5.898 -0.082 -15.731 1.00 98.06 188 LYS A O 1
ATOM 1473 N N . GLY A 1 189 ? 4.795 0.315 -17.644 1.00 97.88 189 GLY A N 1
ATOM 1474 C CA . GLY A 1 189 ? 4.661 -1.071 -18.088 1.00 97.88 189 GLY A CA 1
ATOM 1475 C C . GLY A 1 189 ? 5.982 -1.684 -18.547 1.00 97.88 189 GLY A C 1
ATOM 1476 O O . GLY A 1 189 ? 6.266 -2.829 -18.188 1.00 97.88 189 GLY A O 1
ATOM 1477 N N . ASP A 1 190 ? 6.826 -0.915 -19.250 1.00 98.50 190 ASP A N 1
ATOM 1478 C CA . ASP A 1 190 ? 8.217 -1.288 -19.574 1.00 98.50 190 ASP A CA 1
ATOM 1479 C C . ASP A 1 190 ? 8.959 -1.768 -18.310 1.00 98.50 190 ASP A C 1
ATOM 1481 O O . ASP A 1 190 ? 9.562 -2.846 -18.276 1.00 98.50 190 ASP A O 1
ATOM 1485 N N . LEU A 1 191 ? 8.899 -0.967 -17.240 1.00 98.88 191 LEU A N 1
ATOM 1486 C CA . LEU A 1 191 ? 9.575 -1.254 -15.975 1.00 98.88 191 LEU A CA 1
ATOM 1487 C C . LEU A 1 191 ? 8.936 -2.438 -15.237 1.00 98.88 191 LEU A C 1
ATOM 1489 O O . LEU A 1 191 ? 9.670 -3.306 -14.759 1.00 98.88 191 LEU A O 1
ATOM 1493 N N . ALA A 1 192 ? 7.604 -2.542 -15.215 1.00 98.75 192 ALA A N 1
ATOM 1494 C CA . ALA A 1 192 ? 6.905 -3.695 -14.646 1.00 98.75 192 ALA A CA 1
ATOM 1495 C C . ALA A 1 192 ? 7.306 -5.017 -15.325 1.00 98.75 192 ALA A C 1
ATOM 1497 O O . ALA A 1 192 ? 7.686 -5.983 -14.658 1.00 98.75 192 ALA A O 1
ATOM 1498 N N . ARG A 1 193 ? 7.334 -5.050 -16.665 1.00 98.81 193 ARG A N 1
ATOM 1499 C CA . ARG A 1 193 ? 7.763 -6.226 -17.442 1.00 98.81 193 ARG A CA 1
ATOM 1500 C C . ARG A 1 193 ? 9.234 -6.570 -17.214 1.00 98.81 193 ARG A C 1
ATOM 1502 O O . ARG A 1 193 ? 9.588 -7.751 -17.251 1.00 98.81 193 ARG A O 1
ATOM 1509 N N . ILE A 1 194 ? 10.098 -5.590 -16.942 1.00 98.88 194 ILE A N 1
ATOM 1510 C CA . ILE A 1 194 ? 11.487 -5.838 -16.522 1.00 98.88 194 ILE A CA 1
ATOM 1511 C C . ILE A 1 194 ? 11.551 -6.442 -15.108 1.00 98.88 194 ILE A C 1
ATOM 1513 O O . ILE A 1 194 ? 12.359 -7.343 -14.877 1.00 98.88 194 ILE A O 1
ATOM 1517 N N . TYR A 1 195 ? 10.701 -6.019 -14.169 1.00 98.88 195 TYR A N 1
ATOM 1518 C CA . TYR A 1 195 ? 10.643 -6.625 -12.833 1.00 98.88 195 TYR A CA 1
ATOM 1519 C C . TYR A 1 195 ? 10.131 -8.072 -12.885 1.00 98.88 195 TYR A C 1
ATOM 1521 O O . TYR A 1 195 ? 10.812 -8.966 -12.381 1.00 98.88 195 TYR A O 1
ATOM 1529 N N . PHE A 1 196 ? 9.045 -8.361 -13.609 1.00 98.81 196 PHE A N 1
ATOM 1530 C CA . PHE A 1 196 ? 8.605 -9.746 -13.844 1.00 98.81 196 PHE A CA 1
ATOM 1531 C C . PHE A 1 196 ? 9.713 -10.610 -14.465 1.00 98.81 196 PHE A C 1
ATOM 1533 O O . PHE A 1 196 ? 9.965 -11.729 -14.008 1.00 98.81 196 PHE A O 1
ATOM 1540 N N . TYR A 1 197 ? 10.468 -10.069 -15.431 1.00 98.88 197 TYR A N 1
ATOM 1541 C CA . TYR A 1 197 ? 11.665 -10.738 -15.939 1.00 98.88 197 TYR A CA 1
ATOM 1542 C C . TYR A 1 197 ? 12.685 -11.018 -14.836 1.00 98.88 197 TYR A C 1
ATOM 1544 O O . TYR A 1 197 ? 13.157 -12.146 -14.756 1.00 98.88 197 TYR A O 1
ATOM 1552 N N . MET A 1 198 ? 13.026 -10.052 -13.979 1.00 98.81 198 MET A N 1
ATOM 1553 C CA . MET A 1 198 ? 13.991 -10.261 -12.893 1.00 98.81 198 MET A CA 1
ATOM 1554 C C . MET A 1 198 ? 13.534 -11.356 -11.919 1.00 98.81 198 MET A C 1
ATOM 1556 O O . MET A 1 198 ? 14.337 -12.228 -11.572 1.00 98.81 198 MET A O 1
ATOM 1560 N N . ALA A 1 199 ? 12.252 -11.369 -11.544 1.00 98.62 199 ALA A N 1
ATOM 1561 C CA . ALA A 1 199 ? 11.662 -12.385 -10.676 1.00 98.62 199 ALA A CA 1
ATOM 1562 C C . ALA A 1 199 ? 11.689 -13.797 -11.278 1.00 98.62 199 ALA A C 1
ATOM 1564 O O . ALA A 1 199 ? 11.955 -14.764 -10.563 1.00 98.62 199 ALA A O 1
ATOM 1565 N N . THR A 1 200 ? 11.453 -13.935 -12.584 1.00 98.69 200 THR A N 1
ATOM 1566 C CA . THR A 1 200 ? 11.518 -15.226 -13.287 1.00 98.69 200 THR A CA 1
ATOM 1567 C C . THR A 1 200 ? 12.955 -15.638 -13.602 1.00 98.69 200 THR A C 1
ATOM 1569 O O . THR A 1 200 ? 13.371 -16.752 -13.308 1.00 98.69 200 THR A O 1
ATOM 1572 N N . ARG A 1 201 ? 13.761 -14.748 -14.185 1.00 98.50 201 ARG A N 1
ATOM 1573 C CA . ARG A 1 201 ? 15.135 -15.017 -14.635 1.00 98.50 201 ARG A CA 1
ATOM 1574 C C . ARG A 1 201 ? 16.051 -15.451 -13.497 1.00 98.50 201 ARG A C 1
ATOM 1576 O O . ARG A 1 201 ? 16.972 -16.239 -13.736 1.00 98.50 201 ARG A O 1
ATOM 1583 N N . TYR A 1 202 ? 15.831 -14.917 -12.299 1.00 98.44 202 TYR A N 1
ATOM 1584 C CA . TYR A 1 202 ? 16.685 -15.114 -11.132 1.00 98.44 202 TYR A CA 1
ATOM 1585 C C . TYR A 1 202 ? 15.983 -15.838 -9.976 1.00 98.44 202 TYR A C 1
ATOM 1587 O O . TYR A 1 202 ? 16.464 -15.787 -8.845 1.00 98.44 202 TYR A O 1
ATOM 1595 N N . GLU A 1 203 ? 14.907 -16.578 -10.272 1.00 97.25 203 GLU A N 1
ATOM 1596 C CA . GLU A 1 203 ? 14.127 -17.423 -9.349 1.00 97.25 203 GLU A CA 1
ATOM 1597 C C . GLU A 1 203 ? 15.001 -18.191 -8.338 1.00 97.25 203 GLU A C 1
ATOM 1599 O O . GLU A 1 203 ? 14.718 -18.222 -7.143 1.00 97.25 203 GLU A O 1
ATOM 1604 N N . ASN A 1 204 ? 16.131 -18.749 -8.786 1.00 96.25 204 ASN A N 1
ATOM 1605 C CA . ASN A 1 204 ? 17.029 -19.564 -7.965 1.00 96.25 204 ASN A CA 1
ATOM 1606 C C . ASN A 1 204 ? 17.938 -18.792 -6.983 1.00 96.25 204 ASN A C 1
ATOM 1608 O O . ASN A 1 204 ? 18.741 -19.426 -6.294 1.00 96.25 204 ASN A O 1
ATOM 1612 N N . VAL A 1 205 ? 17.890 -17.456 -6.964 1.00 97.38 205 VAL A N 1
ATOM 1613 C CA . VAL A 1 205 ? 18.725 -16.595 -6.101 1.00 97.38 205 VAL A CA 1
ATOM 1614 C C . VAL A 1 205 ? 17.997 -15.376 -5.529 1.00 97.38 205 VAL A C 1
ATOM 1616 O O . VAL A 1 205 ? 18.441 -14.881 -4.493 1.00 97.38 205 VAL A O 1
ATOM 1619 N N . ILE A 1 206 ? 16.914 -14.895 -6.149 1.00 98.06 206 ILE A N 1
ATOM 1620 C CA . ILE A 1 206 ? 16.288 -13.608 -5.801 1.00 98.06 206 ILE A CA 1
ATOM 1621 C C . ILE A 1 206 ? 15.755 -13.540 -4.362 1.00 98.06 206 ILE A C 1
ATOM 1623 O O . ILE A 1 206 ? 15.975 -12.532 -3.699 1.00 98.06 206 ILE A O 1
ATOM 1627 N N . ALA A 1 207 ? 15.223 -14.642 -3.825 1.00 94.50 207 ALA A N 1
ATOM 1628 C CA . ALA A 1 207 ? 14.843 -14.782 -2.413 1.00 94.50 207 ALA A CA 1
ATOM 1629 C C . ALA A 1 207 ? 15.941 -14.312 -1.435 1.00 94.50 207 ALA A C 1
ATOM 1631 O O . ALA A 1 207 ? 15.687 -13.642 -0.439 1.00 94.50 207 ALA A O 1
ATOM 1632 N N . SER A 1 208 ? 17.208 -14.618 -1.745 1.00 96.69 208 SER A N 1
ATOM 1633 C CA . SER A 1 208 ? 18.353 -14.261 -0.894 1.00 96.69 208 SER A CA 1
ATOM 1634 C C . SER A 1 208 ? 18.730 -12.775 -0.932 1.00 96.69 208 SER A C 1
ATOM 1636 O O . SER A 1 208 ? 19.655 -12.361 -0.230 1.00 96.69 208 SER A O 1
ATOM 1638 N N . TRP A 1 209 ? 18.074 -11.979 -1.782 1.00 98.38 209 TRP A N 1
ATOM 1639 C CA . TRP A 1 209 ? 18.411 -10.577 -2.004 1.00 98.38 209 TRP A CA 1
ATOM 1640 C C . TRP A 1 209 ? 17.669 -9.609 -1.090 1.00 98.38 209 TRP A C 1
ATOM 1642 O O . TRP A 1 209 ? 18.192 -8.515 -0.903 1.00 98.38 209 TRP A O 1
ATOM 1652 N N . GLN A 1 210 ? 16.549 -10.018 -0.477 1.00 97.31 210 GLN A N 1
ATOM 1653 C CA . GLN A 1 210 ? 15.759 -9.216 0.473 1.00 97.31 210 GLN A CA 1
ATOM 1654 C C . GLN A 1 210 ? 16.650 -8.471 1.483 1.00 97.31 210 GLN A C 1
ATOM 1656 O O . GLN A 1 210 ? 16.576 -7.257 1.618 1.00 97.31 210 GLN A O 1
ATOM 1661 N N . TYR A 1 211 ? 17.606 -9.163 2.107 1.00 94.56 211 TYR A N 1
ATOM 1662 C CA . TYR A 1 211 ? 18.475 -8.584 3.143 1.00 94.56 211 TYR A CA 1
ATOM 1663 C C . TYR A 1 211 ? 19.606 -7.663 2.629 1.00 94.56 211 TYR A C 1
ATOM 1665 O O . TYR A 1 211 ? 20.517 -7.328 3.391 1.00 94.56 211 TYR A O 1
ATOM 1673 N N . ASN A 1 212 ? 19.616 -7.275 1.347 1.00 97.94 212 ASN A N 1
ATOM 1674 C CA . ASN A 1 212 ? 20.646 -6.409 0.769 1.00 97.94 212 ASN A CA 1
ATOM 1675 C C . ASN A 1 212 ? 20.162 -4.958 0.623 1.00 97.94 212 ASN A C 1
ATOM 1677 O O . ASN A 1 212 ? 19.380 -4.628 -0.268 1.00 97.94 212 ASN A O 1
ATOM 1681 N N . SER A 1 213 ? 20.778 -4.049 1.383 1.00 97.12 213 SER A N 1
ATOM 1682 C CA . SER A 1 213 ? 20.545 -2.597 1.321 1.00 97.12 213 SER A CA 1
ATOM 1683 C C . SER A 1 213 ? 19.149 -2.172 1.788 1.00 97.12 213 SER A C 1
ATOM 1685 O O . SER A 1 213 ? 19.014 -1.786 2.940 1.00 97.12 213 SER A O 1
ATOM 1687 N N . ASN A 1 214 ? 18.183 -2.171 0.874 1.00 97.19 214 ASN A N 1
ATOM 1688 C CA . ASN A 1 214 ? 16.779 -1.788 1.060 1.00 97.19 214 ASN A CA 1
ATOM 1689 C C . ASN A 1 214 ? 15.897 -2.612 0.099 1.00 97.19 214 ASN A C 1
ATOM 1691 O O . ASN A 1 214 ? 14.900 -2.134 -0.429 1.00 97.19 214 ASN A O 1
ATOM 1695 N N . ALA A 1 215 ? 16.357 -3.809 -0.273 1.00 97.88 215 ALA A N 1
ATOM 1696 C CA . ALA A 1 215 ? 15.599 -4.679 -1.163 1.00 97.88 215 ALA A CA 1
ATOM 1697 C C . ALA A 1 215 ? 14.357 -5.241 -0.454 1.00 97.88 215 ALA A C 1
ATOM 1699 O O . ALA A 1 215 ? 13.391 -5.578 -1.117 1.00 97.88 215 ALA A O 1
ATOM 1700 N N . ASP A 1 216 ? 14.380 -5.275 0.878 1.00 96.62 216 ASP A N 1
ATOM 1701 C CA . ASP A 1 216 ? 13.272 -5.510 1.803 1.00 96.62 216 ASP A CA 1
ATOM 1702 C C . ASP A 1 216 ? 12.209 -4.397 1.821 1.00 96.62 216 ASP A C 1
ATOM 1704 O O . ASP A 1 216 ? 11.197 -4.556 2.490 1.00 96.62 216 ASP A O 1
ATOM 1708 N N . ASP A 1 217 ? 12.389 -3.303 1.067 1.00 96.56 217 ASP A N 1
ATOM 1709 C CA . ASP A 1 217 ? 11.279 -2.399 0.729 1.00 96.56 217 ASP A CA 1
ATOM 1710 C C . ASP A 1 217 ? 10.284 -3.056 -0.263 1.00 96.56 217 ASP A C 1
ATOM 1712 O O . ASP A 1 217 ? 9.168 -2.565 -0.417 1.00 96.56 217 ASP A O 1
ATOM 1716 N N . VAL A 1 218 ? 10.726 -4.074 -1.021 1.00 98.00 218 VAL A N 1
ATOM 1717 C CA . VAL A 1 218 ? 10.058 -4.588 -2.238 1.00 98.00 218 VAL A CA 1
ATOM 1718 C C . VAL A 1 218 ? 10.044 -6.118 -2.353 1.00 98.00 218 VAL A C 1
ATOM 1720 O O . VAL A 1 218 ? 9.193 -6.654 -3.059 1.00 98.00 218 VAL A O 1
ATOM 1723 N N . LEU A 1 219 ? 11.012 -6.827 -1.766 1.00 97.31 219 LEU A N 1
ATOM 1724 C CA . LEU A 1 219 ? 11.154 -8.280 -1.866 1.00 97.31 219 LEU A CA 1
ATOM 1725 C C . LEU A 1 219 ? 10.636 -8.970 -0.601 1.00 97.31 219 LEU A C 1
ATOM 1727 O O . LEU A 1 219 ? 11.185 -8.757 0.481 1.00 97.31 219 LEU A O 1
ATOM 1731 N N . ASP A 1 220 ? 9.719 -9.918 -0.774 1.00 90.56 220 ASP A N 1
ATOM 1732 C CA . ASP A 1 220 ? 9.105 -10.709 0.307 1.00 90.56 220 ASP A CA 1
ATOM 1733 C C . ASP A 1 220 ? 10.050 -11.776 0.910 1.00 90.56 220 ASP A C 1
ATOM 1735 O O . ASP A 1 220 ? 9.836 -12.290 2.011 1.00 90.56 220 ASP A O 1
ATOM 1739 N N . GLY A 1 221 ? 11.146 -12.091 0.208 1.00 88.69 221 GLY A N 1
ATOM 1740 C CA . GLY A 1 221 ? 12.131 -13.104 0.596 1.00 88.69 221 GLY A CA 1
ATOM 1741 C C . GLY A 1 221 ? 11.841 -14.511 0.062 1.00 88.69 221 GLY A C 1
ATOM 1742 O O . GLY A 1 221 ? 12.545 -15.456 0.433 1.00 88.69 221 GLY A O 1
ATOM 1743 N N . THR A 1 222 ? 10.857 -14.676 -0.825 1.00 84.75 222 THR A N 1
ATOM 1744 C CA . THR A 1 222 ? 10.539 -15.944 -1.494 1.00 84.75 222 THR A CA 1
ATOM 1745 C C . THR A 1 222 ? 11.129 -16.018 -2.910 1.00 84.75 222 THR A C 1
ATOM 1747 O O . THR A 1 222 ? 11.732 -15.075 -3.429 1.00 84.75 222 THR A O 1
ATOM 1750 N N . SER A 1 223 ? 11.048 -17.199 -3.531 1.00 83.50 223 SER A N 1
ATOM 1751 C CA . SER A 1 223 ? 11.523 -17.443 -4.909 1.00 83.50 223 SER A CA 1
ATOM 1752 C C . SER A 1 223 ? 10.375 -17.492 -5.917 1.00 83.50 223 SER A C 1
ATOM 1754 O O . SER A 1 223 ? 10.585 -17.296 -7.114 1.00 83.50 223 SER A O 1
ATOM 1756 N N . ASP A 1 224 ? 9.166 -17.764 -5.447 1.00 77.19 224 ASP A N 1
ATOM 1757 C CA . ASP A 1 224 ? 7.937 -17.936 -6.203 1.00 77.19 224 ASP A CA 1
ATOM 1758 C C . ASP A 1 224 ? 7.133 -16.634 -6.268 1.00 77.19 224 ASP A C 1
ATOM 1760 O O . ASP A 1 224 ? 6.976 -16.101 -7.370 1.00 77.19 224 ASP A O 1
ATOM 1764 N N . HIS A 1 225 ? 6.743 -16.062 -5.129 1.00 83.06 225 HIS A N 1
ATOM 1765 C CA . HIS A 1 225 ? 6.012 -14.793 -5.089 1.00 83.06 225 HIS A CA 1
ATOM 1766 C C . HIS A 1 225 ? 6.943 -13.592 -5.368 1.00 83.06 225 HIS A C 1
ATOM 1768 O O . HIS A 1 225 ? 6.713 -12.856 -6.329 1.00 83.06 225 HIS A O 1
ATOM 1774 N N . VAL A 1 226 ? 8.102 -13.540 -4.694 1.00 94.38 226 VAL A N 1
ATOM 1775 C CA . VAL A 1 226 ? 9.259 -12.628 -4.881 1.00 94.38 226 VAL A CA 1
ATOM 1776 C C . VAL A 1 226 ? 9.071 -11.177 -4.444 1.00 94.38 226 VAL A C 1
ATOM 1778 O O . VAL A 1 226 ? 10.039 -10.578 -3.970 1.00 94.38 226 VAL A O 1
ATOM 1781 N N . TYR A 1 227 ? 7.896 -10.596 -4.648 1.00 97.19 227 TYR A N 1
ATOM 1782 C CA . TYR A 1 227 ? 7.618 -9.196 -4.335 1.00 97.19 227 TYR A CA 1
ATOM 1783 C C . TYR A 1 227 ? 6.625 -9.096 -3.185 1.00 97.19 227 TYR A C 1
ATOM 1785 O O . TYR A 1 227 ? 5.747 -9.939 -3.091 1.00 97.19 227 TYR A O 1
ATOM 1793 N N . ASP A 1 228 ? 6.753 -8.078 -2.336 1.00 87.19 228 ASP A N 1
ATOM 1794 C CA . ASP A 1 228 ? 5.693 -7.750 -1.379 1.00 87.19 228 ASP A CA 1
ATOM 1795 C C . ASP A 1 228 ? 4.419 -7.339 -2.137 1.00 87.19 228 ASP A C 1
ATOM 1797 O O . ASP A 1 228 ? 4.511 -6.659 -3.166 1.00 87.19 228 ASP A O 1
ATOM 1801 N N . ASP A 1 229 ? 3.246 -7.702 -1.604 1.00 81.19 229 ASP A N 1
ATOM 1802 C CA . ASP A 1 229 ? 1.935 -7.525 -2.255 1.00 81.19 229 ASP A CA 1
ATOM 1803 C C . ASP A 1 229 ? 1.755 -6.119 -2.856 1.00 81.19 229 ASP A C 1
ATOM 1805 O O . ASP A 1 229 ? 1.424 -5.976 -4.030 1.00 81.19 229 ASP A O 1
ATOM 1809 N N . TRP A 1 230 ? 2.089 -5.070 -2.089 1.00 86.81 230 TRP A N 1
ATOM 1810 C CA . TRP A 1 230 ? 1.965 -3.668 -2.515 1.00 86.81 230 TRP A CA 1
ATOM 1811 C C . TRP A 1 230 ? 2.721 -3.358 -3.815 1.00 86.81 230 TRP A C 1
ATOM 1813 O O . TRP A 1 230 ? 2.273 -2.551 -4.633 1.00 86.81 230 TRP A O 1
ATOM 1823 N N . PHE A 1 231 ? 3.892 -3.972 -3.991 1.00 96.75 231 PHE A N 1
ATOM 1824 C CA . PHE A 1 231 ? 4.749 -3.751 -5.143 1.00 96.75 231 PHE A CA 1
ATOM 1825 C C . PHE A 1 231 ? 4.330 -4.653 -6.300 1.00 96.75 231 PHE A C 1
ATOM 1827 O O . PHE A 1 231 ? 4.363 -4.217 -7.451 1.00 96.75 231 PHE A O 1
ATOM 1834 N N . LEU A 1 232 ? 3.906 -5.888 -6.013 1.00 92.50 232 LEU A N 1
ATOM 1835 C CA . LEU A 1 232 ? 3.374 -6.790 -7.027 1.00 92.50 232 LEU A CA 1
ATOM 1836 C C . LEU A 1 232 ? 2.111 -6.209 -7.674 1.00 92.50 232 LEU A C 1
ATOM 1838 O O . LEU A 1 232 ? 2.062 -6.107 -8.901 1.00 92.50 232 LEU A O 1
ATOM 1842 N N . ASP A 1 233 ? 1.156 -5.748 -6.864 1.00 82.19 233 ASP A N 1
ATOM 1843 C CA . ASP A 1 233 ? -0.080 -5.096 -7.308 1.00 82.19 233 ASP A CA 1
ATOM 1844 C C . ASP A 1 233 ? 0.219 -3.852 -8.155 1.00 82.19 233 ASP A C 1
ATOM 1846 O O . ASP A 1 233 ? -0.374 -3.658 -9.219 1.00 82.19 233 ASP A O 1
ATOM 1850 N N . LEU A 1 234 ? 1.193 -3.031 -7.741 1.00 90.00 234 LEU A N 1
ATOM 1851 C CA . LEU A 1 234 ? 1.632 -1.866 -8.510 1.00 90.00 234 LEU A CA 1
ATOM 1852 C C . LEU A 1 234 ? 2.232 -2.264 -9.869 1.00 90.00 234 LEU A C 1
ATOM 1854 O O . LEU A 1 234 ? 1.905 -1.650 -10.884 1.00 90.00 234 LEU A O 1
ATOM 1858 N N . MET A 1 235 ? 3.099 -3.283 -9.918 1.00 98.00 235 MET A N 1
ATOM 1859 C CA . MET A 1 235 ? 3.678 -3.753 -11.182 1.00 98.00 235 MET A CA 1
ATOM 1860 C C . MET A 1 235 ? 2.610 -4.373 -12.094 1.00 98.00 235 MET A C 1
ATOM 1862 O O . MET A 1 235 ? 2.644 -4.139 -13.301 1.00 98.00 235 MET A O 1
ATOM 1866 N N . MET A 1 236 ? 1.643 -5.117 -11.549 1.00 91.12 236 MET A N 1
ATOM 1867 C CA . MET A 1 236 ? 0.508 -5.654 -12.310 1.00 91.12 236 MET A CA 1
ATOM 1868 C C . MET A 1 236 ? -0.354 -4.521 -12.882 1.00 91.12 236 MET A C 1
ATOM 1870 O O . MET A 1 236 ? -0.591 -4.477 -14.089 1.00 91.12 236 MET A O 1
ATOM 1874 N N . GLN A 1 237 ? -0.717 -3.533 -12.061 1.00 86.69 237 GLN A N 1
ATOM 1875 C CA . GLN A 1 237 ? -1.457 -2.348 -12.499 1.00 86.69 237 GLN A CA 1
ATOM 1876 C C . GLN A 1 237 ? -0.721 -1.585 -13.614 1.00 86.69 237 GLN A C 1
ATOM 1878 O O . GLN A 1 237 ? -1.319 -1.231 -14.630 1.00 86.69 237 GLN A O 1
ATOM 1883 N N . TRP A 1 238 ? 0.580 -1.339 -13.452 1.00 94.56 238 TRP A N 1
ATOM 1884 C CA . TRP A 1 238 ? 1.398 -0.652 -14.456 1.00 94.56 238 TRP A CA 1
ATOM 1885 C C . TRP A 1 238 ? 1.533 -1.460 -15.752 1.00 94.56 238 TRP A C 1
ATOM 1887 O O . TRP A 1 238 ? 1.505 -0.887 -16.838 1.00 94.56 238 TRP A O 1
ATOM 1897 N N . HIS A 1 239 ? 1.626 -2.787 -15.657 1.00 93.69 239 HIS A N 1
ATOM 1898 C CA . HIS A 1 239 ? 1.648 -3.685 -16.810 1.00 93.69 239 HIS A CA 1
ATOM 1899 C C . HIS A 1 239 ? 0.351 -3.636 -17.633 1.00 93.69 239 HIS A C 1
ATOM 1901 O O . HIS A 1 239 ? 0.419 -3.676 -18.863 1.00 93.69 239 HIS A O 1
ATOM 1907 N N . GLU A 1 240 ? -0.810 -3.542 -16.976 1.00 83.75 240 GLU A N 1
ATOM 1908 C CA . GLU A 1 240 ? -2.113 -3.416 -17.642 1.00 83.75 240 GLU A CA 1
ATOM 1909 C C . GLU A 1 240 ? -2.349 -2.023 -18.243 1.00 83.75 240 GLU A C 1
ATOM 1911 O O . GLU A 1 240 ? -2.877 -1.905 -19.353 1.00 83.75 240 GLU A O 1
ATOM 1916 N N . GLN A 1 241 ? -1.983 -0.966 -17.511 1.00 75.88 241 GLN A N 1
ATOM 1917 C CA . GLN A 1 241 ? -2.234 0.425 -17.908 1.00 75.88 241 GLN A CA 1
ATOM 1918 C C . GLN A 1 241 ? -1.324 0.906 -19.046 1.00 75.88 241 GLN A C 1
ATOM 1920 O O . GLN A 1 241 ? -1.746 1.754 -19.835 1.00 75.88 241 GLN A O 1
ATOM 1925 N N . ASP A 1 242 ? -0.115 0.352 -19.154 1.00 89.25 242 ASP A N 1
ATOM 1926 C CA . ASP A 1 242 ? 0.867 0.643 -20.202 1.00 89.25 242 ASP A CA 1
ATOM 1927 C C . ASP A 1 242 ? 1.215 -0.649 -20.980 1.00 89.25 242 ASP A C 1
ATOM 1929 O O . ASP A 1 242 ? 2.168 -1.361 -20.636 1.00 89.25 242 ASP A O 1
ATOM 1933 N N . PRO A 1 243 ? 0.414 -1.027 -22.001 1.00 90.75 243 PRO A N 1
ATOM 1934 C CA . PRO A 1 243 ? 0.594 -2.264 -22.763 1.00 90.75 243 PRO A CA 1
ATOM 1935 C C . PRO A 1 243 ? 1.904 -2.312 -23.556 1.00 90.75 243 PRO A C 1
ATOM 1937 O O . PRO A 1 243 ? 2.474 -1.282 -23.898 1.00 90.75 243 PRO A O 1
ATOM 1940 N N . VAL A 1 244 ? 2.332 -3.524 -23.934 1.00 96.06 244 VAL A N 1
ATOM 1941 C CA . VAL A 1 244 ? 3.597 -3.752 -24.657 1.00 96.06 244 VAL A CA 1
ATOM 1942 C C . VAL A 1 244 ? 3.760 -2.825 -25.868 1.00 96.06 244 VAL A C 1
ATOM 1944 O O . VAL A 1 244 ? 2.979 -2.874 -26.827 1.00 96.06 244 VAL A O 1
ATOM 1947 N N . SER A 1 245 ? 4.819 -2.019 -25.844 1.00 94.06 245 SER A N 1
ATOM 1948 C CA . SER A 1 245 ? 5.114 -1.015 -26.864 1.00 94.06 245 SER A CA 1
ATOM 1949 C C . SER A 1 245 ? 5.977 -1.574 -28.009 1.00 94.06 245 SER A C 1
ATOM 1951 O O . SER A 1 245 ? 6.688 -2.572 -27.871 1.00 94.06 245 SER A O 1
ATOM 1953 N N . GLN A 1 246 ? 5.978 -0.910 -29.175 1.00 93.88 246 GLN A N 1
ATOM 1954 C CA . GLN A 1 246 ? 6.872 -1.304 -30.281 1.00 93.88 246 GLN A CA 1
ATOM 1955 C C . GLN A 1 246 ? 8.355 -1.174 -29.887 1.00 93.88 246 GLN A C 1
ATOM 1957 O O . GLN A 1 246 ? 9.167 -1.997 -30.303 1.00 93.88 246 GLN A O 1
ATOM 1962 N N . LYS A 1 247 ? 8.686 -0.187 -29.038 1.00 94.50 247 LYS A N 1
ATOM 1963 C CA . LYS A 1 247 ? 10.014 0.002 -28.438 1.00 94.50 247 LYS A CA 1
ATOM 1964 C C . LYS A 1 247 ? 10.471 -1.261 -27.713 1.00 94.50 247 LYS A C 1
ATOM 1966 O O . LYS A 1 247 ? 11.592 -1.713 -27.926 1.00 94.50 247 LYS A O 1
ATOM 1971 N N . GLU A 1 248 ? 9.613 -1.836 -26.874 1.00 97.56 248 GLU A N 1
ATOM 1972 C CA . GLU A 1 248 ? 9.929 -3.068 -26.155 1.00 97.56 248 GLU A CA 1
ATOM 1973 C C . GLU A 1 248 ? 10.071 -4.264 -27.084 1.00 97.56 248 GLU A C 1
ATOM 1975 O O . GLU A 1 248 ? 11.007 -5.035 -26.913 1.00 97.56 248 GLU A O 1
ATOM 1980 N N . ILE A 1 249 ? 9.187 -4.422 -28.074 1.00 97.12 249 ILE A N 1
ATOM 1981 C CA . ILE A 1 249 ? 9.254 -5.538 -29.031 1.00 97.12 249 ILE A CA 1
ATOM 1982 C C . ILE A 1 249 ? 10.575 -5.503 -29.808 1.00 97.12 249 ILE A C 1
ATOM 1984 O O . ILE A 1 249 ? 11.249 -6.529 -29.928 1.00 97.12 249 ILE A O 1
ATOM 1988 N N . ASP A 1 250 ? 10.962 -4.332 -30.317 1.00 95.75 250 ASP A N 1
ATOM 1989 C CA . ASP A 1 250 ? 12.212 -4.152 -31.059 1.00 95.75 250 ASP A CA 1
ATOM 1990 C C . ASP A 1 250 ? 13.415 -4.425 -30.143 1.00 95.75 250 ASP A C 1
ATOM 1992 O O . ASP A 1 250 ? 14.237 -5.299 -30.433 1.00 95.75 250 ASP A O 1
ATOM 1996 N N . ARG A 1 251 ? 13.445 -3.795 -28.962 1.00 97.19 251 ARG A N 1
ATOM 1997 C CA . ARG A 1 251 ? 14.500 -3.987 -27.960 1.00 97.19 251 ARG A CA 1
ATOM 1998 C C . ARG A 1 251 ? 14.615 -5.433 -27.479 1.00 97.19 251 ARG A C 1
ATOM 2000 O O . ARG A 1 251 ? 15.721 -5.924 -27.293 1.00 97.19 251 ARG A O 1
ATOM 2007 N N . ASN A 1 252 ? 13.506 -6.140 -27.275 1.00 98.00 252 ASN A N 1
ATOM 2008 C CA . ASN A 1 252 ? 13.498 -7.525 -26.801 1.00 98.00 252 ASN A CA 1
ATOM 2009 C C . ASN A 1 252 ? 14.042 -8.500 -27.860 1.00 98.00 252 ASN A C 1
ATOM 2011 O O . ASN A 1 252 ? 14.661 -9.510 -27.520 1.00 98.00 252 ASN A O 1
ATOM 2015 N N . ASN A 1 253 ? 13.871 -8.179 -29.146 1.00 97.25 253 ASN A N 1
ATOM 2016 C CA . ASN A 1 253 ? 14.539 -8.889 -30.235 1.00 97.25 253 ASN A CA 1
ATOM 2017 C C . ASN A 1 253 ? 16.042 -8.577 -30.288 1.00 97.25 253 ASN A C 1
ATOM 2019 O O . ASN A 1 253 ? 16.838 -9.507 -30.383 1.00 97.25 253 ASN A O 1
ATOM 2023 N N . ASP A 1 254 ? 16.444 -7.312 -30.146 1.00 97.44 254 ASP A N 1
ATOM 2024 C CA . ASP A 1 254 ? 17.867 -6.947 -30.109 1.00 97.44 254 ASP A CA 1
ATOM 2025 C C . ASP A 1 254 ? 18.587 -7.556 -28.890 1.00 97.44 254 ASP A C 1
ATOM 2027 O O . ASP A 1 254 ? 19.715 -8.038 -29.010 1.00 97.44 254 ASP A O 1
ATOM 2031 N N . VAL A 1 255 ? 17.941 -7.602 -27.716 1.00 98.25 255 VAL A N 1
ATOM 2032 C CA . VAL A 1 255 ? 18.463 -8.297 -26.525 1.00 98.25 255 VAL A CA 1
ATOM 2033 C C . VAL A 1 255 ? 18.603 -9.800 -26.786 1.00 98.25 255 VAL A C 1
ATOM 2035 O O . VAL A 1 255 ? 19.622 -10.381 -26.404 1.00 98.25 255 VAL A O 1
ATOM 2038 N N . TYR A 1 256 ? 17.642 -10.423 -27.480 1.00 97.62 256 TYR A N 1
ATOM 2039 C CA . TYR A 1 256 ? 17.733 -11.836 -27.855 1.00 97.62 256 TYR A CA 1
ATOM 2040 C C . TYR A 1 256 ? 18.977 -12.133 -28.700 1.00 97.62 256 TYR A C 1
ATOM 2042 O O . TYR A 1 256 ? 19.740 -13.041 -28.368 1.00 97.62 256 TYR A O 1
ATOM 2050 N N . ASP A 1 257 ? 19.219 -11.330 -29.737 1.00 96.62 257 ASP A N 1
ATOM 2051 C CA . ASP A 1 257 ? 20.386 -11.465 -30.615 1.00 96.62 257 ASP A CA 1
ATOM 2052 C C . ASP A 1 257 ? 21.715 -11.109 -29.904 1.00 96.62 257 ASP A C 1
ATOM 2054 O O . ASP A 1 257 ? 22.789 -11.523 -30.349 1.00 96.62 257 ASP A O 1
ATOM 2058 N N . TYR A 1 258 ? 21.663 -10.366 -28.791 1.00 97.69 258 TYR A N 1
ATOM 2059 C CA . TYR A 1 258 ? 22.829 -9.933 -28.013 1.00 97.69 258 TYR A CA 1
ATOM 2060 C C . TYR A 1 258 ? 23.261 -10.910 -26.906 1.00 97.69 258 TYR A C 1
ATOM 2062 O O . TYR A 1 258 ? 24.463 -11.095 -26.698 1.00 97.69 258 TYR A O 1
ATOM 2070 N N . GLN A 1 259 ? 22.316 -11.510 -26.172 1.00 97.56 259 GLN A N 1
ATOM 2071 C CA . GLN A 1 259 ? 22.608 -12.360 -25.004 1.00 97.56 259 GLN A CA 1
ATOM 2072 C C . GLN A 1 259 ? 21.870 -13.714 -24.988 1.00 97.56 259 GLN A C 1
ATOM 2074 O O . GLN A 1 259 ? 21.818 -14.365 -23.945 1.00 97.56 259 GLN A O 1
ATOM 2079 N N . ASP A 1 260 ? 21.334 -14.168 -26.125 1.00 96.44 260 ASP A N 1
ATOM 2080 C CA . ASP A 1 260 ? 20.702 -15.486 -26.334 1.00 96.44 260 ASP A CA 1
ATOM 2081 C C . ASP A 1 260 ? 19.436 -15.771 -25.479 1.00 96.44 260 ASP A C 1
ATOM 2083 O O . ASP A 1 260 ? 18.846 -16.856 -25.560 1.00 96.44 260 ASP A O 1
ATOM 2087 N N . ASN A 1 261 ? 18.960 -14.799 -24.692 1.00 97.69 261 ASN A N 1
ATOM 2088 C CA . ASN A 1 261 ? 17.686 -14.849 -23.971 1.00 97.69 261 ASN A CA 1
ATOM 2089 C C . ASN A 1 261 ? 16.877 -13.552 -24.150 1.00 97.69 261 ASN A C 1
ATOM 2091 O O . ASN A 1 261 ? 17.398 -12.537 -24.598 1.00 97.69 261 ASN A O 1
ATOM 2095 N N . ARG A 1 262 ? 15.585 -13.605 -23.819 1.00 97.38 262 ARG A N 1
ATOM 2096 C CA . ARG A 1 262 ? 14.630 -12.503 -24.009 1.00 97.38 262 ARG A CA 1
ATOM 2097 C C . ARG A 1 262 ? 13.608 -12.454 -22.877 1.00 97.38 262 ARG A C 1
ATOM 2099 O O . ARG A 1 262 ? 13.438 -13.446 -22.165 1.00 97.38 262 ARG A O 1
ATOM 2106 N N . ASN A 1 263 ? 12.948 -11.315 -22.709 1.00 98.50 263 ASN A N 1
ATOM 2107 C CA . ASN A 1 263 ? 11.913 -11.097 -21.708 1.00 98.50 263 ASN A CA 1
ATOM 2108 C C . ASN A 1 263 ? 10.588 -11.775 -22.126 1.00 98.50 263 ASN A C 1
ATOM 2110 O O . ASN A 1 263 ? 9.952 -11.301 -23.070 1.00 98.50 263 ASN A O 1
ATOM 2114 N N . PRO A 1 264 ? 10.121 -12.831 -21.422 1.00 98.44 264 PRO A N 1
ATOM 2115 C CA . PRO A 1 264 ? 8.854 -13.484 -21.748 1.00 98.44 264 PRO A CA 1
ATOM 2116 C C . PRO A 1 264 ? 7.643 -12.558 -21.647 1.00 98.44 264 PRO A C 1
ATOM 2118 O O . PRO A 1 264 ? 6.706 -12.731 -22.409 1.00 98.44 264 PRO A O 1
ATOM 2121 N N . PHE A 1 265 ? 7.673 -11.565 -20.758 1.00 98.50 265 PHE A N 1
ATOM 2122 C CA . PHE A 1 265 ? 6.540 -10.677 -20.477 1.00 98.50 265 PHE A CA 1
ATOM 2123 C C . PHE A 1 265 ? 6.352 -9.574 -21.528 1.00 98.50 265 PHE A C 1
ATOM 2125 O O . PHE A 1 265 ? 5.343 -8.877 -21.506 1.00 98.50 265 PHE A O 1
ATOM 2132 N N . VAL A 1 266 ? 7.301 -9.433 -22.461 1.00 98.38 266 VAL A N 1
ATOM 2133 C CA . VAL A 1 266 ? 7.157 -8.610 -23.675 1.00 98.38 266 VAL A CA 1
ATOM 2134 C C . VAL A 1 266 ? 6.586 -9.440 -24.831 1.00 98.38 266 VAL A C 1
ATOM 2136 O O . VAL A 1 266 ? 5.768 -8.948 -25.600 1.00 98.38 266 VAL A O 1
ATOM 2139 N N . ASP A 1 267 ? 6.991 -10.707 -24.961 1.00 97.25 267 ASP A N 1
ATOM 2140 C CA . ASP A 1 267 ? 6.497 -11.600 -26.023 1.00 97.25 267 ASP A CA 1
ATOM 2141 C C . ASP A 1 267 ? 5.101 -12.168 -25.738 1.00 97.25 267 ASP A C 1
ATOM 2143 O O . ASP A 1 267 ? 4.323 -12.409 -26.661 1.00 97.25 267 ASP A O 1
ATOM 2147 N N . HIS A 1 268 ? 4.831 -12.395 -24.456 1.00 95.56 268 HIS A N 1
ATOM 2148 C CA . HIS A 1 268 ? 3.636 -12.993 -23.882 1.00 95.56 268 HIS A CA 1
ATOM 2149 C C . HIS A 1 268 ? 3.269 -12.225 -22.599 1.00 95.56 268 HIS A C 1
ATOM 2151 O O . HIS A 1 268 ? 3.508 -12.721 -21.491 1.00 95.56 268 HIS A O 1
ATOM 2157 N N . PRO A 1 269 ? 2.740 -10.989 -22.705 1.00 93.56 269 PRO A N 1
ATOM 2158 C CA . PRO A 1 269 ? 2.310 -10.218 -21.538 1.00 93.56 269 PRO A CA 1
ATOM 2159 C C . PRO A 1 269 ? 1.288 -10.977 -20.680 1.00 93.56 269 PRO A C 1
ATOM 2161 O O . PRO A 1 269 ? 1.336 -10.894 -19.457 1.00 93.56 269 PRO A O 1
ATOM 2164 N N . GLU A 1 270 ? 0.463 -11.838 -21.289 1.00 89.06 270 GLU A N 1
ATOM 2165 C CA . GLU A 1 270 ? -0.480 -12.710 -20.583 1.00 89.06 270 GLU A CA 1
ATOM 2166 C C . GLU A 1 270 ? 0.177 -13.665 -19.570 1.00 89.06 270 GLU A C 1
ATOM 2168 O O . GLU A 1 270 ? -0.514 -14.212 -18.711 1.00 89.06 270 GLU A O 1
ATOM 2173 N N . TYR A 1 271 ? 1.498 -13.879 -19.632 1.00 94.50 271 TYR A N 1
ATOM 2174 C CA . TYR A 1 271 ? 2.217 -14.664 -18.628 1.00 94.50 271 TYR A CA 1
ATOM 2175 C C . TYR A 1 271 ? 2.368 -13.947 -17.284 1.00 94.50 271 TYR A C 1
ATOM 2177 O O . TYR A 1 271 ? 2.572 -14.641 -16.295 1.00 94.50 271 TYR A O 1
ATOM 2185 N N . ALA A 1 272 ? 2.259 -12.615 -17.208 1.00 92.50 272 ALA A N 1
ATOM 2186 C CA . ALA A 1 272 ? 2.239 -11.923 -15.916 1.00 92.50 272 ALA A CA 1
ATOM 2187 C C . ALA A 1 272 ? 0.984 -12.343 -15.131 1.00 92.50 272 ALA A C 1
ATOM 2189 O O . ALA A 1 272 ? 1.087 -12.943 -14.060 1.00 92.50 272 ALA A O 1
ATOM 2190 N N . GLU A 1 273 ? -0.184 -12.184 -15.757 1.00 82.81 273 GLU A N 1
ATOM 2191 C CA . GLU A 1 273 ? -1.477 -12.633 -15.228 1.00 82.81 273 GLU A CA 1
ATOM 2192 C C . GLU A 1 273 ? -1.536 -14.158 -15.035 1.00 82.81 273 GLU A C 1
ATOM 2194 O O . GLU A 1 273 ? -2.089 -14.651 -14.062 1.00 82.81 273 GLU A O 1
ATOM 2199 N N . SER A 1 274 ? -0.902 -14.944 -15.911 1.00 82.06 274 SER A N 1
ATOM 2200 C CA . SER A 1 274 ? -0.890 -16.409 -15.768 1.00 82.06 274 SER A CA 1
ATOM 2201 C C . SER A 1 274 ? 0.036 -16.934 -14.659 1.00 82.06 274 SER A C 1
ATOM 2203 O O . SER A 1 274 ? 0.054 -18.148 -14.454 1.00 82.06 274 SER A O 1
ATOM 2205 N N . ILE A 1 275 ? 0.845 -16.087 -14.006 1.00 83.06 275 ILE A N 1
ATOM 2206 C CA . ILE A 1 275 ? 1.785 -16.463 -12.928 1.00 83.06 275 ILE A CA 1
ATOM 2207 C C . ILE A 1 275 ? 1.422 -15.796 -11.599 1.00 83.06 275 ILE A C 1
ATOM 2209 O O . ILE A 1 275 ? 1.410 -16.480 -10.578 1.00 83.06 275 ILE A O 1
ATOM 2213 N N . TRP A 1 276 ? 1.221 -14.476 -11.628 1.00 80.19 276 TRP A N 1
ATOM 2214 C CA . TRP A 1 276 ? 0.991 -13.615 -10.461 1.00 80.19 276 TRP A CA 1
ATOM 2215 C C . TRP A 1 276 ? -0.370 -12.930 -10.468 1.00 80.19 276 TRP A C 1
ATOM 2217 O O . TRP A 1 276 ? -0.846 -12.545 -9.404 1.00 80.19 276 TRP A O 1
ATOM 2227 N N . GLY A 1 277 ? -1.013 -12.822 -11.632 1.00 66.06 277 GLY A N 1
ATOM 2228 C CA . GLY A 1 277 ? -2.465 -12.703 -11.648 1.00 66.06 277 GLY A CA 1
ATOM 2229 C C . GLY A 1 277 ? -3.080 -13.877 -10.899 1.00 66.06 277 GLY A C 1
ATOM 2230 O O . GLY A 1 277 ? -2.484 -14.957 -10.828 1.00 66.06 277 GLY A O 1
ATOM 2231 N N . TYR A 1 278 ? -4.234 -13.638 -10.284 1.00 49.75 278 TYR A N 1
ATOM 2232 C CA . TYR A 1 278 ? -4.822 -14.513 -9.270 1.00 49.75 278 TYR A CA 1
ATOM 2233 C C . TYR A 1 278 ? -4.927 -15.970 -9.779 1.00 49.75 278 TYR A C 1
ATOM 2235 O O . TYR A 1 278 ? -5.795 -16.300 -10.592 1.00 49.75 278 TYR A O 1
ATOM 2243 N N . ASP A 1 279 ? -3.982 -16.827 -9.349 1.00 43.88 279 ASP A N 1
ATOM 2244 C CA . ASP A 1 279 ? -3.681 -18.098 -10.029 1.00 43.88 279 ASP A CA 1
ATOM 2245 C C . ASP A 1 279 ? -4.853 -19.075 -9.934 1.00 43.88 279 ASP A C 1
ATOM 2247 O O . ASP A 1 279 ? -5.213 -19.578 -8.865 1.00 43.88 279 ASP A O 1
ATOM 2251 N N . THR A 1 280 ? -5.392 -19.380 -11.115 1.00 48.38 280 THR A N 1
ATOM 2252 C CA . THR A 1 280 ? -6.665 -20.058 -11.367 1.00 48.38 280 THR A CA 1
ATOM 2253 C C . THR A 1 280 ? -7.886 -19.296 -10.861 1.00 48.38 280 THR A C 1
ATOM 2255 O O . THR A 1 280 ? -7.889 -18.715 -9.784 1.00 48.38 280 THR A O 1
ATOM 2258 N N . THR A 1 281 ? -9.005 -19.431 -11.583 1.00 60.41 281 THR A N 1
ATOM 2259 C CA . THR A 1 281 ? -10.306 -19.310 -10.924 1.00 60.41 281 THR A CA 1
ATOM 2260 C C . THR A 1 281 ? -10.423 -20.481 -9.947 1.00 60.41 281 THR A C 1
ATOM 2262 O O . THR A 1 281 ? -10.895 -21.566 -10.318 1.00 60.41 281 THR A O 1
ATOM 2265 N N . LYS A 1 282 ? -9.931 -20.297 -8.721 1.00 72.94 282 LYS A N 1
ATOM 2266 C CA . LYS A 1 282 ? -10.138 -21.220 -7.616 1.00 72.94 282 LYS A CA 1
ATOM 2267 C C . LYS A 1 282 ? -11.635 -21.518 -7.547 1.00 72.94 282 LYS A C 1
ATOM 2269 O O . LYS A 1 282 ? -12.493 -20.662 -7.795 1.00 72.94 282 LYS A O 1
ATOM 2274 N N . ALA A 1 283 ? -11.944 -22.782 -7.280 1.00 86.25 283 ALA A N 1
ATOM 2275 C CA . ALA A 1 283 ? -13.323 -23.206 -7.104 1.00 86.25 283 ALA A CA 1
ATOM 2276 C C . ALA A 1 283 ? -13.955 -22.478 -5.905 1.00 86.25 283 ALA A C 1
ATOM 2278 O O . ALA A 1 283 ? -13.255 -21.840 -5.117 1.00 86.25 283 ALA A O 1
ATOM 2279 N N . GLU A 1 284 ? -15.272 -22.604 -5.765 1.00 92.19 284 GLU A N 1
ATOM 2280 C CA . GLU A 1 284 ? -16.000 -22.094 -4.603 1.00 92.19 284 GLU A CA 1
ATOM 2281 C C . GLU A 1 284 ? -15.309 -22.606 -3.311 1.00 92.19 284 GLU A C 1
ATOM 2283 O O . GLU A 1 284 ? -14.931 -23.790 -3.262 1.00 92.19 284 GLU A O 1
ATOM 2288 N N . PRO A 1 285 ? -15.088 -21.756 -2.287 1.00 95.00 285 PRO A N 1
ATOM 2289 C CA . PRO A 1 285 ? -14.486 -22.178 -1.024 1.00 95.00 285 PRO A CA 1
ATOM 2290 C C . PRO A 1 285 ? -15.166 -23.424 -0.452 1.00 95.00 285 PRO A C 1
ATOM 2292 O O . PRO A 1 285 ? -16.389 -23.513 -0.391 1.00 95.00 285 PRO A O 1
ATOM 2295 N N . SER A 1 286 ? -14.388 -24.414 -0.008 1.00 94.25 286 SER A N 1
ATOM 2296 C CA . SER A 1 286 ? -14.952 -25.720 0.377 1.00 94.25 286 SER A CA 1
ATOM 2297 C C . SER A 1 286 ? -15.938 -25.629 1.543 1.00 94.25 286 SER A C 1
ATOM 2299 O O . SER A 1 286 ? -16.935 -26.351 1.562 1.00 94.25 286 SER A O 1
ATOM 2301 N N . ASN A 1 287 ? -15.662 -24.738 2.493 1.00 95.38 287 ASN A N 1
ATOM 2302 C CA . ASN A 1 287 ? -16.470 -24.494 3.678 1.00 95.38 287 ASN A CA 1
ATOM 2303 C C . ASN A 1 287 ? -16.689 -22.991 3.878 1.00 95.38 287 ASN A C 1
ATOM 2305 O O . ASN A 1 287 ? -15.946 -22.156 3.365 1.00 95.38 287 ASN A O 1
ATOM 2309 N N . HIS A 1 288 ? -17.705 -22.676 4.678 1.00 97.75 288 HIS A N 1
ATOM 2310 C CA . HIS A 1 288 ? -17.864 -21.367 5.306 1.00 97.75 288 HIS A CA 1
ATOM 2311 C C . HIS A 1 288 ? -16.828 -21.157 6.419 1.00 97.75 288 HIS A C 1
ATOM 2313 O O . HIS A 1 288 ? -16.258 -22.130 6.915 1.00 97.75 288 HIS A O 1
ATOM 2319 N N . VAL A 1 289 ? -16.622 -19.908 6.850 1.00 95.50 289 VAL A N 1
ATOM 2320 C CA . VAL A 1 289 ? -15.840 -19.622 8.067 1.00 95.50 289 VAL A CA 1
ATOM 2321 C C . VAL A 1 289 ? -16.473 -20.283 9.295 1.00 95.50 289 VAL A C 1
ATOM 2323 O O . VAL A 1 289 ? -17.689 -20.499 9.354 1.00 95.50 289 VAL A O 1
ATOM 2326 N N . ALA A 1 290 ? -15.658 -20.573 10.307 1.00 95.50 290 ALA A N 1
ATOM 2327 C CA . ALA A 1 290 ? -16.139 -21.063 11.597 1.00 95.50 290 ALA A CA 1
ATOM 2328 C C . ALA A 1 290 ? -16.156 -19.935 12.642 1.00 95.50 290 ALA A C 1
ATOM 2330 O O . ALA A 1 290 ? -15.444 -18.948 12.514 1.00 95.50 290 ALA A O 1
ATOM 2331 N N . ASN A 1 291 ? -16.965 -20.087 13.696 1.00 95.50 291 ASN A N 1
ATOM 2332 C CA . ASN A 1 291 ? -17.025 -19.157 14.836 1.00 95.50 291 ASN A CA 1
ATOM 2333 C C . ASN A 1 291 ? -17.211 -17.668 14.466 1.00 95.50 291 ASN A C 1
ATOM 2335 O O . ASN A 1 291 ? -16.676 -16.808 15.156 1.00 95.50 291 ASN A O 1
ATOM 2339 N N . PHE A 1 292 ? -17.965 -17.356 13.406 1.00 97.69 292 PHE A N 1
ATOM 2340 C CA . PHE A 1 292 ? -18.298 -15.969 13.070 1.00 97.69 292 PHE A CA 1
ATOM 2341 C C . PHE A 1 292 ? -19.158 -15.344 14.176 1.00 97.69 292 PHE A C 1
ATOM 2343 O O . PHE A 1 292 ? -20.309 -15.739 14.375 1.00 97.69 292 PHE A O 1
ATOM 2350 N N . THR A 1 293 ? -18.578 -14.406 14.920 1.00 95.62 293 THR A N 1
ATOM 2351 C CA . THR A 1 293 ? -19.180 -13.767 16.098 1.00 95.62 293 THR A CA 1
ATOM 2352 C C . THR A 1 293 ? -18.764 -12.307 16.205 1.00 95.62 293 THR A C 1
ATOM 2354 O O . THR A 1 293 ? -17.753 -11.889 15.649 1.00 95.62 293 THR A O 1
ATOM 2357 N N . THR A 1 294 ? -19.515 -11.532 16.977 1.00 92.31 294 THR A N 1
ATOM 2358 C CA . THR A 1 294 ? -19.117 -10.197 17.439 1.00 92.31 294 THR A CA 1
ATOM 2359 C C . THR A 1 294 ? -18.218 -10.320 18.678 1.00 92.31 294 THR A C 1
ATOM 2361 O O . THR A 1 294 ? -18.292 -11.313 19.407 1.00 92.31 294 THR A O 1
ATOM 2364 N N . THR A 1 295 ? -17.325 -9.352 18.908 1.00 85.56 295 THR A N 1
ATOM 2365 C CA . THR A 1 295 ? -16.400 -9.356 20.064 1.00 85.56 295 THR A CA 1
ATOM 2366 C C . THR A 1 295 ? -16.377 -8.024 20.800 1.00 85.56 295 THR A C 1
ATOM 2368 O O . THR A 1 295 ? -16.848 -7.944 21.933 1.00 85.56 295 THR A O 1
ATOM 2371 N N . THR A 1 296 ? -15.853 -6.981 20.162 1.00 82.38 296 THR A N 1
ATOM 2372 C CA . THR A 1 296 ? -15.901 -5.606 20.664 1.00 82.38 296 THR A CA 1
ATOM 2373 C C . THR A 1 296 ? -17.100 -4.910 20.045 1.00 82.38 296 THR A C 1
ATOM 2375 O O . THR A 1 296 ? -17.249 -4.899 18.827 1.00 82.38 296 THR A O 1
ATOM 2378 N N . VAL A 1 297 ? -17.954 -4.325 20.876 1.00 79.88 297 VAL A N 1
ATOM 2379 C CA . VAL A 1 297 ? -19.103 -3.531 20.438 1.00 79.88 297 VAL A CA 1
ATOM 2380 C C . VAL A 1 297 ? -19.054 -2.220 21.198 1.00 79.88 297 VAL A C 1
ATOM 2382 O O . VAL A 1 297 ? -19.070 -2.219 22.430 1.00 79.88 297 VAL A O 1
ATOM 2385 N N . THR A 1 298 ? -18.958 -1.121 20.459 1.00 82.12 298 THR A N 1
ATOM 2386 C CA . THR A 1 298 ? -19.113 0.236 20.981 1.00 82.12 298 THR A CA 1
ATOM 2387 C C . THR A 1 298 ? -20.390 0.843 20.410 1.00 82.12 298 THR A C 1
ATOM 2389 O O . THR A 1 298 ? -21.232 0.162 19.819 1.00 82.12 298 THR A O 1
ATOM 2392 N N . ASP A 1 299 ? -20.552 2.139 20.605 1.00 69.31 299 ASP A N 1
ATOM 2393 C CA . ASP A 1 299 ? -21.698 2.909 20.154 1.00 69.31 299 ASP A CA 1
ATOM 2394 C C . ASP A 1 299 ? -21.695 3.195 18.655 1.00 69.31 299 ASP A C 1
ATOM 2396 O O . ASP A 1 299 ? -22.738 3.381 18.044 1.00 69.31 299 ASP A O 1
ATOM 2400 N N . SER A 1 300 ? -20.507 3.185 18.075 1.00 82.56 300 SER A N 1
ATOM 2401 C CA . SER A 1 300 ? -20.212 3.581 16.708 1.00 82.56 300 SER A CA 1
ATOM 2402 C C . SER A 1 300 ? -19.406 2.518 15.968 1.00 82.56 300 SER A C 1
ATOM 2404 O O . SER A 1 300 ? -19.131 2.690 14.780 1.00 82.56 300 SER A O 1
ATOM 2406 N N . THR A 1 301 ? -19.040 1.414 16.635 1.00 85.56 301 THR A N 1
ATOM 2407 C CA . THR A 1 301 ? -18.264 0.320 16.041 1.00 85.56 301 THR A CA 1
ATOM 2408 C C . THR A 1 301 ? -18.733 -1.067 16.474 1.00 85.56 301 THR A C 1
ATOM 2410 O O . THR A 1 301 ? -19.175 -1.266 17.607 1.00 85.56 301 THR A O 1
ATOM 2413 N N . ILE A 1 302 ? -18.601 -2.045 15.575 1.00 89.50 302 ILE A N 1
ATOM 2414 C CA . ILE A 1 302 ? -18.775 -3.472 15.871 1.00 89.50 302 ILE A CA 1
ATOM 2415 C C . ILE A 1 302 ? -17.615 -4.242 15.234 1.00 89.50 302 ILE A C 1
ATOM 2417 O O . ILE A 1 302 ? -17.465 -4.270 14.011 1.00 89.50 302 ILE A O 1
ATOM 2421 N N . THR A 1 303 ? -16.809 -4.892 16.074 1.00 92.81 303 THR A N 1
ATOM 2422 C CA . THR A 1 303 ? -15.755 -5.825 15.672 1.00 92.81 303 THR A CA 1
ATOM 2423 C C . THR A 1 303 ? -16.314 -7.235 15.538 1.00 92.81 303 THR A C 1
ATOM 2425 O O . THR A 1 303 ? -16.809 -7.838 16.496 1.00 92.81 303 THR A O 1
ATOM 2428 N N . LEU A 1 304 ? -16.173 -7.773 14.337 1.00 96.38 304 LEU A N 1
ATOM 2429 C CA . LEU A 1 304 ? -16.459 -9.144 13.955 1.00 96.38 304 LEU A CA 1
ATOM 2430 C C . LEU A 1 304 ? -15.172 -9.961 14.014 1.00 96.38 304 LEU A C 1
ATOM 2432 O O . LEU A 1 304 ? -14.113 -9.464 13.645 1.00 96.38 304 LEU A O 1
ATOM 2436 N N . THR A 1 305 ? -15.271 -11.221 14.420 1.00 94.31 305 THR A N 1
ATOM 2437 C CA . THR A 1 305 ? -14.178 -12.198 14.346 1.00 94.31 305 THR A CA 1
ATOM 2438 C C . THR A 1 305 ? -14.681 -13.519 13.799 1.00 94.31 305 THR A C 1
ATOM 2440 O O . THR A 1 305 ? -15.842 -13.877 14.006 1.00 94.31 305 THR A O 1
ATOM 2443 N N . TRP A 1 306 ? -13.801 -14.272 13.157 1.00 97.75 306 TRP A N 1
ATOM 2444 C CA . TRP A 1 306 ? -14.062 -15.627 12.686 1.00 97.75 306 TRP A CA 1
ATOM 2445 C C . TRP A 1 306 ? -12.767 -16.436 12.692 1.00 97.75 306 TRP A C 1
ATOM 2447 O O . TRP A 1 306 ? -11.678 -15.883 12.758 1.00 97.75 306 TRP A O 1
ATOM 2457 N N . ASN A 1 307 ? -12.893 -17.754 12.598 1.00 92.19 307 ASN A N 1
ATOM 2458 C CA . ASN A 1 307 ? -11.794 -18.619 12.201 1.00 92.19 307 ASN A CA 1
ATOM 2459 C C . ASN A 1 307 ? -11.815 -18.759 10.677 1.00 92.19 307 ASN A C 1
ATOM 2461 O O . ASN A 1 307 ? -12.890 -19.004 10.111 1.00 92.19 307 ASN A O 1
ATOM 2465 N N . ASP A 1 308 ? -10.649 -18.669 10.040 1.00 84.50 308 ASP A N 1
ATOM 2466 C CA . ASP A 1 308 ? -10.490 -18.853 8.595 1.00 84.50 308 ASP A CA 1
ATOM 2467 C C . ASP A 1 308 ? -11.154 -20.148 8.088 1.00 84.50 308 ASP A C 1
ATOM 2469 O O . ASP A 1 308 ? -11.253 -21.158 8.799 1.00 84.50 308 ASP A O 1
ATOM 2473 N N . ASN A 1 309 ? -11.641 -20.125 6.845 1.00 88.31 309 ASN A N 1
ATOM 2474 C CA . ASN A 1 309 ? -12.372 -21.261 6.295 1.00 88.31 309 ASN A CA 1
ATOM 2475 C C . ASN A 1 309 ? -11.428 -22.437 5.972 1.00 88.31 309 ASN A C 1
ATOM 2477 O O . ASN A 1 309 ? -10.435 -22.298 5.258 1.00 88.31 309 ASN A O 1
ATOM 2481 N N . ASP A 1 310 ? -11.761 -23.631 6.461 1.00 78.94 310 ASP A N 1
ATOM 2482 C CA . ASP A 1 310 ? -10.961 -24.832 6.225 1.00 78.94 310 ASP A CA 1
ATOM 2483 C C . ASP A 1 310 ? -11.439 -25.637 4.998 1.00 78.94 310 ASP A C 1
ATOM 2485 O O . ASP A 1 310 ? -12.413 -25.305 4.316 1.00 78.94 310 ASP A O 1
ATOM 2489 N N . GLY A 1 311 ? -10.729 -26.728 4.695 1.00 83.31 311 GLY A N 1
ATOM 2490 C CA . GLY A 1 311 ? -11.102 -27.679 3.647 1.00 83.31 311 GLY A CA 1
ATOM 2491 C C . GLY A 1 311 ? -10.094 -27.774 2.503 1.00 83.31 311 GLY A C 1
ATOM 2492 O O . GLY A 1 311 ? -8.904 -27.519 2.666 1.00 83.31 311 GLY A O 1
ATOM 2493 N N . THR A 1 312 ? -10.560 -28.242 1.343 1.00 81.06 312 THR A N 1
ATOM 2494 C CA . THR A 1 312 ? -9.713 -28.502 0.162 1.00 81.06 312 THR A CA 1
ATOM 2495 C C . THR A 1 312 ? -9.478 -27.284 -0.727 1.00 81.06 312 THR A C 1
ATOM 2497 O O . THR A 1 312 ? -8.546 -27.292 -1.525 1.00 81.06 312 THR A O 1
ATOM 2500 N N . VAL A 1 313 ? -10.329 -26.268 -0.603 1.00 84.19 313 VAL A N 1
ATOM 2501 C CA . VAL A 1 313 ? -10.265 -24.991 -1.315 1.00 84.19 313 VAL A CA 1
ATOM 2502 C C . VAL A 1 313 ? -10.494 -23.907 -0.271 1.00 84.19 313 VAL A C 1
ATOM 2504 O O . VAL A 1 313 ? -11.590 -23.797 0.282 1.00 84.19 313 VAL A O 1
ATOM 2507 N N . VAL A 1 314 ? -9.425 -23.184 0.034 1.00 83.94 314 VAL A N 1
ATOM 2508 C CA . VAL A 1 314 ? -9.379 -22.078 0.995 1.00 83.94 314 VAL A CA 1
ATOM 2509 C C . VAL A 1 314 ? -9.751 -20.786 0.261 1.00 83.94 314 VAL A C 1
ATOM 2511 O O . VAL A 1 314 ? -9.456 -20.675 -0.933 1.00 83.94 314 VAL A O 1
ATOM 2514 N N . ALA A 1 315 ? -10.434 -19.857 0.932 1.00 86.19 315 ALA A N 1
ATOM 2515 C CA . ALA A 1 315 ? -10.810 -18.579 0.334 1.00 86.19 315 ALA A CA 1
ATOM 2516 C C . ALA A 1 315 ? -9.585 -17.690 0.067 1.00 86.19 315 ALA A C 1
ATOM 2518 O O . ALA A 1 315 ? -8.528 -17.867 0.669 1.00 86.19 315 ALA A O 1
ATOM 2519 N N . ASP A 1 316 ? -9.747 -16.729 -0.837 1.00 78.12 316 ASP A N 1
ATOM 2520 C CA . ASP A 1 316 ? -8.797 -15.624 -1.013 1.00 78.12 316 ASP A CA 1
ATOM 2521 C C . ASP A 1 316 ? -9.210 -14.424 -0.154 1.00 78.12 316 ASP A C 1
ATOM 2523 O O . ASP A 1 316 ? -8.371 -13.723 0.413 1.00 78.12 316 ASP A O 1
ATOM 2527 N N . TYR A 1 317 ? -10.524 -14.231 -0.023 1.00 87.19 317 TYR A N 1
ATOM 2528 C CA . TYR A 1 317 ? -11.140 -13.087 0.627 1.00 87.19 317 TYR A CA 1
ATOM 2529 C C . TYR A 1 317 ? -12.459 -13.476 1.313 1.00 87.19 317 TYR A C 1
ATOM 2531 O O . TYR A 1 317 ? -13.026 -14.552 1.095 1.00 87.19 317 TYR A O 1
ATOM 2539 N N . TYR A 1 318 ? -12.985 -12.547 2.100 1.00 93.44 318 TYR A N 1
ATOM 2540 C CA . TYR A 1 318 ? -14.299 -12.584 2.717 1.00 93.44 318 TYR A CA 1
ATOM 2541 C C . TYR A 1 318 ? -15.074 -11.328 2.329 1.00 93.44 318 TYR A C 1
ATOM 2543 O O . TYR A 1 318 ? -14.592 -10.223 2.557 1.00 93.44 318 TYR A O 1
ATOM 2551 N N . LEU A 1 319 ? -16.285 -11.487 1.798 1.00 97.44 319 LEU A N 1
ATOM 2552 C CA . LEU A 1 319 ? -17.246 -10.395 1.695 1.00 97.44 319 LEU A CA 1
ATOM 2553 C C . LEU A 1 319 ? -18.040 -10.349 2.997 1.00 97.44 319 LEU A C 1
ATOM 2555 O O . LEU A 1 319 ? -18.782 -11.286 3.312 1.00 97.44 319 LEU A O 1
ATOM 2559 N N . LEU A 1 320 ? -17.871 -9.265 3.743 1.00 97.88 320 LEU A N 1
ATOM 2560 C CA . LEU A 1 320 ? -18.691 -8.912 4.890 1.00 97.88 320 LEU A CA 1
ATOM 2561 C C . LEU A 1 320 ? -19.763 -7.928 4.438 1.00 97.88 320 LEU A C 1
ATOM 2563 O O . LEU A 1 320 ? -19.430 -6.875 3.907 1.00 97.88 320 LEU A O 1
ATOM 2567 N N . MET A 1 321 ? -21.026 -8.249 4.704 1.00 98.00 321 MET A N 1
ATOM 2568 C CA . MET A 1 321 ? -22.146 -7.335 4.470 1.00 98.00 321 MET A CA 1
ATOM 2569 C C . MET A 1 321 ? -22.794 -6.972 5.807 1.00 98.00 321 MET A C 1
ATOM 2571 O O . MET A 1 321 ? -22.947 -7.834 6.683 1.00 98.00 321 MET A O 1
ATOM 2575 N N . ILE A 1 322 ? -23.207 -5.716 5.951 1.00 98.06 322 ILE A N 1
ATOM 2576 C CA . ILE A 1 322 ? -23.900 -5.171 7.120 1.00 98.06 322 ILE A CA 1
ATOM 2577 C C . ILE A 1 322 ? -25.240 -4.564 6.693 1.00 98.06 322 ILE A C 1
ATOM 2579 O O . ILE A 1 322 ? -25.315 -3.886 5.676 1.00 98.06 322 ILE A O 1
ATOM 2583 N N . ASN A 1 323 ? -26.311 -4.770 7.469 1.00 96.56 323 ASN A N 1
ATOM 2584 C CA . ASN A 1 323 ? -27.481 -3.887 7.402 1.00 96.56 323 ASN A CA 1
ATOM 2585 C C . ASN A 1 323 ? -28.306 -3.862 8.695 1.00 96.56 323 ASN A C 1
ATOM 2587 O O . ASN A 1 323 ? -28.109 -4.659 9.612 1.00 96.56 323 ASN A O 1
ATOM 2591 N N . THR A 1 324 ? -29.269 -2.942 8.759 1.00 94.38 324 THR A N 1
ATOM 2592 C CA . THR A 1 324 ? -30.203 -2.788 9.894 1.00 94.38 324 THR A CA 1
ATOM 2593 C C . THR A 1 324 ? -31.473 -3.651 9.794 1.00 94.38 324 THR A C 1
ATOM 2595 O O . THR A 1 324 ? -32.302 -3.651 10.707 1.00 94.38 324 THR A O 1
ATOM 2598 N N . THR A 1 325 ? -31.664 -4.396 8.696 1.00 94.50 325 THR A N 1
ATOM 2599 C CA . THR A 1 325 ? -32.921 -5.121 8.412 1.00 94.50 325 THR A CA 1
ATOM 2600 C C . THR A 1 325 ? -32.864 -6.619 8.714 1.00 94.50 325 THR A C 1
ATOM 2602 O O . THR A 1 325 ? -33.909 -7.240 8.932 1.00 94.50 325 THR A O 1
ATOM 2605 N N . GLY A 1 326 ? -31.666 -7.213 8.702 1.00 92.31 326 GLY A N 1
ATOM 2606 C CA . GLY A 1 326 ? -31.455 -8.658 8.822 1.00 92.31 326 GLY A CA 1
ATOM 2607 C C . GLY A 1 326 ? -31.851 -9.451 7.576 1.00 92.31 326 GLY A C 1
ATOM 2608 O O . GLY A 1 326 ? -31.952 -10.679 7.633 1.00 92.31 326 GLY A O 1
ATOM 2609 N N . VAL A 1 327 ? -32.102 -8.769 6.455 1.00 93.56 327 VAL A N 1
ATOM 2610 C CA . VAL A 1 327 ? -32.448 -9.373 5.167 1.00 93.56 327 VAL A CA 1
ATOM 2611 C C . VAL A 1 327 ? -31.356 -9.023 4.167 1.00 93.56 327 VAL A C 1
ATOM 2613 O O . VAL A 1 327 ? -31.230 -7.869 3.779 1.00 93.56 327 VAL A O 1
ATOM 2616 N N . PHE A 1 328 ? -30.593 -10.022 3.731 1.00 95.75 328 PHE A N 1
ATOM 2617 C CA . PHE A 1 328 ? -29.513 -9.852 2.757 1.00 95.75 328 PHE A CA 1
ATOM 2618 C C . PHE A 1 328 ? -29.909 -10.390 1.383 1.00 95.75 328 PHE A C 1
ATOM 2620 O O . PHE A 1 328 ? -30.597 -11.411 1.271 1.00 95.75 328 PHE A O 1
ATOM 2627 N N . THR A 1 329 ? -29.424 -9.730 0.333 1.00 94.88 329 THR A N 1
ATOM 2628 C CA . THR A 1 329 ? -29.362 -10.320 -1.008 1.00 94.88 329 THR A CA 1
ATOM 2629 C C . THR A 1 329 ? -28.028 -11.043 -1.118 1.00 94.88 329 THR A C 1
ATOM 2631 O O . THR A 1 329 ? -26.991 -10.420 -0.941 1.00 94.88 329 THR A O 1
ATOM 2634 N N . ALA A 1 330 ? -28.041 -12.352 -1.381 1.00 95.31 330 ALA A N 1
ATOM 2635 C CA . ALA A 1 330 ? -26.795 -13.098 -1.545 1.00 95.31 330 ALA A CA 1
ATOM 2636 C C . ALA A 1 330 ? -25.998 -12.564 -2.755 1.00 95.31 330 ALA A C 1
ATOM 2638 O O . ALA A 1 330 ? -26.619 -12.263 -3.784 1.00 95.31 330 ALA A O 1
ATOM 2639 N N . PRO A 1 331 ? -24.658 -12.482 -2.663 1.00 96.44 331 PRO A N 1
ATOM 2640 C CA . PRO A 1 331 ? -23.816 -12.086 -3.782 1.00 96.44 331 PRO A CA 1
ATOM 2641 C C . PRO A 1 331 ? -23.935 -13.100 -4.927 1.00 96.44 331 PRO A C 1
ATOM 2643 O O . PRO A 1 331 ? -24.356 -14.245 -4.737 1.00 96.44 331 PRO A O 1
ATOM 2646 N N . VAL A 1 332 ? -23.591 -12.666 -6.139 1.00 93.75 332 VAL A N 1
ATOM 2647 C CA . VAL A 1 332 ? -23.737 -13.465 -7.361 1.00 93.75 332 VAL A CA 1
ATOM 2648 C C . VAL A 1 332 ? -22.366 -13.673 -7.989 1.00 93.75 332 VAL A C 1
ATOM 2650 O O . VAL A 1 332 ? -21.640 -12.709 -8.221 1.00 93.75 332 VAL A O 1
ATOM 2653 N N . ASP A 1 333 ? -22.028 -14.924 -8.303 1.00 89.00 333 ASP A N 1
ATOM 2654 C CA . ASP A 1 333 ? -20.771 -15.267 -8.975 1.00 89.00 333 ASP A CA 1
ATOM 2655 C C . ASP A 1 333 ? -20.570 -14.465 -10.267 1.00 89.00 333 ASP A C 1
ATOM 2657 O O . ASP A 1 333 ? -21.522 -14.128 -10.981 1.00 89.00 333 ASP A O 1
ATOM 2661 N N . SER A 1 334 ? -19.309 -14.161 -10.571 1.00 82.88 334 SER A N 1
ATOM 2662 C CA . SER A 1 334 ? -18.893 -13.264 -11.656 1.00 82.88 334 SER A CA 1
ATOM 2663 C C . SER A 1 334 ? -19.399 -11.812 -11.563 1.00 82.88 334 SER A C 1
ATOM 2665 O O . SER A 1 334 ? -19.142 -11.033 -12.485 1.00 82.88 334 SER A O 1
ATOM 2667 N N . VAL A 1 335 ? -20.072 -11.417 -10.475 1.00 86.06 335 VAL A N 1
ATOM 2668 C CA . VAL A 1 335 ? -20.488 -10.033 -10.197 1.00 86.06 335 VAL A CA 1
ATOM 2669 C C . VAL A 1 335 ? -19.795 -9.552 -8.913 1.00 86.06 335 VAL A C 1
ATOM 2671 O O . VAL A 1 335 ? -20.315 -9.787 -7.819 1.00 86.06 335 VAL A O 1
ATOM 2674 N N . PRO A 1 336 ? -18.624 -8.892 -9.014 1.00 77.50 336 PRO A N 1
ATOM 2675 C CA . PRO A 1 336 ? -17.907 -8.410 -7.838 1.00 77.50 336 PRO A CA 1
ATOM 2676 C C . PRO A 1 336 ? -18.745 -7.369 -7.094 1.00 77.50 336 PRO A C 1
ATOM 2678 O O . PRO A 1 336 ? -19.316 -6.468 -7.716 1.00 77.50 336 PRO A O 1
ATOM 2681 N N . GLN A 1 337 ? -18.817 -7.507 -5.771 1.00 85.75 337 GLN A N 1
ATOM 2682 C CA . GLN A 1 337 ? -19.303 -6.447 -4.890 1.00 85.75 337 GLN A CA 1
ATOM 2683 C C . GLN A 1 337 ? -18.146 -5.485 -4.618 1.00 85.75 337 GLN A C 1
ATOM 2685 O O . GLN A 1 337 ? -17.059 -5.920 -4.236 1.00 85.75 337 GLN A O 1
ATOM 2690 N N . ASN A 1 338 ? -18.366 -4.195 -4.861 1.00 80.44 338 ASN A N 1
ATOM 2691 C CA . ASN A 1 338 ? -17.404 -3.160 -4.491 1.00 80.44 338 ASN A CA 1
ATOM 2692 C C . ASN A 1 338 ? -17.547 -2.854 -2.999 1.00 80.44 338 ASN A C 1
ATOM 2694 O O . ASN A 1 338 ? -18.630 -3.025 -2.448 1.00 80.44 338 ASN A O 1
ATOM 2698 N N . ASP A 1 339 ? -16.484 -2.344 -2.386 1.00 84.19 339 ASP A N 1
ATOM 2699 C CA . ASP A 1 339 ? -16.558 -1.838 -1.019 1.00 84.19 339 ASP A CA 1
ATOM 2700 C C . ASP A 1 339 ? -17.507 -0.631 -0.941 1.00 84.19 339 ASP A C 1
ATOM 2702 O O . ASP A 1 339 ? -17.360 0.342 -1.689 1.00 84.19 339 ASP A O 1
ATOM 2706 N N . ASP A 1 340 ? -18.448 -0.697 -0.003 1.00 88.62 340 ASP A N 1
ATOM 2707 C CA . ASP A 1 340 ? -19.303 0.398 0.429 1.00 88.62 340 ASP A CA 1
ATOM 2708 C C . ASP A 1 340 ? -19.258 0.515 1.957 1.00 88.62 340 ASP A C 1
ATOM 2710 O O . ASP A 1 340 ? -19.857 -0.266 2.702 1.00 88.62 340 ASP A O 1
ATOM 2714 N N . THR A 1 341 ? -18.503 1.508 2.424 1.00 83.06 341 THR A N 1
ATOM 2715 C CA . THR A 1 341 ? -18.380 1.852 3.844 1.00 83.06 341 THR A CA 1
ATOM 2716 C C . THR A 1 341 ? -19.226 3.069 4.233 1.00 83.06 341 THR A C 1
ATOM 2718 O O . THR A 1 341 ? -19.097 3.548 5.360 1.00 83.06 341 THR A O 1
ATOM 2721 N N . ASP A 1 342 ? -20.041 3.623 3.325 1.00 81.75 342 ASP A N 1
ATOM 2722 C CA . ASP A 1 342 ? -20.937 4.750 3.613 1.00 81.75 342 ASP A CA 1
ATOM 2723 C C . ASP A 1 342 ? -22.301 4.231 4.077 1.00 81.75 342 ASP A C 1
ATOM 2725 O O . ASP A 1 342 ? -23.266 4.143 3.324 1.00 81.75 342 ASP A O 1
ATOM 2729 N N . LEU A 1 343 ? -22.395 3.938 5.373 1.00 84.12 343 LEU A N 1
ATOM 2730 C CA . LEU A 1 343 ? -23.584 3.348 5.995 1.00 84.12 343 LEU A CA 1
ATOM 2731 C C . LEU A 1 343 ? -24.786 4.313 6.108 1.00 84.12 343 LEU A C 1
ATOM 2733 O O . LEU A 1 343 ? -25.718 4.052 6.873 1.00 84.12 343 LEU A O 1
ATOM 2737 N N . SER A 1 344 ? -24.785 5.440 5.387 1.00 79.19 344 SER A N 1
ATOM 2738 C CA . SER A 1 344 ? -25.820 6.479 5.475 1.00 79.19 344 SER A CA 1
ATOM 2739 C C . SER A 1 344 ? -27.188 6.074 4.911 1.00 79.19 344 SER A C 1
ATOM 2741 O O . SER A 1 344 ? -28.186 6.731 5.229 1.00 79.19 344 SER A O 1
ATOM 2743 N N . ASP A 1 345 ? -27.276 4.988 4.134 1.00 80.44 345 ASP A N 1
ATOM 2744 C CA . ASP A 1 345 ? -28.547 4.364 3.735 1.00 80.44 345 ASP A CA 1
ATOM 2745 C C . ASP A 1 345 ? -28.947 3.139 4.589 1.00 80.44 345 ASP A C 1
ATOM 2747 O O . ASP A 1 345 ? -30.093 2.679 4.515 1.00 80.44 345 ASP A O 1
ATOM 2751 N N . GLY A 1 346 ? -28.058 2.694 5.485 1.00 80.75 346 GLY A N 1
ATOM 2752 C CA . GLY A 1 346 ? -28.282 1.610 6.440 1.00 80.75 346 GLY A CA 1
ATOM 2753 C C . GLY A 1 346 ? -27.868 0.213 5.964 1.00 80.75 346 GLY A C 1
ATOM 2754 O O . GLY A 1 346 ? -28.175 -0.753 6.677 1.00 80.75 346 GLY A O 1
ATOM 2755 N N . GLU A 1 347 ? -27.198 0.104 4.813 1.00 92.81 347 GLU A N 1
ATOM 2756 C CA . GLU A 1 347 ? -26.523 -1.103 4.310 1.00 92.81 347 GLU A CA 1
ATOM 2757 C C . GLU A 1 347 ? -25.017 -0.822 4.084 1.00 92.81 347 GLU A C 1
ATOM 2759 O O . GLU A 1 347 ? -24.569 0.308 4.261 1.00 92.81 347 GLU A O 1
ATOM 2764 N N . GLY A 1 348 ? -24.213 -1.845 3.781 1.00 93.19 348 GLY A N 1
ATOM 2765 C CA . GLY A 1 348 ? -22.787 -1.691 3.470 1.00 93.19 348 GLY A CA 1
ATOM 2766 C C . GLY A 1 348 ? -22.086 -3.023 3.201 1.00 93.19 348 GLY A C 1
ATOM 2767 O O . GLY A 1 348 ? -22.511 -4.068 3.701 1.00 93.19 348 GLY A O 1
ATOM 2768 N N . ASP A 1 349 ? -20.994 -2.971 2.442 1.00 93.19 349 ASP A N 1
ATOM 2769 C CA . ASP A 1 349 ? -20.232 -4.122 1.946 1.00 93.19 349 ASP A CA 1
ATOM 2770 C C . ASP A 1 349 ? -18.720 -3.869 2.077 1.00 93.19 349 ASP A C 1
ATOM 2772 O O . ASP A 1 349 ? -18.243 -2.766 1.827 1.00 93.19 349 ASP A O 1
ATOM 2776 N N . ILE A 1 350 ? -17.929 -4.871 2.466 1.00 91.81 350 ILE A N 1
ATOM 2777 C CA . ILE A 1 350 ? -16.461 -4.756 2.512 1.00 91.81 350 ILE A CA 1
ATOM 2778 C C . ILE A 1 350 ? -15.788 -6.094 2.197 1.00 91.81 350 ILE A C 1
ATOM 2780 O O . ILE A 1 350 ? -16.173 -7.148 2.715 1.00 91.81 350 ILE A O 1
ATOM 2784 N N . ASN A 1 351 ? -14.754 -6.047 1.362 1.00 83.75 351 ASN A N 1
ATOM 2785 C CA . ASN A 1 351 ? -13.935 -7.194 0.993 1.00 83.75 351 ASN A CA 1
ATOM 2786 C C . ASN A 1 351 ? -12.662 -7.256 1.859 1.00 83.75 351 ASN A C 1
ATOM 2788 O O . ASN A 1 351 ? -11.882 -6.308 1.917 1.00 83.75 351 ASN A O 1
ATOM 2792 N N . ILE A 1 352 ? -12.437 -8.383 2.541 1.00 80.94 352 ILE A N 1
ATOM 2793 C CA . ILE A 1 352 ? -11.349 -8.582 3.514 1.00 80.94 352 ILE A CA 1
ATOM 2794 C C . ILE A 1 352 ? -10.451 -9.743 3.089 1.00 80.94 352 ILE A C 1
ATOM 2796 O O . ILE A 1 352 ? -10.954 -10.813 2.768 1.00 80.94 352 ILE A O 1
ATOM 2800 N N . ASN A 1 353 ? -9.128 -9.587 3.157 1.00 72.44 353 ASN A N 1
ATOM 2801 C CA . ASN A 1 353 ? -8.179 -10.657 2.825 1.00 72.44 353 ASN A CA 1
ATOM 2802 C C . ASN A 1 353 ? -8.306 -11.865 3.778 1.00 72.44 353 ASN A C 1
ATOM 2804 O O . ASN A 1 353 ? -8.442 -11.699 4.998 1.00 72.44 353 ASN A O 1
ATOM 2808 N N . HIS A 1 354 ? -8.180 -13.082 3.239 1.00 76.06 354 HIS A N 1
ATOM 2809 C CA . HIS A 1 354 ? -7.998 -14.306 4.027 1.00 76.06 354 HIS A CA 1
ATOM 2810 C C . HIS A 1 354 ? -6.822 -14.163 5.016 1.00 76.06 354 HIS A C 1
ATOM 2812 O O . HIS A 1 354 ? -5.807 -13.551 4.686 1.00 76.06 354 HIS A O 1
ATOM 2818 N N . GLY A 1 355 ? -6.922 -14.731 6.224 1.00 66.31 355 GLY A N 1
ATOM 2819 C CA . GLY A 1 355 ? -5.891 -14.587 7.263 1.00 66.31 355 GLY A CA 1
ATOM 2820 C C . GLY A 1 355 ? -6.078 -13.380 8.179 1.00 66.31 355 GLY A C 1
ATOM 2821 O O . GLY A 1 355 ? -5.364 -13.262 9.172 1.00 66.31 355 GLY A O 1
ATOM 2822 N N . SER A 1 356 ? -7.037 -12.494 7.881 1.00 72.62 356 SER A N 1
ATOM 2823 C CA . SER A 1 356 ? -7.336 -11.347 8.748 1.00 72.62 356 SER A CA 1
ATOM 2824 C C . SER A 1 356 ? -8.045 -11.766 10.043 1.00 72.62 356 SER A C 1
ATOM 2826 O O . SER A 1 356 ? -7.775 -11.181 11.086 1.00 72.62 356 SER A O 1
ATOM 2828 N N . GLU A 1 357 ? -8.960 -12.747 9.979 1.00 87.31 357 GLU A N 1
ATOM 2829 C CA . GLU A 1 357 ? -9.779 -13.289 11.093 1.00 87.31 357 GLU A CA 1
ATOM 2830 C C . GLU A 1 357 ? -10.573 -12.258 11.946 1.00 87.31 357 GLU A C 1
ATOM 2832 O O . GLU A 1 357 ? -11.286 -12.629 12.883 1.00 87.31 357 GLU A O 1
ATOM 2837 N N . THR A 1 358 ? -10.504 -10.962 11.616 1.00 86.81 358 THR A N 1
ATOM 2838 C CA . THR A 1 358 ? -11.179 -9.854 12.302 1.00 86.81 358 THR A CA 1
ATOM 2839 C C . THR A 1 358 ? -11.477 -8.686 11.357 1.00 86.81 358 THR A C 1
ATOM 2841 O O . THR A 1 358 ? -10.728 -8.438 10.410 1.00 86.81 358 THR A O 1
ATOM 2844 N N . TYR A 1 359 ? -12.550 -7.939 11.625 1.00 92.44 359 TYR A N 1
ATOM 2845 C CA . TYR A 1 359 ? -12.842 -6.648 10.991 1.00 92.44 359 TYR A CA 1
ATOM 2846 C C . TYR A 1 359 ? -13.730 -5.780 11.890 1.00 92.44 359 TYR A C 1
ATOM 2848 O O . TYR A 1 359 ? -14.633 -6.299 12.543 1.00 92.44 359 TYR A O 1
ATOM 2856 N N . THR A 1 360 ? -13.523 -4.461 11.892 1.00 93.06 360 THR A N 1
ATOM 2857 C CA . THR A 1 360 ? -14.331 -3.510 12.671 1.00 93.06 360 THR A CA 1
ATOM 2858 C C . THR A 1 360 ? -15.089 -2.569 11.748 1.00 93.06 360 THR A C 1
ATOM 2860 O O . THR A 1 360 ? -14.491 -1.680 11.147 1.00 93.06 360 THR A O 1
ATOM 2863 N N . TRP A 1 361 ? -16.413 -2.722 11.699 1.00 91.38 361 TRP A N 1
ATOM 2864 C CA . TRP A 1 361 ? -17.297 -1.695 11.151 1.00 91.38 361 TRP A CA 1
ATOM 2865 C C . TRP A 1 361 ? -17.273 -0.470 12.060 1.00 91.38 361 TRP A C 1
ATOM 2867 O O . TRP A 1 361 ? -17.294 -0.628 13.281 1.00 91.38 361 TRP A O 1
ATOM 2877 N N . ALA A 1 362 ? -17.241 0.730 11.483 1.00 87.25 362 ALA A N 1
ATOM 2878 C CA . ALA A 1 362 ? -17.189 2.001 12.200 1.00 87.25 362 ALA A CA 1
ATOM 2879 C C . ALA A 1 362 ? -18.136 3.034 11.568 1.00 87.25 362 ALA A C 1
ATOM 2881 O O . ALA A 1 362 ? -18.550 2.872 10.424 1.00 87.25 362 ALA A O 1
ATOM 2882 N N . GLY A 1 363 ? -18.479 4.092 12.310 1.00 81.25 363 GLY A N 1
ATOM 2883 C CA . GLY A 1 363 ? -19.471 5.082 11.869 1.00 81.25 363 GLY A CA 1
ATOM 2884 C C . GLY A 1 363 ? -20.921 4.596 11.986 1.00 81.25 363 GLY A C 1
ATOM 2885 O O . GLY A 1 363 ? -21.803 5.138 11.329 1.00 81.25 363 GLY A O 1
ATOM 2886 N N . LEU A 1 364 ? -21.164 3.571 12.806 1.00 87.06 364 LEU A N 1
ATOM 2887 C CA . LEU A 1 364 ? -22.489 3.007 13.048 1.00 87.06 364 LEU A CA 1
ATOM 2888 C C . LEU A 1 364 ? -23.378 3.959 13.865 1.00 87.06 364 LEU A C 1
ATOM 2890 O O . LEU A 1 364 ? -22.896 4.676 14.744 1.00 87.06 364 LEU A O 1
ATOM 2894 N N . ASP A 1 365 ? -24.690 3.913 13.629 1.00 84.00 365 ASP A N 1
ATOM 2895 C CA . ASP A 1 365 ? -25.669 4.590 14.480 1.00 84.00 365 ASP A CA 1
ATOM 2896 C C . ASP A 1 365 ? -25.691 3.950 15.874 1.00 84.00 365 ASP A C 1
ATOM 2898 O O . ASP A 1 365 ? -25.710 2.726 16.017 1.00 84.00 365 ASP A O 1
ATOM 2902 N N . THR A 1 366 ? -25.767 4.775 16.917 1.00 79.31 366 THR A N 1
ATOM 2903 C CA . THR A 1 366 ? -25.765 4.306 18.311 1.00 79.31 366 THR A CA 1
ATOM 2904 C C . THR A 1 366 ? -27.084 3.651 18.720 1.00 79.31 366 THR A C 1
ATOM 2906 O O . THR A 1 366 ? -28.150 4.139 18.340 1.00 79.31 366 THR A O 1
ATOM 2909 N N . ALA A 1 367 ? -27.032 2.637 19.590 1.00 77.12 367 ALA A N 1
ATOM 2910 C CA . ALA A 1 367 ? -28.197 1.863 20.038 1.00 77.12 367 ALA A CA 1
ATOM 2911 C C . ALA A 1 367 ? -29.006 1.206 18.894 1.00 77.12 367 ALA A C 1
ATOM 2913 O O . ALA A 1 367 ? -30.205 0.941 19.045 1.00 77.12 367 ALA A O 1
ATOM 2914 N N . THR A 1 368 ? -28.351 0.925 17.766 1.00 86.81 368 THR A N 1
ATOM 2915 C CA . THR A 1 368 ? -28.950 0.362 16.551 1.00 86.81 368 THR A CA 1
ATOM 2916 C C . THR A 1 368 ? -28.511 -1.085 16.380 1.00 86.81 368 THR A C 1
ATOM 2918 O O . THR A 1 368 ? -27.345 -1.435 16.562 1.00 86.81 368 THR A O 1
ATOM 2921 N N . ILE A 1 369 ? -29.467 -1.956 16.049 1.00 92.81 369 ILE A N 1
ATOM 2922 C CA . ILE A 1 369 ? -29.170 -3.351 15.736 1.00 92.81 369 ILE A CA 1
ATOM 2923 C C . ILE A 1 369 ? -28.644 -3.457 14.307 1.00 92.81 369 ILE A C 1
ATOM 2925 O O . ILE A 1 369 ? -29.312 -3.052 13.356 1.00 92.81 369 ILE A O 1
ATOM 2929 N N . TYR A 1 370 ? -27.462 -4.045 14.187 1.00 95.88 370 TYR A N 1
ATOM 2930 C CA . TYR A 1 370 ? -26.836 -4.392 12.928 1.00 95.88 370 TYR A CA 1
ATOM 2931 C C . TYR A 1 370 ? -26.722 -5.904 12.817 1.00 95.88 370 TYR A C 1
ATOM 2933 O O . TYR A 1 370 ? -26.334 -6.617 13.747 1.00 95.88 370 TYR A O 1
ATOM 2941 N N . TYR A 1 371 ? -27.096 -6.387 11.646 1.00 97.81 371 TYR A N 1
ATOM 2942 C CA . TYR A 1 371 ? -26.958 -7.765 11.232 1.00 97.81 371 TYR A CA 1
ATOM 2943 C C . TYR A 1 371 ? -25.740 -7.854 10.326 1.00 97.81 371 TYR A C 1
ATOM 2945 O O . TYR A 1 371 ? -25.455 -6.923 9.575 1.00 97.81 371 TYR A O 1
ATOM 2953 N N . PHE A 1 372 ? -25.050 -8.986 10.385 1.00 98.31 372 PHE A N 1
ATOM 2954 C CA . PHE A 1 372 ? -23.838 -9.240 9.627 1.00 98.31 372 PHE A CA 1
ATOM 2955 C C . PHE A 1 372 ? -23.909 -10.616 8.987 1.00 98.31 372 PHE A C 1
ATOM 2957 O O . PHE A 1 372 ? -24.318 -11.595 9.623 1.00 98.31 372 PHE A O 1
ATOM 2964 N N . ILE A 1 373 ? -23.452 -10.701 7.747 1.00 98.44 373 ILE A N 1
ATOM 2965 C CA . ILE A 1 373 ? -23.284 -11.950 7.012 1.00 98.44 373 ILE A CA 1
ATOM 2966 C C . ILE A 1 373 ? -21.887 -11.969 6.397 1.00 98.44 373 ILE A C 1
ATOM 2968 O O . ILE A 1 373 ? -21.357 -10.923 6.022 1.00 98.44 373 ILE A O 1
ATOM 2972 N N . ILE A 1 374 ? -21.281 -13.152 6.335 1.00 98.31 374 ILE A N 1
ATOM 2973 C CA . ILE A 1 374 ? -19.946 -13.340 5.766 1.00 98.31 374 ILE A CA 1
ATOM 2974 C C . ILE A 1 374 ? -19.976 -14.425 4.694 1.00 98.31 374 ILE A C 1
ATOM 2976 O O . ILE A 1 374 ? -20.433 -15.546 4.928 1.00 98.31 374 ILE A O 1
ATOM 2980 N N . TYR A 1 375 ? -19.451 -14.089 3.522 1.00 98.25 375 TYR A N 1
ATOM 2981 C CA . TYR A 1 375 ? -19.247 -15.013 2.416 1.00 98.25 375 TYR A CA 1
ATOM 2982 C C . TYR A 1 375 ? -17.743 -15.147 2.166 1.00 98.25 375 TYR A C 1
ATOM 2984 O O . TYR A 1 375 ? -17.143 -14.212 1.634 1.00 98.25 375 TYR A O 1
ATOM 2992 N N . PRO A 1 376 ? -17.107 -16.286 2.502 1.00 96.94 376 PRO A N 1
ATOM 2993 C CA . PRO A 1 376 ? -15.820 -16.604 1.904 1.00 96.94 376 PRO A CA 1
ATOM 2994 C C . PRO A 1 376 ? -15.979 -16.652 0.390 1.00 96.94 376 PRO A C 1
ATOM 2996 O O . PRO A 1 376 ? -16.964 -17.196 -0.121 1.00 96.94 376 PRO A O 1
ATOM 2999 N N . TYR A 1 377 ? -15.000 -16.121 -0.327 1.00 93.19 377 TYR A N 1
ATOM 3000 C CA . TYR A 1 377 ? -14.962 -16.208 -1.774 1.00 93.19 377 TYR A CA 1
ATOM 3001 C C . TYR A 1 377 ? -13.543 -16.386 -2.294 1.00 93.19 377 TYR A C 1
ATOM 3003 O O . TYR A 1 377 ? -12.542 -16.142 -1.614 1.00 93.19 377 TYR A O 1
ATOM 3011 N N . THR A 1 378 ? -13.475 -16.867 -3.522 1.00 84.25 378 THR A N 1
ATOM 3012 C CA . THR A 1 378 ? -12.238 -16.999 -4.276 1.00 84.25 378 THR A CA 1
ATOM 3013 C C . THR A 1 378 ? -12.264 -16.104 -5.502 1.00 84.25 378 THR A C 1
ATOM 3015 O O . THR A 1 378 ? -13.332 -15.830 -6.064 1.00 84.25 378 THR A O 1
ATOM 3018 N N . ASN A 1 379 ? -11.072 -15.706 -5.949 1.00 77.00 379 ASN A N 1
ATOM 3019 C CA . ASN A 1 379 ? -10.829 -14.853 -7.115 1.00 77.00 379 ASN A CA 1
ATOM 3020 C C . ASN A 1 379 ? -11.384 -13.424 -6.959 1.00 77.00 379 ASN A C 1
ATOM 3022 O O . ASN A 1 379 ? -12.121 -13.111 -6.030 1.00 77.00 379 ASN A O 1
ATOM 3026 N N . THR A 1 380 ? -11.067 -12.552 -7.914 1.00 73.62 380 THR A N 1
ATOM 3027 C CA . THR A 1 380 ? -11.537 -11.157 -7.963 1.00 73.62 380 THR A CA 1
ATOM 3028 C C . THR A 1 380 ? -12.184 -10.834 -9.320 1.00 73.62 380 THR A C 1
ATOM 3030 O O . THR A 1 380 ? -12.254 -11.677 -10.224 1.00 73.62 380 THR A O 1
ATOM 3033 N N . GLY A 1 381 ? -12.715 -9.615 -9.471 1.00 73.38 381 GLY A N 1
ATOM 3034 C CA . GLY A 1 381 ? -13.291 -9.131 -10.729 1.00 73.38 381 GLY A CA 1
ATOM 3035 C C . GLY A 1 381 ? -14.422 -10.021 -11.264 1.00 73.38 381 GLY A C 1
ATOM 3036 O O . GLY A 1 381 ? -15.235 -10.549 -10.508 1.00 73.38 381 GLY A O 1
ATOM 3037 N N . THR A 1 382 ? -14.476 -10.236 -12.583 1.00 74.25 382 THR A N 1
ATOM 3038 C CA . THR A 1 382 ? -15.504 -11.088 -13.223 1.00 74.25 382 THR A CA 1
ATOM 3039 C C . THR A 1 382 ? -15.355 -12.587 -12.938 1.00 74.25 382 THR A C 1
ATOM 3041 O O . THR A 1 382 ? -16.160 -13.384 -13.421 1.00 74.25 382 THR A O 1
ATOM 3044 N N . ASN A 1 383 ? -14.329 -12.989 -12.187 1.00 75.56 383 ASN A N 1
ATOM 3045 C CA . ASN A 1 383 ? -14.041 -14.381 -11.848 1.00 75.56 383 ASN A CA 1
ATOM 3046 C C . ASN A 1 383 ? -14.440 -14.745 -10.409 1.00 75.56 383 ASN A C 1
ATOM 3048 O O . ASN A 1 383 ? -14.291 -15.905 -10.022 1.00 75.56 383 ASN A O 1
ATOM 3052 N N . VAL A 1 384 ? -14.931 -13.771 -9.632 1.00 80.50 384 VAL A N 1
ATOM 3053 C CA . VAL A 1 384 ? -15.336 -13.950 -8.233 1.00 80.50 384 VAL A CA 1
ATOM 3054 C C . VAL A 1 384 ? -16.326 -15.108 -8.063 1.00 80.50 384 VAL A C 1
ATOM 3056 O O . VAL A 1 384 ? -17.250 -15.272 -8.867 1.00 80.50 384 VAL A O 1
ATOM 3059 N N . ASN A 1 385 ? -16.108 -15.924 -7.035 1.00 93.00 385 ASN A N 1
ATOM 3060 C CA . ASN A 1 385 ? -16.845 -17.160 -6.785 1.00 93.00 385 ASN A CA 1
ATOM 3061 C C . ASN A 1 385 ? -17.164 -17.268 -5.287 1.00 93.00 385 ASN A C 1
ATOM 3063 O O . ASN A 1 385 ? -16.292 -17.586 -4.471 1.00 93.00 385 ASN A O 1
ATOM 3067 N N . TYR A 1 386 ? -18.397 -16.918 -4.924 1.00 96.94 386 TYR A N 1
ATOM 3068 C CA . TYR A 1 386 ? -18.825 -16.759 -3.538 1.00 96.94 386 TYR A CA 1
ATOM 3069 C C . TYR A 1 386 ? -19.373 -18.071 -2.994 1.00 96.94 386 TYR A C 1
ATOM 3071 O O . TYR A 1 386 ? -20.248 -18.683 -3.604 1.00 96.94 386 TYR A O 1
ATOM 3079 N N . LYS A 1 387 ? -18.956 -18.459 -1.784 1.00 97.31 387 LYS A N 1
ATOM 3080 C CA . LYS A 1 387 ? -19.528 -19.619 -1.101 1.00 97.31 387 LYS A CA 1
ATOM 3081 C C . LYS A 1 387 ? -20.959 -19.324 -0.658 1.00 97.31 387 LYS A C 1
ATOM 3083 O O . LYS A 1 387 ? -21.183 -18.882 0.462 1.00 97.31 387 LYS A O 1
ATOM 3088 N N . THR A 1 388 ? -21.943 -19.546 -1.525 1.00 96.25 388 THR A N 1
ATOM 3089 C CA . THR A 1 388 ? -23.342 -19.136 -1.277 1.00 96.25 388 THR A CA 1
ATOM 3090 C C . THR A 1 388 ? -24.236 -20.274 -0.796 1.00 96.25 388 THR A C 1
ATOM 3092 O O . THR A 1 388 ? -25.286 -20.018 -0.199 1.00 96.25 388 THR A O 1
ATOM 3095 N N . ASP A 1 389 ? -23.836 -21.531 -1.008 1.00 92.00 389 ASP A N 1
ATOM 3096 C CA . ASP A 1 389 ? -24.633 -22.694 -0.616 1.00 92.00 389 ASP A CA 1
ATOM 3097 C C . ASP A 1 389 ? -24.437 -23.122 0.859 1.00 92.00 389 ASP A C 1
ATOM 3099 O O . ASP A 1 389 ? -23.508 -22.705 1.565 1.00 92.00 389 ASP A O 1
ATOM 3103 N N . GLY A 1 390 ? -25.342 -23.972 1.353 1.00 92.75 390 GLY A N 1
ATOM 3104 C CA . GLY A 1 390 ? -25.344 -24.439 2.742 1.00 92.75 390 GLY A CA 1
ATOM 3105 C C . GLY A 1 390 ? -25.908 -23.412 3.731 1.00 92.75 390 GLY A C 1
ATOM 3106 O O . GLY A 1 390 ? -26.826 -22.661 3.409 1.00 92.75 390 GLY A O 1
ATOM 3107 N N . THR A 1 391 ? -25.399 -23.421 4.966 1.00 95.25 391 THR A N 1
ATOM 3108 C CA . THR A 1 391 ? -25.763 -22.439 6.000 1.00 95.25 391 THR A CA 1
ATOM 3109 C C . THR A 1 391 ? -24.687 -21.363 6.052 1.00 95.25 391 THR A C 1
ATOM 3111 O O . THR A 1 391 ? -23.617 -21.611 6.603 1.00 95.25 391 THR A O 1
ATOM 3114 N N . VAL A 1 392 ? -24.975 -20.189 5.488 1.00 97.38 392 VAL A N 1
ATOM 3115 C CA . VAL A 1 392 ? -24.080 -19.024 5.557 1.00 97.38 392 VAL A CA 1
ATOM 3116 C C . VAL A 1 392 ? -23.991 -18.529 7.011 1.00 97.38 392 VAL A C 1
ATOM 3118 O O . VAL A 1 392 ? -25.039 -18.415 7.659 1.00 97.38 392 VAL A O 1
ATOM 3121 N N . PRO A 1 393 ? -22.791 -18.259 7.560 1.00 97.94 393 PRO A N 1
ATOM 3122 C CA . PRO A 1 393 ? -22.649 -17.709 8.897 1.00 97.94 393 PRO A CA 1
ATOM 3123 C C . PRO A 1 393 ? -23.214 -16.293 8.964 1.00 97.94 393 PRO A C 1
ATOM 3125 O O . PRO A 1 393 ? -22.910 -15.433 8.139 1.00 97.94 393 PRO A O 1
ATOM 3128 N N . VAL A 1 394 ? -24.019 -16.060 9.994 1.00 97.88 394 VAL A N 1
ATOM 3129 C CA . VAL A 1 394 ? -24.560 -14.748 10.341 1.00 97.88 394 VAL A CA 1
ATOM 3130 C C . VAL A 1 394 ? -24.314 -14.483 11.815 1.00 97.88 394 VAL A C 1
ATOM 3132 O O . VAL A 1 394 ? -24.401 -15.395 12.640 1.00 97.88 394 VAL A O 1
ATOM 3135 N N . THR A 1 395 ? -24.057 -13.227 12.142 1.00 97.56 395 THR A N 1
ATOM 3136 C CA . THR A 1 395 ? -24.100 -12.721 13.513 1.00 97.56 395 THR A CA 1
ATOM 3137 C C . THR A 1 395 ? -24.880 -11.409 13.521 1.00 97.56 395 THR A C 1
ATOM 3139 O O . THR A 1 395 ? -25.241 -10.870 12.478 1.00 97.56 395 THR A O 1
ATOM 3142 N N . GLN A 1 396 ? -25.203 -10.910 14.699 1.00 97.44 396 GLN A N 1
ATOM 3143 C CA . GLN A 1 396 ? -25.834 -9.611 14.881 1.00 97.44 396 GLN A CA 1
ATOM 3144 C C . GLN A 1 396 ? -25.344 -9.043 16.201 1.00 97.44 396 GLN A C 1
ATOM 3146 O O . GLN A 1 396 ? -25.152 -9.799 17.154 1.00 97.44 396 GLN A O 1
ATOM 3151 N N . ASP A 1 397 ? -25.216 -7.728 16.276 1.00 93.69 397 ASP A N 1
ATOM 3152 C CA . ASP A 1 397 ? -25.144 -7.058 17.564 1.00 93.69 397 ASP A CA 1
ATOM 3153 C C . ASP A 1 397 ? -25.899 -5.742 17.540 1.00 93.69 397 ASP A C 1
ATOM 3155 O O . ASP A 1 397 ? -26.311 -5.249 16.493 1.00 93.69 397 ASP A O 1
ATOM 3159 N N . THR A 1 398 ? -26.129 -5.191 18.721 1.00 88.88 398 THR A N 1
ATOM 3160 C CA . THR A 1 398 ? -26.658 -3.835 18.855 1.00 88.88 398 THR A CA 1
ATOM 3161 C C . THR A 1 398 ? -25.514 -2.962 19.314 1.00 88.88 398 THR A C 1
ATOM 3163 O O . THR A 1 398 ? -24.968 -3.230 20.384 1.00 88.88 398 THR A O 1
ATOM 3166 N N . THR A 1 399 ? -25.158 -1.937 18.533 1.00 80.12 399 THR A N 1
ATOM 3167 C CA . THR A 1 399 ? -24.211 -0.917 19.003 1.00 80.12 399 THR A CA 1
ATOM 3168 C C . THR A 1 399 ? -24.656 -0.437 20.372 1.00 80.12 399 THR A C 1
ATOM 3170 O O . THR A 1 399 ? -25.859 -0.331 20.649 1.00 80.12 399 THR A O 1
ATOM 3173 N N . THR A 1 400 ? -23.712 -0.180 21.272 1.00 62.44 400 THR A N 1
ATOM 3174 C CA . THR A 1 400 ? -24.094 0.292 22.598 1.00 62.44 400 THR A CA 1
ATOM 3175 C C . THR A 1 400 ? -24.866 1.608 22.460 1.00 62.44 400 THR A C 1
ATOM 3177 O O . THR A 1 400 ? -24.736 2.366 21.493 1.00 62.44 400 THR A O 1
ATOM 3180 N N . ALA A 1 401 ? -25.715 1.915 23.444 1.00 44.84 401 ALA A N 1
ATOM 3181 C CA . ALA A 1 401 ? -25.968 3.329 23.690 1.00 44.84 401 ALA A CA 1
ATOM 3182 C C . ALA A 1 401 ? -24.598 3.982 23.929 1.00 44.84 401 ALA A C 1
ATOM 3184 O O . ALA A 1 401 ? -23.750 3.329 24.528 1.00 44.84 401 ALA A O 1
ATOM 3185 N N . PRO A 1 402 ? -24.361 5.234 23.526 1.00 39.38 402 PRO A N 1
ATOM 3186 C CA . PRO A 1 402 ? -23.036 5.815 23.668 1.00 39.38 402 PRO A CA 1
ATOM 3187 C C . PRO A 1 402 ? -22.649 5.852 25.155 1.00 39.38 402 PRO A C 1
ATOM 3189 O O . PRO A 1 402 ? -23.458 6.308 25.974 1.00 39.38 402 PRO A O 1
ATOM 3192 N N . GLN A 1 403 ? -21.482 5.325 25.543 1.00 39.19 403 GLN A N 1
ATOM 3193 C CA . GLN A 1 403 ? -21.002 5.276 26.938 1.00 39.19 403 GLN A CA 1
ATOM 3194 C C . GLN A 1 403 ? -19.516 5.667 27.045 1.00 39.19 403 GLN A C 1
ATOM 3196 O O . GLN A 1 403 ? -18.943 6.039 26.028 1.00 39.19 403 GLN A O 1
ATOM 3201 N N . GLY A 1 404 ? -18.888 5.718 28.247 1.00 35.62 404 GLY A N 1
ATOM 3202 C CA . GLY A 1 404 ? -17.572 6.396 28.360 1.00 35.62 404 GLY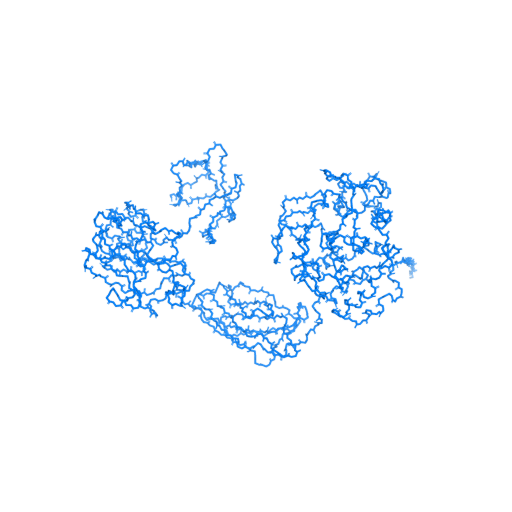 A CA 1
ATOM 3203 C C . GLY A 1 404 ? -16.399 5.860 29.163 1.00 35.62 404 GLY A C 1
ATOM 3204 O O . GLY A 1 404 ? -16.398 5.887 30.375 1.00 35.62 404 GLY A O 1
ATOM 3205 N N . SER A 1 405 ? -15.383 5.409 28.454 1.00 29.23 405 SER A N 1
ATOM 3206 C CA . SER A 1 405 ? -14.258 4.576 28.864 1.00 29.23 405 SER A CA 1
ATOM 3207 C C . SER A 1 405 ? -13.714 4.339 30.297 1.00 29.23 405 SER A C 1
ATOM 3209 O O . SER A 1 405 ? -13.553 5.223 31.128 1.00 29.23 405 SER A O 1
ATOM 3211 N N . GLY A 1 406 ? -13.386 3.063 30.601 1.00 33.19 406 GLY A N 1
ATOM 3212 C CA . GLY A 1 406 ? -12.414 2.711 31.657 1.00 33.19 406 GLY A CA 1
ATOM 3213 C C . GLY A 1 406 ? -12.560 1.405 32.494 1.00 33.19 406 GLY A C 1
ATOM 3214 O O . GLY A 1 406 ? -13.588 1.164 33.127 1.00 33.19 406 GLY A O 1
ATOM 3215 N N . ASN A 1 407 ? -11.445 0.652 32.644 1.00 31.80 407 ASN A N 1
ATOM 3216 C CA . ASN A 1 407 ? -11.203 -0.582 33.457 1.00 31.80 407 ASN A CA 1
ATOM 3217 C C . ASN A 1 407 ? -9.926 -0.627 34.409 1.00 31.80 407 ASN A C 1
ATOM 3219 O O . ASN A 1 407 ? -8.788 -0.714 33.958 1.00 31.80 407 ASN A O 1
ATOM 3223 N N . SER A 1 408 ? -10.062 -0.628 35.750 1.00 33.81 408 SER A N 1
ATOM 3224 C CA . SER A 1 408 ? -8.925 -0.455 36.712 1.00 33.81 408 SER A CA 1
ATOM 3225 C C . SER A 1 408 ? -7.888 -1.581 36.866 1.00 33.81 408 SER A C 1
ATOM 3227 O O . SER A 1 408 ? -8.219 -2.746 37.053 1.00 33.81 408 SER A O 1
ATOM 3229 N N . GLY A 1 409 ? -6.627 -1.139 36.999 1.00 33.97 409 GLY A N 1
ATOM 3230 C CA . GLY A 1 409 ? -5.387 -1.898 37.219 1.00 33.97 409 GLY A CA 1
ATOM 3231 C C . GLY A 1 409 ? -5.364 -2.954 38.333 1.00 33.97 409 GLY A C 1
ATOM 3232 O O . GLY A 1 409 ? -4.810 -2.701 39.401 1.00 33.97 409 GLY A O 1
ATOM 3233 N N . SER A 1 410 ? -5.827 -4.177 38.060 1.00 35.88 410 SER A N 1
ATOM 3234 C CA . SER A 1 410 ? -5.498 -5.374 38.860 1.00 35.88 410 SER A CA 1
ATOM 3235 C C . SER A 1 410 ? -5.451 -6.627 37.979 1.00 35.88 410 SER A C 1
ATOM 3237 O O . SER A 1 410 ? -6.419 -7.378 37.890 1.00 35.88 410 SER A O 1
ATOM 3239 N N . THR A 1 411 ? -4.308 -6.853 37.317 1.00 38.66 411 THR A N 1
ATOM 3240 C CA . THR A 1 411 ? -4.149 -7.804 36.186 1.00 38.66 411 THR A CA 1
ATOM 3241 C C . THR A 1 411 ? -5.099 -7.553 35.004 1.00 38.66 411 THR A C 1
ATOM 3243 O O . THR A 1 411 ? -5.257 -8.416 34.148 1.00 38.66 411 THR A O 1
ATOM 3246 N N . ASP A 1 412 ? -5.669 -6.352 34.945 1.00 42.16 412 ASP A N 1
ATOM 3247 C CA . ASP A 1 412 ? -6.605 -5.861 33.937 1.00 42.16 412 ASP A CA 1
ATOM 3248 C C . ASP A 1 412 ? -6.337 -4.351 33.778 1.00 42.16 412 ASP A C 1
ATOM 3250 O O . ASP A 1 412 ? -6.124 -3.691 34.795 1.00 42.16 412 ASP A O 1
ATOM 3254 N N . SER A 1 413 ? -6.191 -3.822 32.557 1.00 36.12 413 SER A N 1
ATOM 3255 C CA . SER A 1 413 ? -5.274 -2.681 32.308 1.00 36.12 413 SER A CA 1
ATOM 3256 C C . SER A 1 413 ? -5.845 -1.482 31.522 1.00 36.12 413 SER A C 1
ATOM 3258 O O . SER A 1 413 ? -5.086 -0.869 30.773 1.00 36.12 413 SER A O 1
ATOM 3260 N N . THR A 1 414 ? -7.139 -1.130 31.610 1.00 45.53 414 THR A N 1
ATOM 3261 C CA . THR A 1 414 ? -7.736 -0.118 30.693 1.00 45.53 414 THR A CA 1
ATOM 3262 C C . THR A 1 414 ? -8.650 0.986 31.300 1.00 45.53 414 THR A C 1
ATOM 3264 O O . THR A 1 414 ? -9.560 1.443 30.613 1.00 45.53 414 THR A O 1
ATOM 3267 N N . VAL A 1 415 ? -8.457 1.461 32.554 1.00 51.41 415 VAL A N 1
ATOM 3268 C CA . VAL A 1 415 ? -9.129 2.642 33.197 1.00 51.41 415 VAL A CA 1
ATOM 3269 C C . VAL A 1 415 ? -8.259 3.828 32.989 1.00 51.41 415 VAL A C 1
ATOM 3271 O O . VAL A 1 415 ? -7.079 3.762 33.314 1.00 51.41 415 VAL A O 1
ATOM 3274 N N . LEU A 1 416 ? -8.900 4.915 32.587 1.00 73.50 416 LEU A N 1
ATOM 3275 C CA . LEU A 1 416 ? -8.325 6.243 32.597 1.00 73.50 416 LEU A CA 1
ATOM 3276 C C . LEU A 1 416 ? -9.433 7.264 32.957 1.00 73.50 416 LEU A C 1
ATOM 3278 O O . LEU A 1 416 ? -9.518 8.317 32.340 1.00 73.50 416 LEU A O 1
ATOM 3282 N N . LEU A 1 417 ? -10.317 6.926 33.919 1.00 89.81 417 LEU A N 1
ATOM 3283 C CA . LEU A 1 417 ? -11.303 7.848 34.516 1.00 89.81 417 LEU A CA 1
ATOM 3284 C C . LEU A 1 417 ? -10.633 8.619 35.665 1.00 89.81 417 LEU A C 1
ATOM 3286 O O . LEU A 1 417 ? -10.200 8.008 36.644 1.00 89.81 417 LEU A O 1
ATOM 3290 N N . ILE A 1 418 ? -10.563 9.940 35.527 1.00 92.50 418 ILE A N 1
ATOM 3291 C CA . ILE A 1 418 ? -9.847 10.878 36.400 1.00 92.50 418 ILE A CA 1
ATOM 3292 C C . ILE A 1 418 ? -10.710 12.108 36.702 1.00 92.50 418 ILE A C 1
ATOM 3294 O O . ILE A 1 418 ? -11.678 12.398 36.001 1.00 92.50 418 ILE A O 1
ATOM 3298 N N . ILE A 1 419 ? -10.339 12.874 37.722 1.00 95.62 419 ILE A N 1
ATOM 3299 C CA . ILE A 1 419 ? -10.865 14.218 37.967 1.00 95.62 419 ILE A CA 1
ATOM 3300 C C . ILE A 1 419 ? -10.097 15.187 37.050 1.00 95.62 419 ILE A C 1
ATOM 3302 O O . ILE A 1 419 ? -8.868 15.241 37.099 1.00 95.62 419 ILE A O 1
ATOM 3306 N N . SER A 1 420 ? -10.798 15.942 36.200 1.00 92.19 420 SER A N 1
ATOM 3307 C CA . SER A 1 420 ? -10.187 16.855 35.216 1.00 92.19 420 SER A CA 1
ATOM 3308 C C . SER A 1 420 ? -10.251 18.327 35.604 1.00 92.19 420 SER A C 1
ATOM 3310 O O . SER A 1 420 ? -9.305 19.064 35.323 1.00 92.19 420 SER A O 1
ATOM 3312 N N . GLU A 1 421 ? -11.321 18.768 36.263 1.00 94.19 421 GLU A N 1
ATOM 3313 C CA . GLU A 1 421 ? -11.458 20.139 36.764 1.00 94.19 421 GLU A CA 1
ATOM 3314 C C . GLU A 1 421 ? -12.277 20.167 38.063 1.00 94.19 421 GLU A C 1
ATOM 3316 O O . GLU A 1 421 ? -13.276 19.463 38.198 1.00 94.19 421 GLU A O 1
ATOM 3321 N N . VAL A 1 422 ? -11.878 21.005 39.019 1.00 95.38 422 VAL A N 1
ATOM 3322 C CA . VAL A 1 422 ? -12.709 21.400 40.168 1.00 95.38 422 VAL A CA 1
ATOM 3323 C C . VAL A 1 422 ? -12.815 22.920 40.196 1.00 95.38 422 VAL A C 1
ATOM 3325 O O . VAL A 1 422 ? -11.815 23.616 40.010 1.00 95.38 422 VAL A O 1
ATOM 3328 N N . ALA A 1 423 ? -14.031 23.436 40.383 1.00 94.62 423 ALA A N 1
ATOM 3329 C CA . ALA A 1 423 ? -14.339 24.850 40.196 1.00 94.62 423 ALA A CA 1
ATOM 3330 C C . ALA A 1 423 ? -15.133 25.443 41.367 1.00 94.62 423 ALA A C 1
ATOM 3332 O O . ALA A 1 423 ? -16.220 24.960 41.707 1.00 94.62 423 ALA A O 1
ATOM 3333 N N . ASP A 1 424 ? -14.623 26.549 41.907 1.00 95.75 424 ASP A N 1
ATOM 3334 C CA . ASP A 1 424 ? -15.287 27.439 42.856 1.00 95.75 424 ASP A CA 1
ATOM 3335 C C . ASP A 1 424 ? -15.237 28.900 42.362 1.00 95.75 424 ASP A C 1
ATOM 3337 O O . ASP A 1 424 ? -14.359 29.655 42.769 1.00 95.75 424 ASP A O 1
ATOM 3341 N N . PRO A 1 425 ? -16.145 29.320 41.460 1.00 93.69 425 PRO A N 1
ATOM 3342 C CA . PRO A 1 425 ? -16.060 30.637 40.830 1.00 93.69 425 PRO A CA 1
ATOM 3343 C C . PRO A 1 425 ? -16.247 31.784 41.829 1.00 93.69 425 PRO A C 1
ATOM 3345 O O . PRO A 1 425 ? -17.304 31.877 42.465 1.00 93.69 425 PRO A O 1
ATOM 3348 N N . GLY A 1 426 ? -15.270 32.696 41.902 1.00 93.88 426 GLY A N 1
ATOM 3349 C CA . GLY A 1 426 ? -15.268 33.808 42.865 1.00 93.88 426 GLY A CA 1
ATOM 3350 C C . GLY A 1 426 ? -16.457 34.771 42.722 1.00 93.88 426 GLY A C 1
ATOM 3351 O O . GLY A 1 426 ? -16.969 35.305 43.710 1.00 93.88 426 GLY A O 1
ATOM 3352 N N . ASP A 1 427 ? -16.971 34.954 41.503 1.00 94.00 427 ASP A N 1
ATOM 3353 C CA . ASP A 1 427 ? -18.178 35.740 41.233 1.00 94.00 427 ASP A CA 1
ATOM 3354 C C . ASP A 1 427 ? -19.505 34.981 41.454 1.00 94.00 427 ASP A C 1
ATOM 3356 O O . ASP A 1 427 ? -20.565 35.614 41.553 1.00 94.00 427 ASP A O 1
ATOM 3360 N N . ASN A 1 428 ? -19.486 33.643 41.557 1.00 92.31 428 ASN A N 1
ATOM 3361 C CA . ASN A 1 428 ? -20.694 32.821 41.674 1.00 92.31 428 ASN A CA 1
ATOM 3362 C C . ASN A 1 428 ? -20.453 31.424 42.286 1.00 92.31 428 ASN A C 1
ATOM 3364 O O . ASN A 1 428 ? -20.499 30.398 41.600 1.00 92.31 428 ASN A O 1
ATOM 3368 N N . SER A 1 429 ? -20.393 31.358 43.617 1.00 90.75 429 SER A N 1
ATOM 3369 C CA . SER A 1 429 ? -20.376 30.101 44.390 1.00 90.75 429 SER A CA 1
ATOM 3370 C C . SER A 1 429 ? -21.583 29.173 44.156 1.00 90.75 429 SER A C 1
ATOM 3372 O O . SER A 1 429 ? -21.561 28.001 44.531 1.00 90.75 429 SER A O 1
ATOM 3374 N N . GLY A 1 430 ? -22.651 29.643 43.501 1.00 90.56 430 GLY A N 1
ATOM 3375 C CA . GLY A 1 430 ? -23.757 28.792 43.059 1.00 90.56 430 GLY A CA 1
ATOM 3376 C C . GLY A 1 430 ? -23.421 27.910 41.850 1.00 90.56 430 GLY A C 1
ATOM 3377 O O . GLY A 1 430 ? -24.142 26.942 41.604 1.00 90.56 430 GLY A O 1
ATOM 3378 N N . ALA A 1 431 ? -22.360 28.232 41.103 1.00 92.25 431 ALA A N 1
ATOM 3379 C CA . ALA A 1 431 ? -21.962 27.589 39.850 1.00 92.25 431 ALA A CA 1
ATOM 3380 C C . ALA A 1 431 ? -20.832 26.547 40.005 1.00 92.25 431 ALA A C 1
ATOM 3382 O O . ALA A 1 431 ? -20.256 26.120 39.003 1.00 92.25 431 ALA A O 1
ATOM 3383 N N . ARG A 1 432 ? -20.545 26.123 41.245 1.00 95.38 432 ARG A N 1
ATOM 3384 C CA . ARG A 1 432 ? -19.573 25.072 41.596 1.00 95.38 432 ARG A CA 1
ATOM 3385 C C . ARG A 1 432 ? -19.823 23.762 40.847 1.00 95.38 432 ARG A C 1
ATOM 3387 O O . ARG A 1 432 ? -20.968 23.292 40.780 1.00 95.38 432 ARG A O 1
ATOM 3394 N N . TYR A 1 433 ? -18.749 23.157 40.343 1.00 96.69 433 TYR A N 1
ATOM 3395 C CA . TYR A 1 433 ? -18.769 21.834 39.719 1.00 96.69 433 TYR A CA 1
ATOM 3396 C C . TYR A 1 433 ? -17.461 21.059 39.911 1.00 96.69 433 TYR A C 1
ATOM 3398 O O . TYR A 1 433 ? -16.411 21.6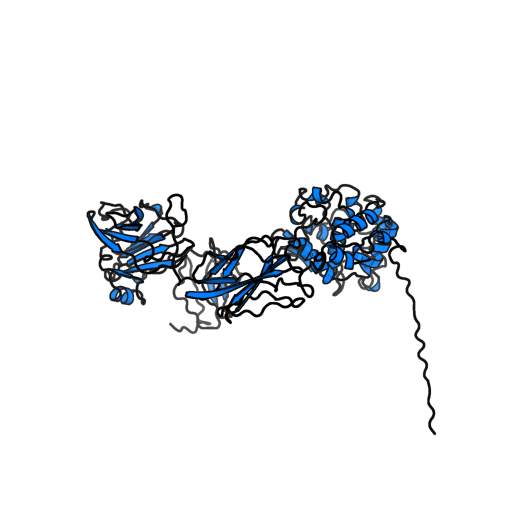26 40.211 1.00 96.69 433 TYR A O 1
ATOM 3406 N N . VAL A 1 434 ? -17.560 19.749 39.697 1.00 97.31 434 VAL A N 1
ATOM 3407 C CA . VAL A 1 434 ? -16.444 18.834 39.453 1.00 97.31 434 VAL A CA 1
ATOM 3408 C C . VAL A 1 434 ? -16.640 18.235 38.071 1.00 97.31 434 VAL A C 1
ATOM 3410 O O . VAL A 1 434 ? -17.739 17.791 37.737 1.00 97.31 434 VAL A O 1
ATOM 3413 N N . GLU A 1 435 ? -15.590 18.225 37.267 1.00 96.19 435 GLU A N 1
ATOM 3414 C CA . GLU A 1 435 ? -15.531 17.495 36.013 1.00 96.19 435 GLU A CA 1
ATOM 3415 C C . GLU A 1 435 ? -14.712 16.218 36.206 1.00 96.19 435 GLU A C 1
ATOM 3417 O O . GLU A 1 435 ? -13.623 16.232 36.786 1.00 96.19 435 GLU A O 1
ATOM 3422 N N . LEU A 1 436 ? -15.260 15.107 35.722 1.00 96.06 436 LEU A N 1
ATOM 3423 C CA . LEU A 1 436 ? -14.522 13.873 35.511 1.00 96.06 436 LEU A CA 1
ATOM 3424 C C . LEU A 1 436 ? -14.215 13.766 34.022 1.00 96.06 436 LEU A C 1
ATOM 3426 O O . LEU A 1 436 ? -15.136 13.871 33.213 1.00 96.06 436 LEU A O 1
ATOM 3430 N N . TYR A 1 437 ? -12.963 13.510 33.666 1.00 90.06 437 TYR A N 1
ATOM 3431 C CA . TYR A 1 437 ? -12.580 13.096 32.321 1.00 90.06 437 TYR A CA 1
ATOM 3432 C C . TYR A 1 437 ? -12.347 11.605 32.311 1.00 90.06 437 TYR A C 1
ATOM 3434 O O . TYR A 1 437 ? -11.845 11.025 33.272 1.00 90.06 437 TYR A O 1
ATOM 3442 N N . ASN A 1 438 ? -12.655 10.991 31.187 1.00 87.31 438 ASN A N 1
ATOM 3443 C CA . ASN A 1 438 ? -12.182 9.671 30.894 1.00 87.31 438 ASN A CA 1
ATOM 3444 C C . ASN A 1 438 ? -11.407 9.675 29.559 1.00 87.31 438 ASN A C 1
ATOM 3446 O O . ASN A 1 438 ? -11.959 10.046 28.525 1.00 87.31 438 ASN A O 1
ATOM 3450 N N . GLY A 1 439 ? -10.174 9.159 29.595 1.00 70.94 439 GLY A N 1
ATOM 3451 C CA . GLY A 1 439 ? -9.288 9.007 28.434 1.00 70.94 439 GLY A CA 1
ATOM 3452 C C . GLY A 1 439 ? -9.010 7.570 27.981 1.00 70.94 439 GLY A C 1
ATOM 3453 O O . GLY A 1 439 ? -7.989 7.329 27.345 1.00 70.94 439 GLY A O 1
ATOM 3454 N N . GLY A 1 440 ? -9.839 6.595 28.364 1.00 65.25 440 GLY A N 1
ATOM 3455 C CA . GLY A 1 440 ? -9.718 5.201 27.913 1.00 65.25 440 GLY A CA 1
ATOM 3456 C C . GLY A 1 440 ? -10.239 4.967 26.484 1.00 65.25 440 GLY A C 1
ATOM 3457 O O . GLY A 1 440 ? -10.459 5.906 25.730 1.00 65.25 440 GLY A O 1
ATOM 3458 N N . ALA A 1 441 ? -10.493 3.697 26.140 1.00 57.59 441 ALA A N 1
ATOM 3459 C CA . ALA A 1 441 ? -11.136 3.313 24.871 1.00 57.59 441 ALA A CA 1
ATOM 3460 C C . ALA A 1 441 ? -12.587 2.791 25.004 1.00 57.59 441 ALA A C 1
ATOM 3462 O O . ALA A 1 441 ? -13.397 3.047 24.125 1.00 57.59 441 ALA A O 1
ATOM 3463 N N . ASN A 1 442 ? -12.936 2.087 26.098 1.00 67.50 442 ASN A N 1
ATOM 3464 C CA . ASN A 1 442 ? -14.206 1.342 26.224 1.00 67.50 442 ASN A CA 1
ATOM 3465 C C . ASN A 1 442 ? -15.139 1.823 27.344 1.00 67.50 442 ASN A C 1
ATOM 3467 O O . ASN A 1 442 ? -14.949 1.449 28.505 1.00 67.50 442 ASN A O 1
ATOM 3471 N N . ASP A 1 443 ? -16.102 2.675 27.012 1.00 73.25 443 ASP A N 1
ATOM 3472 C CA . ASP A 1 443 ? -17.436 2.789 27.611 1.00 73.25 443 ASP A CA 1
ATOM 3473 C C . ASP A 1 443 ? -17.681 2.444 29.128 1.00 73.25 443 ASP A C 1
ATOM 3475 O O . ASP A 1 443 ? -17.871 1.286 29.492 1.00 73.25 443 ASP A O 1
ATOM 3479 N N . ILE A 1 444 ? -17.784 3.442 30.039 1.00 81.50 444 ILE A N 1
ATOM 3480 C CA . ILE A 1 444 ? -18.278 3.320 31.436 1.00 81.50 444 ILE A CA 1
ATOM 3481 C C . ILE A 1 444 ? -19.758 3.652 31.507 1.00 81.50 444 ILE A C 1
ATOM 3483 O O . ILE A 1 444 ? -20.180 4.804 31.367 1.00 81.50 444 ILE A O 1
ATOM 3487 N N . ASP A 1 445 ? -20.501 2.628 31.898 1.00 85.31 445 ASP A N 1
ATOM 3488 C CA . ASP A 1 445 ? -21.817 2.728 32.499 1.00 85.31 445 ASP A CA 1
ATOM 3489 C C . ASP A 1 445 ? -21.721 2.661 34.030 1.00 85.31 445 ASP A C 1
ATOM 3491 O O . ASP A 1 445 ? -21.310 1.641 34.597 1.00 85.31 445 ASP A O 1
ATOM 3495 N N . PHE A 1 446 ? -22.158 3.711 34.725 1.00 86.31 446 PHE A N 1
ATOM 3496 C CA . PHE A 1 446 ? -22.258 3.694 36.188 1.00 86.31 446 PHE A CA 1
ATOM 3497 C C . PHE A 1 446 ? -23.459 2.876 36.706 1.00 86.31 446 PHE A C 1
ATOM 3499 O O . PHE A 1 446 ? -23.627 2.719 37.914 1.00 86.31 446 PHE A O 1
ATOM 3506 N N . SER A 1 447 ? -24.301 2.323 35.824 1.00 80.50 447 SER A N 1
ATOM 3507 C CA . SER A 1 447 ? -25.314 1.320 36.182 1.00 80.50 447 SER A CA 1
ATOM 3508 C C . SER A 1 447 ? -24.768 -0.115 36.215 1.00 80.50 447 SER A C 1
ATOM 3510 O O . SER A 1 447 ? -25.296 -0.939 36.964 1.00 80.50 447 SER A O 1
ATOM 3512 N N . ASN A 1 448 ? -23.681 -0.401 35.484 1.00 78.06 448 ASN A N 1
ATOM 3513 C CA . ASN A 1 448 ? -23.040 -1.724 35.443 1.00 78.06 448 ASN A CA 1
ATOM 3514 C C . ASN A 1 448 ? -21.877 -1.865 36.439 1.00 78.06 448 ASN A C 1
ATOM 3516 O O . ASN A 1 448 ? -21.530 -2.982 36.824 1.00 78.06 448 ASN A O 1
ATOM 3520 N N . GLN A 1 449 ? -21.288 -0.752 36.887 1.00 85.50 449 GLN A N 1
ATOM 3521 C CA . GLN A 1 449 ? -20.239 -0.738 37.907 1.00 85.50 449 GLN A CA 1
ATOM 3522 C C . GLN A 1 449 ? -20.433 0.397 38.914 1.00 85.50 449 GLN A C 1
ATOM 3524 O O . GLN A 1 449 ? -20.773 1.521 38.555 1.00 85.50 449 GLN A O 1
ATOM 3529 N N . THR A 1 450 ? -20.190 0.101 40.192 1.00 89.81 450 THR A N 1
ATOM 3530 C CA . THR A 1 450 ? -20.403 1.058 41.286 1.00 89.81 450 THR A CA 1
ATOM 3531 C C . THR A 1 450 ? -19.230 2.027 41.371 1.00 89.81 450 THR A C 1
ATOM 3533 O O . THR A 1 450 ? -18.114 1.604 41.666 1.00 89.81 450 THR A O 1
ATOM 3536 N N . TRP A 1 451 ? -19.488 3.322 41.194 1.00 96.06 451 TRP A N 1
ATOM 3537 C CA . TRP A 1 451 ? -18.501 4.377 41.426 1.00 96.06 451 TRP A CA 1
ATOM 3538 C C . TRP A 1 451 ? -19.072 5.499 42.283 1.00 96.06 451 TRP A C 1
ATOM 3540 O O . TRP A 1 451 ? -20.245 5.855 42.165 1.00 96.06 451 TRP A O 1
ATOM 3550 N N . TYR A 1 452 ? -18.220 6.086 43.113 1.00 97.62 452 TYR A N 1
ATOM 3551 C CA . TYR A 1 452 ? -18.555 7.230 43.946 1.00 97.62 452 TYR A CA 1
ATOM 3552 C C . TYR A 1 452 ? -17.552 8.358 43.736 1.00 97.62 452 TYR A C 1
ATOM 3554 O O . TYR A 1 452 ? -16.349 8.152 43.874 1.00 97.62 452 TYR A O 1
ATOM 3562 N N . LEU A 1 453 ? -18.057 9.564 43.481 1.00 97.50 453 LEU A N 1
ATOM 3563 C CA . LEU A 1 453 ? -17.310 10.787 43.744 1.00 97.50 453 LEU A CA 1
ATOM 3564 C C . LEU A 1 453 ? -17.573 11.166 45.205 1.00 97.50 453 LEU A C 1
ATOM 3566 O O . LEU A 1 453 ? -18.651 11.645 45.561 1.00 97.50 453 LEU A O 1
ATOM 3570 N N . SER A 1 454 ? -16.604 10.897 46.068 1.00 96.19 454 SER A N 1
ATOM 3571 C CA . SER A 1 454 ? -16.672 11.194 47.494 1.00 96.19 454 SER A CA 1
ATOM 3572 C C . SER A 1 454 ? -15.906 12.478 47.787 1.00 96.19 454 SER A C 1
ATOM 3574 O O . SER A 1 454 ? -14.740 12.618 47.427 1.00 96.19 454 SER A O 1
ATOM 3576 N N . ARG A 1 455 ? -16.552 13.422 48.468 1.00 93.25 455 ARG A N 1
ATOM 3577 C CA . ARG A 1 455 ? -15.957 14.702 48.857 1.00 93.25 455 ARG A CA 1
ATOM 3578 C C . ARG A 1 455 ? -15.682 14.738 50.354 1.00 93.25 455 ARG A C 1
ATOM 3580 O O . ARG A 1 455 ? -16.620 14.580 51.139 1.00 93.25 455 ARG A O 1
ATOM 3587 N N . GLN A 1 456 ? -14.450 15.036 50.757 1.00 92.56 456 GLN A N 1
ATOM 3588 C CA . GLN A 1 456 ? -14.083 15.241 52.160 1.00 92.56 456 GLN A CA 1
ATOM 3589 C C . GLN A 1 456 ? -13.981 16.733 52.470 1.00 92.56 456 GLN A C 1
ATOM 3591 O O . GLN A 1 456 ? -13.049 17.405 52.028 1.00 92.56 456 GLN A O 1
ATOM 3596 N N . ALA A 1 457 ? -14.932 17.241 53.254 1.00 87.88 457 ALA A N 1
ATOM 3597 C CA . ALA A 1 457 ? -14.916 18.625 53.701 1.00 87.88 457 ALA A CA 1
ATOM 3598 C C . ALA A 1 457 ? -14.194 18.772 55.047 1.00 87.88 457 ALA A C 1
ATOM 3600 O O . ALA A 1 457 ? -14.405 17.967 55.959 1.00 87.88 457 ALA A O 1
ATOM 3601 N N . ASN A 1 458 ? -13.370 19.816 55.183 1.00 80.56 458 ASN A N 1
ATOM 3602 C CA . ASN A 1 458 ? -12.686 20.193 56.432 1.00 80.56 458 ASN A CA 1
ATOM 3603 C C . ASN A 1 458 ? -11.970 19.033 57.178 1.00 80.56 458 ASN A C 1
ATOM 3605 O O . ASN A 1 458 ? -11.971 18.993 58.407 1.00 80.56 458 ASN A O 1
ATOM 3609 N N . ALA A 1 459 ? -11.331 18.115 56.442 1.00 75.69 459 ALA A N 1
ATOM 3610 C CA . ALA A 1 459 ? -10.602 16.938 56.946 1.00 75.69 459 ALA A CA 1
ATOM 3611 C C . ALA A 1 459 ? -11.418 15.782 57.572 1.00 75.69 459 ALA A C 1
ATOM 3613 O O . ALA A 1 459 ? -10.821 14.751 57.868 1.00 75.69 459 ALA A O 1
ATOM 3614 N N . ASP A 1 460 ? -12.741 15.869 57.767 1.00 79.00 460 ASP A N 1
ATOM 3615 C CA . ASP A 1 460 ? -13.513 14.758 58.376 1.00 79.00 460 ASP A CA 1
ATOM 3616 C C . ASP A 1 460 ? -14.929 14.516 57.814 1.00 79.00 460 ASP A C 1
ATOM 3618 O O . ASP A 1 460 ? -15.490 13.431 58.001 1.00 79.00 460 ASP A O 1
ATOM 3622 N N . SER A 1 461 ? -15.508 15.473 57.083 1.00 90.62 461 SER A N 1
ATOM 3623 C CA . SER A 1 461 ? -16.925 15.460 56.706 1.00 90.62 461 SER A CA 1
ATOM 3624 C C . SER A 1 461 ? -17.156 14.945 55.280 1.00 90.62 461 SER A C 1
ATOM 3626 O O . SER A 1 461 ? -17.184 15.697 54.296 1.00 90.62 461 SER A O 1
ATOM 3628 N N . TRP A 1 462 ? -17.341 13.630 55.169 1.00 93.50 462 TRP A N 1
ATOM 3629 C CA . TRP A 1 462 ? -17.558 12.931 53.902 1.00 93.50 462 TRP A CA 1
ATOM 3630 C C . TRP A 1 462 ? -18.979 13.106 53.337 1.00 93.50 462 TRP A C 1
ATOM 3632 O O . TRP A 1 462 ? -19.975 12.920 54.037 1.00 93.50 462 TRP A O 1
ATOM 3642 N N . GLY A 1 463 ? -19.066 13.427 52.044 1.00 94.69 463 GLY A N 1
ATOM 3643 C CA . GLY A 1 463 ? -20.291 13.414 51.243 1.00 94.69 463 GLY A CA 1
ATOM 3644 C C . GLY A 1 463 ? -20.115 12.506 50.028 1.00 94.69 463 GLY A C 1
ATOM 3645 O O . GLY A 1 463 ? -19.241 12.752 49.202 1.00 94.69 463 GLY A O 1
ATOM 3646 N N . ASP A 1 464 ? -20.929 11.455 49.924 1.00 96.75 464 ASP A N 1
ATOM 3647 C CA . ASP A 1 464 ? -20.826 10.442 48.868 1.00 96.75 464 ASP A CA 1
ATOM 3648 C C . ASP A 1 464 ? -21.818 10.703 47.730 1.00 96.75 464 ASP A C 1
ATOM 3650 O O . ASP A 1 464 ? -23.036 10.651 47.926 1.00 96.75 464 ASP A O 1
ATOM 3654 N N . ILE A 1 465 ? -21.302 10.919 46.520 1.00 97.44 465 ILE A N 1
ATOM 3655 C CA . ILE A 1 465 ? -22.093 11.038 45.294 1.00 97.44 465 ILE A CA 1
ATOM 3656 C C . ILE A 1 465 ? -21.950 9.726 44.522 1.00 97.44 465 ILE A C 1
ATOM 3658 O O . ILE A 1 465 ? -20.932 9.501 43.874 1.00 97.44 465 ILE A O 1
ATOM 3662 N N . LEU A 1 466 ? -22.966 8.858 44.583 1.00 96.94 466 LEU A N 1
ATOM 3663 C CA . LEU A 1 466 ? -23.064 7.716 43.667 1.00 96.94 466 LEU A CA 1
ATOM 3664 C C . LEU A 1 466 ? -23.137 8.270 42.241 1.00 96.94 466 LEU A C 1
ATOM 3666 O O . LEU A 1 466 ? -24.071 9.017 41.938 1.00 96.94 466 LEU A O 1
ATOM 3670 N N . LEU A 1 467 ? -22.166 7.926 41.397 1.00 97.00 467 LEU A N 1
ATOM 3671 C CA . LEU A 1 467 ? -22.193 8.292 39.985 1.00 97.00 467 LEU A CA 1
ATOM 3672 C C . LEU A 1 467 ? -23.295 7.497 39.281 1.00 97.00 467 LEU A C 1
ATOM 3674 O O . LEU A 1 467 ? -23.586 6.355 39.635 1.00 97.00 467 LEU A O 1
ATOM 3678 N N . THR A 1 468 ? -23.960 8.123 38.314 1.00 92.81 468 THR A N 1
ATOM 3679 C CA . THR A 1 468 ? -25.110 7.534 37.619 1.00 92.81 468 THR A CA 1
ATOM 3680 C C . THR A 1 468 ? -25.124 7.941 36.162 1.00 92.81 468 THR A C 1
ATOM 3682 O O . THR A 1 468 ? -24.656 9.021 35.810 1.00 92.81 468 THR A O 1
ATOM 3685 N N . GLY A 1 469 ? -25.734 7.109 35.323 1.00 86.88 469 GLY A N 1
ATOM 3686 C CA . GLY A 1 469 ? -25.697 7.330 33.891 1.00 86.88 469 GLY A CA 1
ATOM 3687 C C . GLY A 1 469 ? -24.302 7.037 33.358 1.00 86.88 469 GLY A C 1
ATOM 3688 O O . GLY A 1 469 ? -23.693 6.033 33.724 1.00 86.88 469 GLY A O 1
ATOM 3689 N N . ILE A 1 470 ? -23.849 7.879 32.437 1.00 81.19 470 ILE A N 1
ATOM 3690 C CA . ILE A 1 470 ? -22.875 7.464 31.445 1.00 81.19 470 ILE A CA 1
ATOM 3691 C C . ILE A 1 470 ? -22.037 8.667 30.995 1.00 81.19 470 ILE A C 1
ATOM 3693 O O . ILE A 1 470 ? -22.598 9.646 30.502 1.00 81.19 470 ILE A O 1
ATOM 3697 N N . ILE A 1 471 ? -20.714 8.594 31.149 1.00 84.69 471 ILE A N 1
ATOM 3698 C CA . ILE A 1 471 ? -19.746 9.499 30.488 1.00 84.69 471 ILE A CA 1
ATOM 3699 C C . ILE A 1 471 ? -19.598 9.067 28.996 1.00 84.69 471 ILE A C 1
ATOM 3701 O O . ILE A 1 471 ? -20.340 8.174 28.585 1.00 84.69 471 ILE A O 1
ATOM 3705 N N . LYS A 1 472 ? -18.735 9.666 28.148 1.00 73.75 472 LYS A N 1
ATOM 3706 C CA . LYS A 1 472 ? -18.383 9.122 26.796 1.00 73.75 472 LYS A CA 1
ATOM 3707 C C . LYS A 1 472 ? -16.895 8.776 26.669 1.00 73.75 472 LYS A C 1
ATOM 3709 O O . LYS A 1 472 ? -16.138 9.197 27.542 1.00 73.75 472 LYS A O 1
ATOM 3714 N N . ALA A 1 473 ? -16.499 7.939 25.704 1.00 69.69 473 ALA A N 1
ATOM 3715 C CA . ALA A 1 473 ? -15.094 7.582 25.498 1.00 69.69 473 ALA A CA 1
ATOM 3716 C C . ALA A 1 473 ? -14.338 8.820 24.996 1.00 69.69 473 ALA A C 1
ATOM 3718 O O . ALA A 1 473 ? -14.918 9.588 24.234 1.00 69.69 473 ALA A O 1
ATOM 3719 N N . ASP A 1 474 ? -13.116 9.057 25.488 1.00 71.81 474 ASP A N 1
ATOM 3720 C CA . ASP A 1 474 ? -12.395 10.331 25.283 1.00 71.81 474 ASP A CA 1
ATOM 3721 C C . ASP A 1 474 ? -13.301 11.561 25.540 1.00 71.81 474 ASP A C 1
ATOM 3723 O O . ASP A 1 474 ? -13.559 12.393 24.672 1.00 71.81 474 ASP A O 1
ATOM 3727 N N . SER A 1 475 ? -13.944 11.612 26.713 1.00 74.81 475 SER A N 1
ATOM 3728 C CA . SER A 1 475 ? -14.933 12.652 27.040 1.00 74.81 475 SER A CA 1
ATOM 3729 C C . SER A 1 475 ? -15.132 12.832 28.542 1.00 74.81 475 SER A C 1
ATOM 3731 O O . SER A 1 475 ? -14.573 12.121 29.375 1.00 74.81 475 SER A O 1
ATOM 3733 N N . VAL A 1 476 ? -15.959 13.819 28.885 1.00 85.69 476 VAL A N 1
ATOM 3734 C CA . VAL A 1 476 ? -16.106 14.394 30.224 1.00 85.69 476 VAL A CA 1
ATOM 3735 C C . VAL A 1 476 ? -17.541 14.320 30.756 1.00 85.69 476 VAL A C 1
ATOM 3737 O O . VAL A 1 476 ? -18.505 14.328 29.991 1.00 85.69 476 VAL A O 1
ATOM 3740 N N . MET A 1 477 ? -17.682 14.276 32.081 1.00 93.06 477 MET A N 1
ATOM 3741 C CA . MET A 1 477 ? -18.943 14.370 32.822 1.00 93.06 477 MET A CA 1
ATOM 3742 C C . MET A 1 477 ? -18.839 15.481 33.867 1.00 93.06 477 MET A C 1
ATOM 3744 O O . MET A 1 477 ? -17.960 15.444 34.726 1.00 93.06 477 MET A O 1
ATOM 3748 N N . VAL A 1 478 ? -19.775 16.431 33.846 1.00 95.56 478 VAL A N 1
ATOM 3749 C CA . VAL A 1 478 ? -19.831 17.537 34.810 1.00 95.56 478 VAL A CA 1
ATOM 3750 C C . VAL A 1 478 ? -20.880 17.271 35.893 1.00 95.56 478 VAL A C 1
ATOM 3752 O O . VAL A 1 478 ? -22.077 17.163 35.610 1.00 95.56 478 VAL A O 1
ATOM 3755 N N . ILE A 1 479 ? -20.441 17.225 37.152 1.00 97.88 479 ILE A N 1
ATOM 3756 C CA . ILE A 1 479 ? -21.283 17.116 38.346 1.00 97.88 479 ILE A CA 1
ATOM 3757 C C . ILE A 1 479 ? -21.294 18.469 39.065 1.00 97.88 479 ILE A C 1
ATOM 3759 O O . ILE A 1 479 ? -20.283 18.891 39.619 1.00 97.88 479 ILE A O 1
ATOM 3763 N N . ALA A 1 480 ? -22.437 19.157 39.086 1.00 97.12 480 ALA A N 1
ATOM 3764 C CA . ALA A 1 480 ? -22.562 20.489 39.692 1.00 97.12 480 ALA A CA 1
ATOM 3765 C C . ALA A 1 480 ? -23.375 20.499 40.995 1.00 97.12 480 ALA A C 1
ATOM 3767 O O . ALA A 1 480 ? -24.125 19.565 41.282 1.00 97.12 480 ALA A O 1
ATOM 3768 N N . ASN A 1 481 ? -23.320 21.605 41.747 1.00 95.06 481 ASN A N 1
ATOM 3769 C CA . ASN A 1 481 ? -24.172 21.794 42.929 1.00 95.06 481 ASN A CA 1
ATOM 3770 C C . ASN A 1 481 ? -25.676 21.715 42.599 1.00 95.06 481 ASN A C 1
ATOM 3772 O O . ASN A 1 481 ? -26.471 21.080 43.292 1.00 95.06 481 ASN A O 1
ATOM 3776 N N . SER A 1 482 ? -26.065 22.421 41.535 1.00 95.31 482 SER A N 1
ATOM 3777 C CA . SER A 1 482 ? -27.452 22.716 41.184 1.00 95.31 482 SER A CA 1
ATOM 3778 C C . SER A 1 482 ? -27.578 22.930 39.680 1.00 95.31 482 SER A C 1
ATOM 3780 O O . SER A 1 482 ? -26.972 23.852 39.131 1.00 95.31 482 SER A O 1
ATOM 3782 N N . THR A 1 483 ? -28.431 22.137 39.024 1.00 94.62 483 THR A N 1
ATOM 3783 C CA . THR A 1 483 ? -28.758 22.267 37.592 1.00 94.62 483 THR A CA 1
ATOM 3784 C C . THR A 1 483 ? -29.135 23.701 37.219 1.00 94.62 483 THR A C 1
ATOM 3786 O O . THR A 1 483 ? -28.684 24.207 36.199 1.00 94.62 483 THR A O 1
ATOM 3789 N N . SER A 1 484 ? -29.938 24.375 38.053 1.00 95.88 484 SER A N 1
ATOM 3790 C CA . SER A 1 484 ? -30.449 25.718 37.752 1.00 95.88 484 SER A CA 1
ATOM 3791 C C . SER A 1 484 ? -29.362 26.789 37.821 1.00 95.88 484 SER A C 1
ATOM 3793 O O . SER A 1 484 ? -29.349 27.691 3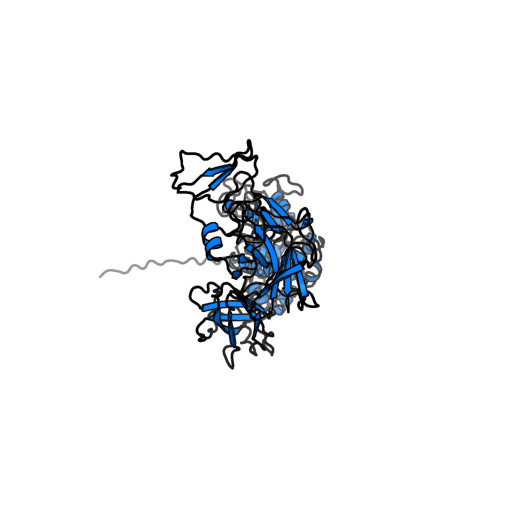6.985 1.00 95.88 484 SER A O 1
ATOM 3795 N N . ASN A 1 485 ? -28.470 26.713 38.810 1.00 95.06 485 ASN A N 1
ATOM 3796 C CA . ASN A 1 485 ? -27.415 27.711 38.983 1.00 95.06 485 ASN A CA 1
ATOM 3797 C C . ASN A 1 485 ? -26.315 27.512 37.936 1.00 95.06 485 ASN A C 1
ATOM 3799 O O . ASN A 1 485 ? -25.909 28.474 37.292 1.00 95.06 485 ASN A O 1
ATOM 3803 N N . PHE A 1 486 ? -25.908 26.258 37.713 1.00 96.19 486 PHE A N 1
ATOM 3804 C CA . PHE A 1 486 ? -24.936 25.890 36.688 1.00 96.19 486 PHE A CA 1
ATOM 3805 C C . PHE A 1 486 ? -25.419 26.293 35.285 1.00 96.19 486 PHE A C 1
ATOM 3807 O O . PHE A 1 486 ? -24.695 26.970 34.561 1.00 96.19 486 PHE A O 1
ATOM 3814 N N . ASN A 1 487 ? -26.671 25.982 34.921 1.00 91.00 487 ASN A N 1
ATOM 3815 C CA . ASN A 1 487 ? -27.238 26.394 33.632 1.00 91.00 487 ASN A CA 1
ATOM 3816 C C . ASN A 1 487 ? -27.291 27.922 33.478 1.00 91.00 487 ASN A C 1
ATOM 3818 O O . ASN A 1 487 ? -26.977 28.438 32.409 1.00 91.00 487 ASN A O 1
ATOM 3822 N N . SER A 1 488 ? -27.608 28.647 34.555 1.00 93.31 488 SER A N 1
ATOM 3823 C CA . SER A 1 488 ? -27.610 30.116 34.547 1.00 93.31 488 SER A CA 1
ATOM 3824 C C . SER A 1 488 ? -26.212 30.725 34.368 1.00 93.31 488 SER A C 1
ATOM 3826 O O . SER A 1 488 ? -26.117 31.854 33.893 1.00 93.31 488 SER A O 1
ATOM 3828 N N . ALA A 1 489 ? -25.152 30.005 34.750 1.00 90.00 489 ALA A N 1
ATOM 3829 C CA . ALA A 1 489 ? -23.763 30.442 34.625 1.00 90.00 489 ALA A CA 1
ATOM 3830 C C . ALA A 1 489 ? -23.148 30.078 33.262 1.00 90.00 489 ALA A C 1
ATOM 3832 O O . ALA A 1 489 ? -22.590 30.943 32.594 1.00 90.00 489 ALA A O 1
ATOM 3833 N N . TYR A 1 490 ? -23.291 28.821 32.824 1.00 82.94 490 TYR A N 1
ATOM 3834 C CA . TYR A 1 490 ? -22.578 28.281 31.655 1.00 82.94 490 TYR A CA 1
ATOM 3835 C C . TYR A 1 490 ? -23.460 28.057 30.414 1.00 82.94 490 TYR A C 1
ATOM 3837 O O . TYR A 1 490 ? -22.951 27.740 29.341 1.00 82.94 490 TYR A O 1
ATOM 3845 N N . GLY A 1 491 ? -24.782 28.228 30.524 1.00 78.56 491 GLY A N 1
ATOM 3846 C CA . GLY A 1 491 ? -25.726 28.142 29.400 1.00 78.56 491 GLY A CA 1
ATOM 3847 C C . GLY A 1 491 ? -26.193 26.729 29.021 1.00 78.56 491 GLY A C 1
ATOM 3848 O O . GLY A 1 491 ? -26.970 26.583 28.078 1.00 78.56 491 GLY A O 1
ATOM 3849 N N . PHE A 1 492 ? -25.767 25.690 29.744 1.00 79.06 492 PHE A N 1
ATOM 3850 C CA . PHE A 1 492 ? -26.190 24.299 29.536 1.00 79.06 492 PHE A CA 1
ATOM 3851 C C . PHE A 1 492 ? -26.384 23.560 30.868 1.00 79.06 492 PHE A C 1
ATOM 3853 O O . PHE A 1 492 ? -25.920 24.007 31.910 1.00 79.06 492 PHE A O 1
ATOM 3860 N N . ASN A 1 493 ? -27.114 22.442 30.864 1.00 87.62 493 ASN A N 1
ATOM 3861 C CA . ASN A 1 493 ? -27.297 21.633 32.075 1.00 87.62 493 ASN A CA 1
ATOM 3862 C C . ASN A 1 493 ? -26.046 20.787 32.363 1.00 87.62 493 ASN A C 1
ATOM 3864 O O . ASN A 1 493 ? -25.503 20.221 31.414 1.00 87.62 493 ASN A O 1
ATOM 3868 N N . PRO A 1 494 ? -25.644 20.634 33.638 1.00 92.38 494 P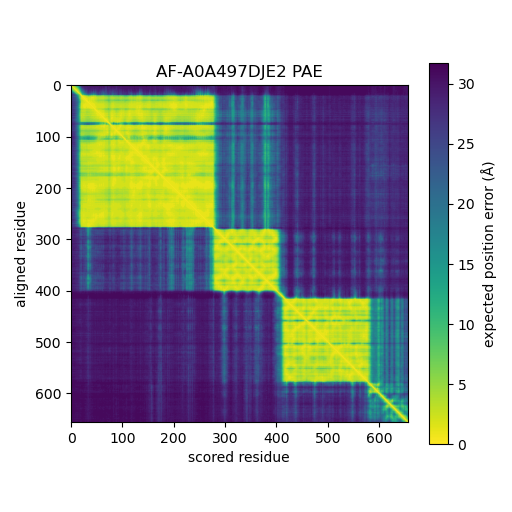RO A N 1
ATOM 3869 C CA . PRO A 1 494 ? -24.629 19.661 34.016 1.00 92.38 494 PRO A CA 1
ATOM 3870 C C . PRO A 1 494 ? -25.187 18.245 33.826 1.00 92.38 494 PRO A C 1
ATOM 3872 O O . PRO A 1 494 ? -26.407 18.038 33.851 1.00 92.38 494 PRO A O 1
ATOM 3875 N N . ASP A 1 495 ? -24.298 17.275 33.665 1.00 93.44 495 ASP A N 1
ATOM 3876 C CA . ASP A 1 495 ? -24.657 15.876 33.418 1.00 93.44 495 ASP A CA 1
ATOM 3877 C C . ASP A 1 495 ? -25.228 15.217 34.685 1.00 93.44 495 ASP A C 1
ATOM 3879 O O . ASP A 1 495 ? -26.151 14.404 34.619 1.00 93.44 495 ASP A O 1
ATOM 3883 N N . MET A 1 496 ? -24.760 15.657 35.858 1.00 96.19 496 MET A N 1
ATOM 3884 C CA . MET A 1 496 ? -25.367 15.369 37.158 1.00 96.19 496 MET A CA 1
ATOM 3885 C C . MET A 1 496 ? -25.454 16.632 38.026 1.00 96.19 496 MET A C 1
ATOM 3887 O O . MET A 1 496 ? -24.657 17.561 37.901 1.00 96.19 496 MET A O 1
ATOM 3891 N N . ALA A 1 497 ? -26.405 16.658 38.963 1.00 94.94 497 ALA A N 1
ATOM 3892 C CA . ALA A 1 497 ? -26.450 17.673 40.013 1.00 94.94 497 ALA A CA 1
ATOM 3893 C C . ALA A 1 497 ? -26.594 17.020 41.390 1.00 94.94 497 ALA A C 1
ATOM 3895 O O . ALA A 1 497 ? -27.496 16.207 41.604 1.00 94.94 497 ALA A O 1
ATOM 3896 N N . ASN A 1 498 ? -25.716 17.381 42.325 1.00 96.06 498 ASN A N 1
ATOM 3897 C CA . ASN A 1 498 ? -25.749 16.884 43.693 1.00 96.06 498 ASN A CA 1
ATOM 3898 C C . ASN A 1 498 ? -25.295 17.972 44.674 1.00 96.06 498 ASN A C 1
ATOM 3900 O O . ASN A 1 498 ? -24.235 18.575 44.517 1.00 96.06 498 ASN A O 1
ATOM 3904 N N . GLY A 1 499 ? -26.085 18.173 45.731 1.00 91.94 499 GLY A N 1
ATOM 3905 C CA . GLY A 1 499 ? -25.838 19.200 46.738 1.00 91.94 499 GLY A CA 1
ATOM 3906 C C . GLY A 1 499 ? -24.561 19.021 47.565 1.00 91.94 499 GLY A C 1
ATOM 3907 O O . GLY A 1 499 ? -24.246 19.941 48.303 1.00 91.94 499 GLY A O 1
ATOM 3908 N N . PHE A 1 500 ? -23.839 17.896 47.458 1.00 91.81 500 PHE A N 1
ATOM 3909 C CA . PHE A 1 500 ? -22.512 17.725 48.069 1.00 91.81 500 PHE A CA 1
ATOM 3910 C C . PHE A 1 500 ? -21.374 18.428 47.314 1.00 91.81 500 PHE A C 1
ATOM 3912 O O . PHE A 1 500 ? -20.309 18.619 47.903 1.00 91.81 500 PHE A O 1
ATOM 3919 N N . VAL A 1 501 ? -21.582 18.846 46.059 1.00 93.25 501 VAL A N 1
ATOM 3920 C CA . VAL A 1 501 ? -20.648 19.716 45.317 1.00 93.25 501 VAL A CA 1
ATOM 3921 C C . VAL A 1 501 ? -20.873 21.163 45.770 1.00 93.25 501 VAL A C 1
ATOM 3923 O O . VAL A 1 501 ? -21.402 21.986 45.032 1.00 93.25 501 VAL A O 1
ATOM 3926 N N . SER A 1 502 ? -20.637 21.445 47.051 1.00 84.62 502 SER A N 1
ATOM 3927 C CA . SER A 1 502 ? -21.106 22.660 47.744 1.00 84.62 502 SER A CA 1
ATOM 3928 C C . SER A 1 502 ? -20.015 23.534 48.341 1.00 84.62 502 SER A C 1
ATOM 3930 O O . SER A 1 502 ? -20.327 24.649 48.753 1.00 84.62 502 SER A O 1
ATOM 3932 N N . GLU A 1 503 ? -18.779 23.055 48.421 1.00 77.50 503 GLU A N 1
ATOM 3933 C CA . GLU A 1 503 ? -17.765 23.631 49.314 1.00 77.50 503 GLU A CA 1
ATOM 3934 C C . GLU A 1 503 ? -16.854 24.673 48.639 1.00 77.50 503 GLU A C 1
ATOM 3936 O O . GLU A 1 503 ? -16.944 24.887 47.431 1.00 77.50 503 GLU A O 1
ATOM 3941 N N . ASN A 1 504 ? -16.044 25.378 49.435 1.00 82.31 504 ASN A N 1
ATOM 3942 C CA . ASN A 1 504 ? -15.395 26.649 49.084 1.00 82.31 504 ASN A CA 1
ATOM 3943 C C . ASN A 1 504 ? -13.884 26.535 48.809 1.00 82.31 504 ASN A C 1
ATOM 3945 O O . ASN A 1 504 ? -13.082 27.297 49.341 1.00 82.31 504 ASN A O 1
ATOM 3949 N N . GLY A 1 505 ? -13.481 25.564 47.989 1.00 84.06 505 GLY A N 1
ATOM 3950 C CA . GLY A 1 505 ? -12.114 25.519 47.464 1.00 84.06 505 GLY A CA 1
ATOM 3951 C C . GLY A 1 505 ? -11.033 24.973 48.405 1.00 84.06 505 GLY A C 1
ATOM 3952 O O . GLY A 1 505 ? -9.864 24.938 48.022 1.00 84.06 505 GLY A O 1
ATOM 3953 N N . ASN A 1 506 ? -11.382 24.503 49.606 1.00 86.94 506 ASN A N 1
ATOM 3954 C CA . ASN A 1 506 ? -10.442 23.908 50.567 1.00 86.94 506 ASN A CA 1
ATOM 3955 C C . ASN A 1 506 ? -10.722 22.417 50.854 1.00 86.94 506 ASN A C 1
ATOM 3957 O O . ASN A 1 506 ? -10.256 21.867 51.856 1.00 86.94 506 ASN A O 1
ATOM 3961 N N . ASP A 1 507 ? -11.471 21.760 49.966 1.00 88.88 507 ASP A N 1
ATOM 3962 C CA . ASP A 1 507 ? -12.061 20.434 50.170 1.00 88.88 507 ASP A CA 1
ATOM 3963 C C . ASP A 1 507 ? -11.638 19.453 49.073 1.00 88.88 507 ASP A C 1
ATOM 3965 O O . ASP A 1 507 ? -11.590 19.800 47.889 1.00 88.88 507 ASP A O 1
ATOM 3969 N N . GLY A 1 508 ? -11.312 18.226 49.486 1.00 92.62 508 GLY A N 1
ATOM 3970 C CA . GLY A 1 508 ? -10.794 17.189 48.598 1.00 92.62 508 GLY A CA 1
ATOM 3971 C C . GLY A 1 508 ? -11.906 16.402 47.906 1.00 92.62 508 GLY A C 1
ATOM 3972 O O . GLY A 1 508 ? -12.949 16.119 48.508 1.00 92.62 508 GLY A O 1
ATOM 3973 N N . TYR A 1 509 ? -11.657 16.004 46.660 1.00 95.94 509 TYR A N 1
ATOM 3974 C CA . TYR A 1 509 ? -12.530 15.138 45.869 1.00 95.94 509 TYR A CA 1
ATOM 3975 C C . TYR A 1 509 ? -11.798 13.846 45.514 1.00 95.94 509 TYR A C 1
ATOM 3977 O O . TYR A 1 509 ? -10.661 13.861 45.052 1.00 95.94 509 TYR A O 1
ATOM 3985 N N . PHE A 1 510 ? -12.468 12.719 45.726 1.00 95.81 510 PHE A N 1
ATOM 3986 C CA . PHE A 1 510 ? -11.870 11.393 45.681 1.00 95.81 510 PHE A CA 1
ATOM 3987 C C . PHE A 1 510 ? -12.788 10.442 44.920 1.00 95.81 510 PHE A C 1
ATOM 3989 O O . PHE A 1 510 ? -13.971 10.312 45.243 1.00 95.81 510 PHE A O 1
ATOM 3996 N N . LEU A 1 511 ? -12.248 9.774 43.907 1.00 96.62 511 LEU A N 1
ATOM 3997 C CA . LEU A 1 511 ? -12.994 8.869 43.046 1.00 96.62 511 LEU A CA 1
ATOM 3998 C C . LEU A 1 511 ? -12.798 7.423 43.518 1.00 96.62 511 LEU A C 1
ATOM 4000 O O . LEU A 1 511 ? -11.691 6.890 43.449 1.00 96.62 511 LEU A O 1
ATOM 4004 N N . PHE A 1 512 ? -13.867 6.781 43.985 1.00 94.56 512 PHE A N 1
ATOM 4005 C CA . PHE A 1 512 ? -13.859 5.403 44.480 1.00 94.56 512 PHE A CA 1
ATOM 4006 C C . PHE A 1 512 ? -14.586 4.449 43.526 1.00 94.56 512 PHE A C 1
ATOM 4008 O O . PHE A 1 512 ? -15.657 4.777 43.013 1.00 94.56 512 PHE A O 1
ATOM 4015 N N . LYS A 1 513 ? -14.038 3.240 43.351 1.00 91.00 513 LYS A N 1
ATOM 4016 C CA . LYS A 1 513 ? -14.657 2.119 42.626 1.00 91.00 513 LYS A CA 1
ATOM 4017 C C . LYS A 1 513 ? -15.099 1.008 43.588 1.00 91.00 513 LYS A C 1
ATOM 4019 O O . LYS A 1 513 ? -14.464 0.772 44.615 1.00 91.00 513 LYS A O 1
ATOM 4024 N N . ASP A 1 514 ? -16.187 0.321 43.242 1.00 92.38 514 ASP A N 1
ATOM 4025 C CA . ASP A 1 514 ? -16.767 -0.845 43.929 1.00 92.38 514 ASP A CA 1
ATOM 4026 C C . ASP A 1 514 ? -17.243 -0.577 45.376 1.00 92.38 514 ASP A C 1
ATOM 4028 O O . ASP A 1 514 ? -17.537 -1.494 46.144 1.00 92.38 514 ASP A O 1
ATOM 4032 N N . GLY A 1 515 ? -17.389 0.700 45.739 1.00 91.00 515 GLY A N 1
ATOM 4033 C CA . GLY A 1 515 ? -17.897 1.170 47.026 1.00 91.00 515 GLY A CA 1
ATOM 4034 C C . GLY A 1 515 ? -17.691 2.676 47.204 1.00 91.00 515 GLY A C 1
ATOM 4035 O O . GLY A 1 515 ? -17.125 3.331 46.333 1.00 91.00 515 GLY A O 1
ATOM 4036 N N . ASN A 1 516 ? -18.159 3.223 48.327 1.00 92.31 516 ASN A N 1
ATOM 4037 C CA . ASN A 1 516 ? -17.952 4.630 48.695 1.00 92.31 516 ASN A CA 1
ATOM 4038 C C . ASN A 1 516 ? -16.631 4.816 49.470 1.00 92.31 516 ASN A C 1
ATOM 4040 O O . ASN A 1 516 ? -15.900 3.847 49.665 1.00 92.31 516 ASN A O 1
ATOM 4044 N N . HIS A 1 517 ? -16.356 6.011 50.005 1.00 92.94 517 HIS A N 1
ATOM 4045 C CA . HIS A 1 517 ? -15.141 6.279 50.800 1.00 92.94 517 HIS A CA 1
ATOM 4046 C C . HIS A 1 517 ? -14.877 5.292 51.962 1.00 92.94 517 HIS A C 1
ATOM 4048 O O . HIS A 1 517 ? -13.742 5.149 52.407 1.00 92.94 517 HIS A O 1
ATOM 4054 N N . SER A 1 518 ? -15.915 4.622 52.479 1.00 92.50 518 SER A N 1
ATOM 4055 C CA . SER A 1 518 ? -15.817 3.660 53.585 1.00 92.50 518 SER A CA 1
ATOM 4056 C C . SER A 1 518 ? -15.616 2.202 53.142 1.00 92.50 518 SER A C 1
ATOM 4058 O O . SER A 1 518 ? -15.269 1.369 53.982 1.00 92.50 518 SER A O 1
ATOM 4060 N N . SER A 1 519 ? -15.886 1.852 51.877 1.00 89.56 519 SER A N 1
ATOM 4061 C CA . SER A 1 519 ? -15.900 0.450 51.412 1.00 89.56 519 SER A CA 1
ATOM 4062 C C . SER A 1 519 ? -15.291 0.188 50.034 1.00 89.56 519 SER A C 1
ATOM 4064 O O . SER A 1 519 ? -15.047 -0.974 49.712 1.00 89.56 519 SER A O 1
ATOM 4066 N N . GLY A 1 520 ? -15.081 1.223 49.223 1.00 90.62 520 GLY A N 1
ATOM 4067 C CA . GLY A 1 520 ? -14.536 1.132 47.873 1.00 90.62 520 GLY A CA 1
ATOM 4068 C C . GLY A 1 520 ? -13.015 1.244 47.822 1.00 90.62 520 GLY A C 1
ATOM 4069 O O . GLY A 1 520 ? -12.343 1.521 48.815 1.00 90.62 520 GLY A O 1
ATOM 4070 N N . THR A 1 521 ? -12.476 1.059 46.622 1.00 91.12 521 THR A N 1
ATOM 4071 C CA . THR A 1 521 ? -11.061 1.284 46.308 1.00 91.12 521 THR A CA 1
ATOM 4072 C C . THR A 1 521 ? -10.889 2.698 45.768 1.00 91.12 521 THR A C 1
ATOM 4074 O O . THR A 1 521 ? -11.560 3.056 44.804 1.00 91.12 521 THR A O 1
ATOM 4077 N N . LEU A 1 522 ? -10.001 3.497 46.368 1.00 91.88 522 LEU A N 1
ATOM 4078 C CA . LEU A 1 522 ? -9.640 4.820 45.848 1.00 91.88 522 LEU A CA 1
ATOM 4079 C C . LEU A 1 522 ? -8.882 4.665 44.521 1.00 91.88 522 LEU A C 1
ATOM 4081 O O . LEU A 1 522 ? -7.906 3.917 44.458 1.00 91.88 522 LEU A O 1
ATOM 4085 N N . VAL A 1 523 ? -9.336 5.368 43.484 1.00 90.31 523 VAL A N 1
ATOM 4086 C CA . VAL A 1 523 ? -8.782 5.323 42.123 1.00 90.31 523 VAL A CA 1
ATOM 4087 C C . VAL A 1 523 ? -8.072 6.626 41.768 1.00 90.31 523 VAL A C 1
ATOM 4089 O O . VAL A 1 523 ? -6.931 6.573 41.318 1.00 90.31 523 VAL A O 1
ATOM 4092 N N . ASP A 1 524 ? -8.710 7.775 42.007 1.00 94.69 524 ASP A N 1
ATOM 4093 C CA . ASP A 1 524 ? -8.160 9.100 41.685 1.00 94.69 524 ASP A CA 1
ATOM 4094 C C . ASP A 1 524 ? -8.430 10.127 42.796 1.00 94.69 524 ASP A C 1
ATOM 4096 O O . ASP A 1 524 ? -9.413 9.997 43.535 1.00 94.69 524 ASP A O 1
ATOM 4100 N N . ALA A 1 525 ? -7.558 11.131 42.935 1.00 93.69 525 ALA A N 1
ATOM 4101 C CA . ALA A 1 525 ? -7.592 12.089 44.040 1.00 93.69 525 ALA A CA 1
ATOM 4102 C C . ALA A 1 525 ? -7.234 13.532 43.633 1.00 93.69 525 ALA A C 1
ATOM 4104 O O . ALA A 1 525 ? -6.128 13.827 43.168 1.00 93.69 525 ALA A O 1
ATOM 4105 N N . TYR A 1 526 ? -8.139 14.459 43.952 1.00 94.69 526 TYR A N 1
ATOM 4106 C CA . TYR A 1 526 ? -7.854 15.882 44.086 1.00 94.69 526 TYR A CA 1
ATOM 4107 C C . TYR A 1 526 ? -7.768 16.258 45.573 1.00 94.69 526 TYR A C 1
ATOM 4109 O O . TYR A 1 526 ? -8.764 16.195 46.296 1.00 94.69 526 TYR A O 1
ATOM 4117 N N . GLY A 1 527 ? -6.584 16.679 46.019 1.00 92.62 527 GLY A N 1
ATOM 4118 C CA . GLY A 1 527 ? -6.284 16.961 47.423 1.00 92.62 527 GLY A CA 1
ATOM 4119 C C . GLY A 1 527 ? -5.830 15.733 48.221 1.00 92.62 527 GLY A C 1
ATOM 4120 O O . GLY A 1 527 ? -5.764 14.612 47.718 1.00 92.62 527 GLY A O 1
ATOM 4121 N N . GLU A 1 528 ? -5.473 15.955 49.485 1.00 91.44 528 GLU A N 1
ATOM 4122 C CA . GLU A 1 528 ? -4.973 14.913 50.392 1.00 91.44 528 GLU A CA 1
ATOM 4123 C C . GLU A 1 528 ? -6.043 14.536 51.428 1.00 91.44 528 GLU A C 1
ATOM 4125 O O . GLU A 1 528 ? -6.677 15.407 52.024 1.00 91.44 528 GLU A O 1
ATOM 4130 N N . THR A 1 529 ? -6.247 13.234 51.657 1.00 88.31 529 THR A N 1
ATOM 4131 C CA . THR A 1 529 ? -7.235 12.733 52.628 1.00 88.31 529 THR A CA 1
ATOM 4132 C C . THR A 1 529 ? -6.881 13.123 54.061 1.00 88.31 529 THR A C 1
ATOM 4134 O O . THR A 1 529 ? -5.710 13.116 54.440 1.00 88.31 529 THR A O 1
ATOM 4137 N N . ASP A 1 530 ? -7.901 13.371 54.880 1.00 88.94 530 ASP A N 1
ATOM 4138 C CA . ASP A 1 530 ? -7.802 13.749 56.299 1.00 88.94 530 ASP A CA 1
ATOM 4139 C C . ASP A 1 530 ? -7.034 15.067 56.549 1.00 88.94 530 ASP A C 1
ATOM 4141 O O . ASP A 1 530 ? -6.531 15.324 57.648 1.00 88.94 530 ASP A O 1
ATOM 4145 N N . ILE A 1 531 ? -6.970 15.938 55.533 1.00 86.62 531 ILE A N 1
ATOM 4146 C CA . ILE A 1 531 ? -6.336 17.261 55.579 1.00 86.62 531 ILE A CA 1
ATOM 4147 C C . ILE A 1 531 ? -7.348 18.339 55.165 1.00 86.62 531 ILE A C 1
ATOM 4149 O O . ILE A 1 531 ? -8.182 18.142 54.286 1.00 86.62 531 ILE A O 1
ATOM 4153 N N . ASN A 1 532 ? -7.295 19.495 55.833 1.00 88.00 532 ASN A N 1
ATOM 4154 C CA . ASN A 1 532 ? -8.027 20.690 55.417 1.00 88.00 532 ASN A CA 1
ATOM 4155 C C . ASN A 1 532 ? -7.162 21.440 54.396 1.00 88.00 532 ASN A C 1
ATOM 4157 O O . ASN A 1 532 ? -6.012 21.755 54.704 1.00 88.00 532 ASN A O 1
ATOM 4161 N N . GLY A 1 533 ? -7.715 21.734 53.218 1.00 89.00 533 GLY A N 1
ATOM 4162 C CA . GLY A 1 533 ? -7.005 22.368 52.113 1.00 89.00 533 GLY A CA 1
ATOM 4163 C C . GLY A 1 533 ? -6.563 23.809 52.367 1.00 89.00 533 GLY A C 1
ATOM 4164 O O . GLY A 1 533 ? -5.740 24.302 51.601 1.00 89.00 533 GLY A O 1
ATOM 4165 N N . THR A 1 534 ? -7.036 24.482 53.425 1.00 91.69 534 THR A N 1
ATOM 4166 C CA . THR A 1 534 ? -6.726 25.902 53.659 1.00 91.69 534 THR A CA 1
ATOM 4167 C C . THR A 1 534 ? -5.218 26.164 53.780 1.00 91.69 534 THR A C 1
ATOM 4169 O O . THR A 1 534 ? -4.559 25.657 54.693 1.00 91.69 534 THR A O 1
ATOM 4172 N N . GLY A 1 535 ? -4.663 26.993 52.894 1.00 89.38 535 GLY A N 1
ATOM 4173 C CA . GLY A 1 535 ? -3.232 27.293 52.797 1.00 89.38 535 GLY A CA 1
ATOM 4174 C C . GLY A 1 535 ? -2.351 26.143 52.286 1.00 89.38 535 GLY A C 1
ATOM 4175 O O . GLY A 1 535 ? -1.128 26.196 52.459 1.00 89.38 535 GLY A O 1
ATOM 4176 N N . THR A 1 536 ? -2.936 25.089 51.709 1.00 93.38 536 THR A N 1
ATOM 4177 C CA . THR A 1 536 ? -2.198 23.977 51.085 1.00 93.38 536 THR A CA 1
ATOM 4178 C C . THR A 1 536 ? -1.883 24.262 49.615 1.00 93.38 536 THR A C 1
ATOM 4180 O O . THR A 1 536 ? -2.380 25.210 49.016 1.00 93.38 536 THR A O 1
ATOM 4183 N N . ALA A 1 537 ? -1.063 23.411 48.995 1.00 91.06 537 ALA A N 1
ATOM 4184 C CA . ALA A 1 537 ? -0.751 23.513 47.570 1.00 91.06 537 ALA A CA 1
ATOM 4185 C C . ALA A 1 537 ? -1.885 23.020 46.638 1.00 91.06 537 ALA A C 1
ATOM 4187 O O . ALA A 1 537 ? -1.681 23.009 45.427 1.00 91.06 537 ALA A O 1
ATOM 4188 N N . TRP A 1 538 ? -3.040 22.614 47.184 1.00 91.00 538 TRP A N 1
ATOM 4189 C CA . TRP A 1 538 ? -4.246 22.214 46.443 1.00 91.00 538 TRP A CA 1
ATOM 4190 C C . TRP A 1 538 ? -5.478 23.089 46.752 1.00 91.00 538 TRP A C 1
ATOM 4192 O O . TRP A 1 538 ? -6.592 22.756 46.357 1.00 91.00 538 TRP A O 1
ATOM 4202 N N . GLU A 1 539 ? -5.291 24.221 47.432 1.00 94.12 539 GLU A N 1
ATOM 4203 C CA . GLU A 1 539 ? -6.336 25.226 47.672 1.00 94.12 539 GLU A CA 1
ATOM 4204 C C . GLU A 1 539 ? -6.755 25.929 46.367 1.00 94.12 539 GLU A C 1
ATOM 4206 O O . GLU A 1 539 ? -5.900 26.410 45.625 1.00 94.12 539 GLU A O 1
ATOM 4211 N N . TYR A 1 540 ? -8.062 26.002 46.101 1.00 92.62 540 TYR A N 1
ATOM 4212 C CA . TYR A 1 540 ? -8.670 26.600 44.900 1.00 92.62 540 TYR A CA 1
ATOM 4213 C C . TYR A 1 540 ? -9.863 27.528 45.227 1.00 92.62 540 TYR A C 1
ATOM 4215 O O . TYR A 1 540 ? -10.747 27.705 44.394 1.00 92.62 540 TYR A O 1
ATOM 4223 N N . GLU A 1 541 ? -9.903 28.105 46.438 1.00 94.38 541 GLU A N 1
ATOM 4224 C CA . GLU A 1 541 ? -10.929 29.083 46.861 1.00 94.38 541 GLU A CA 1
ATOM 4225 C C . GLU A 1 541 ? -10.962 30.300 45.916 1.00 94.38 541 GLU A C 1
ATOM 4227 O O . GLU A 1 541 ? -9.911 30.815 45.522 1.00 94.38 541 GLU A O 1
ATOM 4232 N N . ASP A 1 542 ? -12.172 30.732 45.535 1.00 94.69 542 ASP A N 1
ATOM 4233 C CA . ASP A 1 542 ? -12.425 31.751 44.499 1.00 94.69 542 ASP A CA 1
ATOM 4234 C C . ASP A 1 542 ? -11.636 31.477 43.189 1.00 94.69 542 ASP A C 1
ATOM 4236 O O . ASP A 1 542 ? -11.046 32.371 42.562 1.00 94.69 542 ASP A O 1
ATOM 4240 N N . GLY A 1 543 ? -11.567 30.204 42.789 1.00 92.31 543 GLY A N 1
ATOM 4241 C CA . GLY A 1 543 ? -10.739 29.738 41.688 1.00 92.31 543 GLY A CA 1
ATOM 4242 C C . GLY A 1 543 ? -11.074 28.360 41.136 1.00 92.31 543 GLY A C 1
ATOM 4243 O O . GLY A 1 543 ? -12.177 27.826 41.272 1.00 92.31 543 GLY A O 1
ATOM 4244 N N . LYS A 1 544 ? -10.096 27.795 40.430 1.00 92.19 544 LYS A N 1
ATOM 4245 C CA . LYS A 1 544 ? -10.194 26.483 39.798 1.00 92.19 544 LYS A CA 1
ATOM 4246 C C . LYS A 1 544 ? -8.882 25.727 39.840 1.00 92.19 544 LYS A C 1
ATOM 4248 O O . LYS A 1 544 ? -7.804 26.325 39.835 1.00 92.19 544 LYS A O 1
ATOM 4253 N N . ALA A 1 545 ? -8.988 24.408 39.784 1.00 93.19 545 ALA A N 1
ATOM 4254 C CA . ALA A 1 545 ? -7.866 23.531 39.509 1.00 93.19 545 ALA A CA 1
ATOM 4255 C C . ALA A 1 545 ? -8.176 22.636 38.312 1.00 93.19 545 ALA A C 1
ATOM 4257 O O . ALA A 1 545 ? -9.181 21.931 38.304 1.00 93.19 545 ALA A O 1
ATOM 4258 N N . VAL A 1 546 ? -7.291 22.657 37.317 1.00 87.19 546 VAL A N 1
ATOM 4259 C CA . VAL A 1 546 ? -7.401 21.894 36.068 1.00 87.19 546 VAL A CA 1
ATOM 4260 C C . VAL A 1 546 ? -6.254 20.890 35.993 1.00 87.19 546 VAL A C 1
ATOM 4262 O O . VAL A 1 546 ? -5.087 21.257 36.160 1.00 87.19 546 VAL A O 1
ATOM 4265 N N . ARG A 1 547 ? -6.577 19.623 35.734 1.00 85.88 547 ARG A N 1
ATOM 4266 C CA . ARG A 1 547 ? -5.617 18.541 35.491 1.00 85.88 547 ARG A CA 1
ATOM 4267 C C . ARG A 1 547 ? -4.878 18.816 34.180 1.00 85.88 547 ARG A C 1
ATOM 4269 O O . ARG A 1 547 ? -5.493 19.178 33.177 1.00 85.88 547 ARG A O 1
ATOM 4276 N N . LEU A 1 548 ? -3.558 18.653 34.155 1.00 72.12 548 LEU A N 1
ATOM 4277 C CA . LEU A 1 548 ? -2.784 18.808 32.922 1.00 72.12 548 LEU A CA 1
ATOM 4278 C C . LEU A 1 548 ? -3.174 17.715 31.913 1.00 72.12 548 LEU A C 1
ATOM 4280 O O . LEU A 1 548 ? -3.117 16.536 32.240 1.00 72.12 548 LEU A O 1
ATOM 4284 N N . TYR A 1 549 ? -3.472 18.099 30.667 1.00 63.19 549 TYR A N 1
ATOM 4285 C CA . TYR A 1 549 ? -3.896 17.192 29.580 1.00 63.19 549 TYR A CA 1
ATOM 4286 C C . TYR A 1 549 ? -2.889 16.075 29.230 1.00 63.19 549 TYR A C 1
ATOM 4288 O O . TYR A 1 549 ? -3.198 15.173 28.458 1.00 63.19 549 TYR A O 1
ATOM 4296 N N . THR A 1 550 ? -1.654 16.160 29.733 1.00 60.09 550 THR A N 1
ATOM 4297 C CA . THR A 1 550 ? -0.618 15.125 29.589 1.00 60.09 550 THR A CA 1
ATOM 4298 C C . THR A 1 550 ? -0.704 14.036 30.659 1.00 60.09 550 THR A C 1
ATOM 4300 O O . THR A 1 550 ? 0.141 13.146 30.671 1.00 60.09 550 THR A O 1
ATOM 4303 N N . VAL A 1 551 ? -1.644 14.143 31.600 1.00 68.12 551 VAL A N 1
ATOM 4304 C CA . VAL A 1 551 ? -1.857 13.179 32.680 1.00 68.12 551 VAL A CA 1
ATOM 4305 C C . VAL A 1 551 ? -3.045 12.308 32.301 1.00 68.12 551 VAL A C 1
ATOM 4307 O O . VAL A 1 551 ? -4.196 12.630 32.574 1.00 68.12 551 VAL A O 1
ATOM 4310 N N . ASP A 1 552 ? -2.729 11.210 31.630 1.00 69.81 552 ASP A N 1
ATOM 4311 C CA . ASP A 1 552 ? -3.674 10.243 31.073 1.00 69.81 552 ASP A CA 1
ATOM 4312 C C . ASP A 1 552 ? -4.092 9.151 32.068 1.00 69.81 552 ASP A C 1
ATOM 4314 O O . ASP A 1 552 ? -4.908 8.303 31.733 1.00 69.81 552 ASP A O 1
ATOM 4318 N N . SER A 1 553 ? -3.554 9.156 33.289 1.00 73.69 553 SER A N 1
ATOM 4319 C CA . SER A 1 553 ? -3.709 8.079 34.269 1.00 73.69 553 SER A CA 1
ATOM 4320 C C . SER A 1 553 ? -4.199 8.576 35.633 1.00 73.69 553 SER A C 1
ATOM 4322 O O . SER A 1 553 ? -3.823 9.647 36.121 1.00 73.69 553 SER A O 1
ATOM 4324 N N . ALA A 1 554 ? -5.064 7.765 36.249 1.00 83.81 554 ALA A N 1
ATOM 4325 C CA . ALA A 1 554 ? -5.615 7.997 37.579 1.00 83.81 554 ALA A CA 1
ATOM 4326 C C . ALA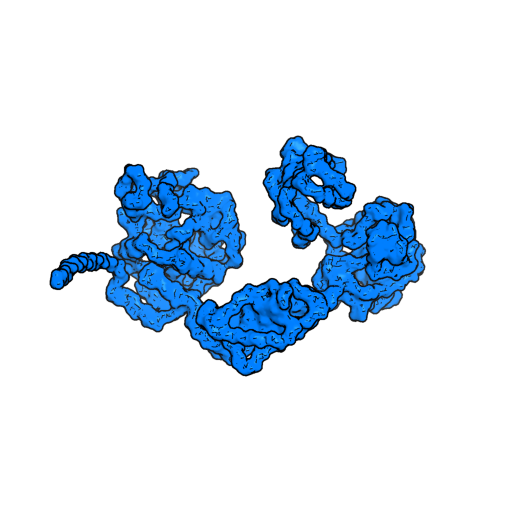 A 1 554 ? -4.563 7.774 38.675 1.00 83.81 554 ALA A C 1
ATOM 4328 O O . ALA A 1 554 ? -3.783 6.819 38.611 1.00 83.81 554 ALA A O 1
ATOM 4329 N N . SER A 1 555 ? -4.580 8.618 39.706 1.00 84.56 555 SER A N 1
ATOM 4330 C CA . SER A 1 555 ? -3.703 8.506 40.867 1.00 84.56 555 SER A CA 1
ATOM 4331 C C . SER A 1 555 ? -4.470 8.694 42.172 1.00 84.56 555 SER A C 1
ATOM 4333 O O . SER A 1 555 ? -4.901 9.790 42.523 1.00 84.56 555 SER A O 1
ATOM 4335 N N . ALA A 1 556 ? -4.509 7.641 42.989 1.00 88.00 556 ALA A N 1
ATOM 4336 C CA . ALA A 1 556 ? -4.990 7.687 44.372 1.00 88.00 556 ALA A CA 1
ATOM 4337 C C . ALA A 1 556 ? -4.130 8.574 45.309 1.00 88.00 556 ALA A C 1
ATOM 4339 O O . ALA A 1 556 ? -4.381 8.630 46.511 1.00 88.00 556 ALA A O 1
ATOM 4340 N N . THR A 1 557 ? -3.077 9.222 44.796 1.00 86.69 557 THR A N 1
ATOM 4341 C CA . THR A 1 557 ? -2.227 10.181 45.516 1.00 86.69 557 THR A CA 1
ATOM 4342 C C . THR A 1 557 ? -2.180 11.495 44.748 1.00 86.69 557 THR A C 1
ATOM 4344 O O . THR A 1 557 ? -1.750 11.517 43.595 1.00 86.69 557 THR A O 1
ATOM 4347 N N . TRP A 1 558 ? -2.561 12.596 45.393 1.00 89.06 558 TRP A N 1
ATOM 4348 C CA . TRP A 1 558 ? -2.463 13.918 44.785 1.00 89.06 558 TRP A CA 1
ATOM 4349 C C . TRP A 1 558 ? -1.001 14.331 44.557 1.00 89.06 558 TRP A C 1
ATOM 4351 O O . TRP A 1 558 ? -0.161 14.212 45.451 1.00 89.06 558 TRP A O 1
ATOM 4361 N N . MET A 1 559 ? -0.696 14.852 43.365 1.00 84.88 559 MET A N 1
ATOM 4362 C CA . MET A 1 559 ? 0.623 15.387 43.029 1.00 84.88 559 MET A CA 1
ATOM 4363 C C . MET A 1 559 ? 0.500 16.779 42.404 1.00 84.88 559 MET A C 1
ATOM 4365 O O . MET A 1 559 ? -0.048 16.937 41.318 1.00 84.88 559 MET A O 1
ATOM 4369 N N . ALA A 1 560 ? 1.089 17.792 43.048 1.00 80.69 560 ALA A N 1
ATOM 4370 C CA . ALA A 1 560 ? 1.063 19.190 42.594 1.00 80.69 560 ALA A CA 1
ATOM 4371 C C . ALA A 1 560 ? 1.480 19.397 41.125 1.00 80.69 560 ALA A C 1
ATOM 4373 O O . ALA A 1 560 ? 1.008 20.316 40.466 1.00 80.69 560 ALA A O 1
ATOM 4374 N N . SER A 1 561 ? 2.368 18.547 40.602 1.00 78.75 561 SER A N 1
ATOM 4375 C CA . SER A 1 561 ? 2.848 18.596 39.216 1.00 78.75 561 SER A CA 1
ATOM 4376 C C . SER A 1 561 ? 1.800 18.226 38.163 1.00 78.75 561 SER A C 1
ATOM 4378 O O . SER A 1 561 ? 2.056 18.434 36.983 1.00 78.75 561 SER A O 1
ATOM 4380 N N . GLU A 1 562 ? 0.664 17.654 38.561 1.00 81.88 562 GLU A N 1
ATOM 4381 C CA . GLU A 1 562 ? -0.416 17.224 37.664 1.00 81.88 562 GLU A CA 1
ATOM 4382 C C . GLU A 1 562 ? -1.512 18.284 37.489 1.00 81.88 562 GLU A C 1
ATOM 4384 O O . GLU A 1 562 ? -2.430 18.081 36.697 1.00 81.88 562 GLU A O 1
ATOM 4389 N N . TRP A 1 563 ? -1.432 19.403 38.216 1.00 86.31 563 TRP A N 1
ATOM 4390 C CA . TRP A 1 563 ? -2.503 20.393 38.319 1.00 86.31 563 TRP A CA 1
ATOM 4391 C C . TRP A 1 563 ? -2.012 21.808 38.018 1.00 86.31 563 TRP A C 1
ATOM 4393 O O . TRP A 1 563 ? -0.937 22.226 38.449 1.00 86.31 563 TRP A O 1
A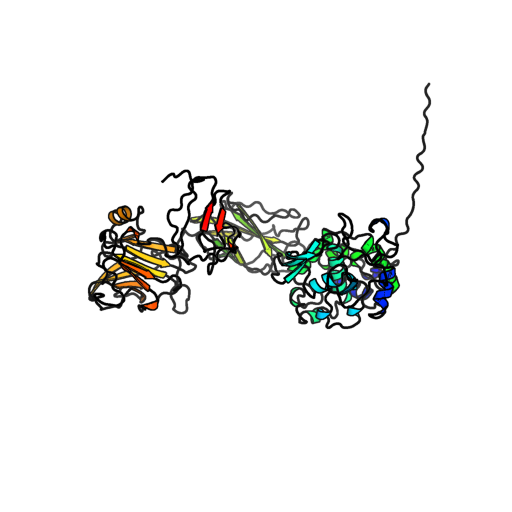TOM 4403 N N . LYS A 1 564 ? -2.849 22.581 37.326 1.00 82.56 564 LYS A N 1
ATOM 4404 C CA . LYS A 1 564 ? -2.757 24.039 37.256 1.00 82.56 564 LYS A CA 1
ATOM 4405 C C . LYS A 1 564 ? -3.875 24.622 38.115 1.00 82.56 564 LYS A C 1
ATOM 4407 O O . LYS A 1 564 ? -5.040 24.344 37.851 1.00 82.56 564 LYS A O 1
ATOM 4412 N N . ILE A 1 565 ? -3.515 25.419 39.118 1.00 88.19 565 ILE A N 1
ATOM 4413 C CA . ILE A 1 565 ? -4.450 25.995 40.092 1.00 88.19 565 ILE A CA 1
ATOM 4414 C C . ILE A 1 565 ? -4.326 27.518 40.056 1.00 88.19 565 ILE A C 1
ATOM 4416 O O . ILE A 1 565 ? -3.212 28.044 40.119 1.00 88.19 565 ILE A O 1
ATOM 4420 N N . GLU A 1 566 ? -5.448 28.220 39.903 1.00 84.25 566 GLU A N 1
ATOM 4421 C CA . GLU A 1 566 ? -5.496 29.679 39.762 1.00 84.25 566 GLU A CA 1
ATOM 4422 C C . GLU A 1 566 ? -6.858 30.261 40.175 1.00 84.25 566 GLU A C 1
ATOM 4424 O O . GLU A 1 566 ? -7.880 29.584 40.089 1.00 84.25 566 GLU A O 1
ATOM 4429 N N . SER A 1 567 ? -6.878 31.527 40.609 1.00 90.06 567 SER A N 1
ATOM 4430 C CA . SER A 1 567 ? -8.123 32.279 40.833 1.00 90.06 567 SER A CA 1
ATOM 4431 C C . SER A 1 567 ? -8.870 32.497 39.515 1.00 90.06 567 SER A C 1
ATOM 4433 O O . SER A 1 567 ? -8.235 32.753 38.489 1.00 90.06 567 SER A O 1
ATOM 4435 N N . ALA A 1 568 ? -10.198 32.400 39.547 1.00 83.81 568 ALA A N 1
ATOM 4436 C CA . ALA A 1 568 ? -11.039 32.308 38.356 1.00 83.81 568 ALA A CA 1
ATOM 4437 C C . ALA A 1 568 ? -12.508 32.651 38.662 1.00 83.81 568 ALA A C 1
ATOM 4439 O O . ALA A 1 568 ? -13.070 32.195 39.661 1.00 83.81 568 ALA A O 1
ATOM 4440 N N . ASP A 1 569 ? -13.142 33.395 37.757 1.00 88.19 569 ASP A N 1
ATOM 4441 C CA . ASP A 1 569 ? -14.587 33.657 37.760 1.00 88.19 569 ASP A CA 1
ATOM 4442 C C . ASP A 1 569 ? -15.313 32.689 36.801 1.00 88.19 569 ASP A C 1
ATOM 4444 O O . ASP A 1 569 ? -14.682 31.929 36.061 1.00 88.19 569 ASP A O 1
ATOM 4448 N N . VAL A 1 570 ? -16.652 32.722 36.745 1.00 84.31 570 VAL A N 1
ATOM 4449 C CA . VAL A 1 570 ? -17.476 31.885 35.838 1.00 84.31 570 VAL A CA 1
ATOM 4450 C C . VAL A 1 570 ? -17.009 31.941 34.377 1.00 84.31 570 VAL A C 1
ATOM 4452 O O . VAL A 1 570 ? -17.148 30.959 33.648 1.00 84.31 570 VAL A O 1
ATOM 4455 N N . ALA A 1 571 ? -16.452 33.072 33.938 1.00 76.25 571 ALA A N 1
ATOM 4456 C CA . ALA A 1 571 ? -15.956 33.261 32.576 1.00 76.25 571 ALA A CA 1
ATOM 4457 C C . ALA A 1 571 ? -14.660 32.485 32.259 1.00 76.25 571 ALA A C 1
ATOM 4459 O O . ALA A 1 571 ? -14.402 32.212 31.086 1.00 76.25 571 ALA A O 1
ATOM 4460 N N . ASP A 1 572 ? -13.868 32.134 33.277 1.00 76.00 572 ASP A N 1
ATOM 4461 C CA . ASP A 1 572 ? -12.566 31.463 33.147 1.00 76.00 572 ASP A CA 1
ATOM 4462 C C . ASP A 1 572 ? -12.669 29.932 33.293 1.00 76.00 572 ASP A C 1
ATOM 4464 O O . ASP A 1 572 ? -11.737 29.189 32.962 1.00 76.00 572 ASP A O 1
ATOM 4468 N N . MET A 1 573 ? -13.808 29.446 33.791 1.00 81.75 573 MET A N 1
ATOM 4469 C CA . MET A 1 573 ? -14.111 28.025 33.954 1.00 81.75 573 MET A CA 1
ATOM 4470 C C . MET A 1 573 ? -14.253 27.311 32.607 1.00 81.75 573 MET A C 1
ATOM 4472 O O . MET A 1 573 ? -14.712 27.885 31.615 1.00 81.75 573 MET A O 1
ATOM 4476 N N . THR A 1 574 ? -13.876 26.034 32.567 1.00 80.75 574 THR A N 1
ATOM 4477 C CA . THR A 1 574 ? -13.810 25.245 31.327 1.00 80.75 574 THR A CA 1
ATOM 4478 C C . THR A 1 574 ? -14.685 23.982 31.335 1.00 80.75 574 THR A C 1
ATOM 4480 O O . THR A 1 574 ? -14.240 22.944 30.851 1.00 80.75 574 THR A O 1
ATOM 4483 N N . PRO A 1 575 ? -15.954 24.038 31.796 1.00 79.38 575 PRO A N 1
ATOM 4484 C CA . PRO A 1 575 ? -16.777 22.842 31.879 1.00 79.38 575 PRO A CA 1
ATOM 4485 C C . PRO A 1 575 ? -17.052 22.274 30.484 1.00 79.38 575 PRO A C 1
ATOM 4487 O O . PRO A 1 575 ? -17.424 22.999 29.555 1.00 79.38 575 PRO A O 1
ATOM 4490 N N . ARG A 1 576 ? -16.942 20.951 30.390 1.00 74.06 576 ARG A N 1
ATOM 4491 C CA . ARG A 1 576 ? -16.929 20.132 29.176 1.00 74.06 576 ARG A CA 1
ATOM 4492 C C . ARG A 1 576 ? -15.667 20.263 28.313 1.00 74.06 576 ARG A C 1
ATOM 4494 O O . ARG A 1 576 ? -15.752 20.107 27.094 1.00 74.06 576 ARG A O 1
ATOM 4501 N N . TRP A 1 577 ? -14.500 20.541 28.900 1.00 64.56 577 TRP A N 1
ATOM 4502 C CA . TRP A 1 577 ? -13.269 20.710 28.120 1.00 64.56 577 TRP A CA 1
ATOM 4503 C C . TRP A 1 577 ? -12.002 20.166 28.792 1.00 64.56 577 TRP A C 1
ATOM 4505 O O . TRP A 1 577 ? -11.258 20.887 29.454 1.00 64.56 577 TRP A O 1
ATOM 4515 N N . HIS A 1 578 ? -11.684 18.911 28.469 1.00 63.38 578 HIS A N 1
ATOM 4516 C CA . HIS A 1 578 ? -10.400 18.284 28.773 1.00 63.38 578 HIS A CA 1
ATOM 4517 C C . HIS A 1 578 ? -9.799 17.660 27.501 1.00 63.38 578 HIS A C 1
ATOM 4519 O O . HIS A 1 578 ? -9.969 16.476 27.245 1.00 63.38 578 HIS A O 1
ATOM 4525 N N . HIS A 1 579 ? -9.133 18.470 26.667 1.00 52.50 579 HIS A N 1
ATOM 4526 C CA . HIS A 1 579 ? -8.548 18.024 25.391 1.00 52.50 579 HIS A CA 1
ATOM 4527 C C . HIS A 1 579 ? -7.095 18.484 25.203 1.00 52.50 579 HIS A C 1
ATOM 4529 O O . HIS A 1 579 ? -6.644 19.491 25.757 1.00 52.50 579 HIS A O 1
ATOM 4535 N N . LYS A 1 580 ? -6.368 17.757 24.347 1.00 46.84 580 LYS A N 1
ATOM 4536 C CA . LYS A 1 580 ? -4.978 18.035 23.954 1.00 46.84 580 LYS A CA 1
ATOM 4537 C C . LYS A 1 580 ? -4.853 19.393 23.241 1.00 46.84 580 LYS A C 1
ATOM 4539 O O . LYS A 1 580 ? -5.656 19.734 22.376 1.00 46.84 580 LYS A O 1
ATOM 4544 N N . THR A 1 581 ? -3.823 20.170 23.580 1.00 36.88 581 THR A N 1
ATOM 4545 C CA . THR A 1 581 ? -3.589 21.505 22.996 1.00 36.88 581 THR A CA 1
ATOM 4546 C C . THR A 1 581 ? -3.026 21.427 21.570 1.00 36.88 581 THR A C 1
ATOM 4548 O O . THR A 1 581 ? -2.057 20.709 21.333 1.00 36.88 581 THR A O 1
ATOM 4551 N N . TYR A 1 582 ? -3.587 22.216 20.646 1.00 40.09 582 TYR A N 1
ATOM 4552 C CA . TYR A 1 582 ? -3.157 22.324 19.245 1.00 40.09 582 TYR A CA 1
ATOM 4553 C C . TYR A 1 582 ? -2.084 23.406 19.065 1.00 40.09 582 TYR A C 1
ATOM 4555 O O . TYR A 1 582 ? -2.287 24.552 19.470 1.00 40.09 582 TYR A O 1
ATOM 4563 N N . TYR A 1 583 ? -0.969 23.070 18.406 1.00 38.16 583 TYR A N 1
ATOM 4564 C CA . TYR A 1 583 ? 0.071 24.034 18.031 1.00 38.16 583 TYR A CA 1
ATOM 4565 C C . TYR A 1 583 ? 0.163 24.172 16.507 1.00 38.16 583 TYR A C 1
ATOM 4567 O O . TYR A 1 583 ? 0.268 23.182 15.784 1.00 38.16 583 TYR A O 1
ATOM 4575 N N . TRP A 1 584 ? 0.150 25.410 16.008 1.00 41.06 584 TRP A N 1
ATOM 4576 C CA . TRP A 1 584 ? 0.400 25.692 14.594 1.00 41.06 584 TRP A CA 1
ATOM 4577 C C . TRP A 1 584 ? 1.891 25.546 14.276 1.00 41.06 584 TRP A C 1
ATOM 4579 O O . TRP A 1 584 ? 2.726 26.231 14.873 1.00 41.06 584 TRP A O 1
ATOM 4589 N N . THR A 1 585 ? 2.221 24.697 13.303 1.00 45.34 585 THR A N 1
ATOM 4590 C CA . THR A 1 585 ? 3.602 24.473 12.836 1.00 45.34 585 THR A CA 1
ATOM 4591 C C . THR A 1 585 ? 3.798 24.786 11.353 1.00 45.34 585 THR A C 1
ATOM 4593 O O . THR A 1 585 ? 4.918 24.693 10.851 1.00 45.34 585 THR A O 1
ATOM 4596 N N . GLY A 1 586 ? 2.734 25.173 10.643 1.00 43.16 586 GLY A N 1
ATOM 4597 C CA . GLY A 1 586 ? 2.781 25.530 9.228 1.00 43.16 586 GLY A CA 1
ATOM 4598 C C . GLY A 1 586 ? 3.694 26.727 8.928 1.00 43.16 586 GLY A C 1
ATOM 4599 O O . GLY A 1 586 ? 3.731 27.728 9.653 1.00 43.16 586 GLY A O 1
ATOM 4600 N N . ALA A 1 587 ? 4.429 26.649 7.817 1.00 44.22 587 ALA A N 1
ATOM 4601 C CA . ALA A 1 587 ? 5.262 27.751 7.344 1.00 44.22 587 ALA A CA 1
ATOM 4602 C C . ALA A 1 587 ? 4.409 28.961 6.912 1.00 44.22 587 ALA A C 1
ATOM 4604 O O . ALA A 1 587 ? 3.249 28.820 6.517 1.00 44.22 587 ALA A O 1
ATOM 4605 N N . VAL A 1 588 ? 4.998 30.163 6.928 1.00 40.00 588 VAL A N 1
ATOM 4606 C CA . VAL A 1 588 ? 4.368 31.374 6.369 1.00 40.00 588 VAL A CA 1
ATOM 4607 C C . VAL A 1 588 ? 3.907 31.113 4.927 1.00 40.00 588 VAL A C 1
ATOM 4609 O O . VAL A 1 588 ? 4.738 30.805 4.078 1.00 40.00 588 VAL A O 1
ATOM 4612 N N . 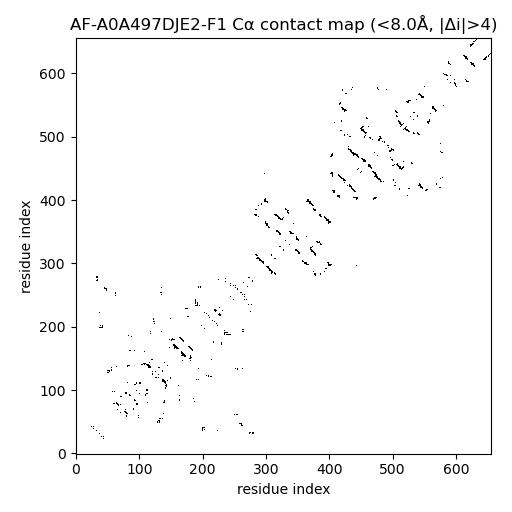SER A 1 589 ? 2.598 31.272 4.670 1.00 43.66 589 SER A N 1
ATOM 4613 C CA . SER A 1 589 ? 1.838 30.947 3.434 1.00 43.66 589 SER A CA 1
ATOM 4614 C C . SER A 1 589 ? 1.292 29.517 3.252 1.00 43.66 589 SER A C 1
ATOM 4616 O O . SER A 1 589 ? 0.765 29.215 2.184 1.00 43.66 589 SER A O 1
ATOM 4618 N N . THR A 1 590 ? 1.335 28.657 4.273 1.00 45.44 590 THR A N 1
ATOM 4619 C CA . THR A 1 590 ? 0.602 27.372 4.250 1.00 45.44 590 THR A CA 1
ATOM 4620 C C . THR A 1 590 ? -0.886 27.538 4.584 1.00 45.44 590 THR A C 1
ATOM 4622 O O . THR A 1 590 ? -1.276 28.470 5.288 1.00 45.44 590 THR A O 1
ATOM 4625 N N . ASP A 1 591 ? -1.720 26.649 4.040 1.00 44.97 591 ASP A N 1
ATOM 4626 C CA . ASP A 1 591 ? -3.175 26.688 4.192 1.00 44.97 591 ASP A CA 1
ATOM 4627 C C . ASP A 1 591 ? -3.625 26.328 5.622 1.00 44.97 591 ASP A C 1
ATOM 4629 O O . ASP A 1 591 ? -3.257 25.288 6.170 1.00 44.97 591 ASP A O 1
ATOM 4633 N N . TRP A 1 592 ? -4.459 27.189 6.206 1.00 37.91 592 TRP A N 1
ATOM 4634 C CA . TRP A 1 592 ? -5.026 27.051 7.550 1.00 37.91 592 TRP A CA 1
ATOM 4635 C C . TRP A 1 592 ? -5.948 25.829 7.691 1.00 37.91 592 TRP A C 1
ATOM 4637 O O . TRP A 1 592 ? -6.066 25.278 8.786 1.00 37.91 592 TRP A O 1
ATOM 4647 N N . PHE A 1 593 ? -6.573 25.400 6.588 1.00 38.94 593 PHE A N 1
ATOM 4648 C CA . PHE A 1 593 ? -7.536 24.293 6.546 1.00 38.94 593 PHE A CA 1
ATOM 4649 C C . PHE A 1 593 ? -6.885 22.920 6.351 1.00 38.94 593 PHE A C 1
ATOM 4651 O O . PHE A 1 593 ? -7.520 21.894 6.586 1.00 38.94 593 PHE A O 1
ATOM 4658 N N . THR A 1 594 ? -5.603 22.875 5.987 1.00 46.66 594 THR A N 1
ATOM 4659 C CA . THR A 1 594 ? -4.864 21.616 5.896 1.00 46.66 594 THR A CA 1
ATOM 4660 C C . THR A 1 594 ? -4.474 21.138 7.297 1.00 46.66 594 THR A C 1
ATOM 4662 O O . THR A 1 594 ? -3.580 21.695 7.936 1.00 46.66 594 THR A O 1
ATOM 4665 N N . ILE A 1 595 ? -5.118 20.057 7.744 1.00 41.53 595 ILE A N 1
ATOM 4666 C CA . ILE A 1 595 ? -4.924 19.401 9.049 1.00 41.53 595 ILE A CA 1
ATOM 4667 C C . ILE A 1 595 ? -3.444 19.174 9.416 1.00 41.53 595 ILE A C 1
ATOM 4669 O O . ILE A 1 595 ? -3.054 19.401 10.555 1.00 41.53 595 ILE A O 1
ATOM 4673 N N . ASN A 1 596 ? -2.595 18.849 8.436 1.00 47.97 596 ASN A N 1
ATOM 4674 C CA . ASN A 1 596 ? -1.163 18.577 8.621 1.00 47.97 596 ASN A CA 1
ATOM 4675 C C . ASN A 1 596 ? -0.309 19.812 8.991 1.00 47.97 596 ASN A C 1
ATOM 4677 O O . ASN A 1 596 ? 0.851 19.654 9.371 1.00 47.97 596 ASN A O 1
ATOM 4681 N N . ASN A 1 597 ? -0.844 21.036 8.885 1.00 41.56 597 ASN A N 1
ATOM 4682 C CA . ASN A 1 597 ? -0.162 22.261 9.339 1.00 41.56 597 ASN A CA 1
ATOM 4683 C C . ASN A 1 597 ? -0.366 22.537 10.843 1.00 41.56 597 ASN A C 1
ATOM 4685 O O . ASN A 1 597 ? 0.284 23.424 11.412 1.00 41.56 597 ASN A O 1
ATOM 4689 N N . TRP A 1 598 ? -1.232 21.750 11.483 1.00 41.94 598 TRP A N 1
ATOM 4690 C CA . TRP A 1 598 ? -1.475 21.711 12.917 1.00 41.94 598 TRP A CA 1
ATOM 4691 C C . TRP A 1 598 ? -0.858 20.444 13.506 1.00 41.94 598 TRP A C 1
ATOM 4693 O O . TRP A 1 598 ? -1.068 19.350 12.991 1.00 41.94 598 TRP A O 1
ATOM 4703 N N . GLN A 1 599 ? -0.129 20.569 14.614 1.00 40.88 599 GLN A N 1
ATOM 4704 C CA . GLN A 1 599 ? 0.369 19.414 15.356 1.00 40.88 599 GLN A CA 1
ATOM 4705 C C . GLN A 1 599 ? -0.381 19.242 16.675 1.00 40.88 599 GLN A C 1
ATOM 4707 O O . GLN A 1 599 ? -0.426 20.149 17.511 1.00 40.88 599 GLN A O 1
ATOM 4712 N N . VAL A 1 600 ? -0.918 18.032 16.854 1.00 41.84 600 VAL A N 1
ATOM 4713 C CA . VAL A 1 600 ? -1.383 17.465 18.124 1.00 41.84 600 VAL A CA 1
ATOM 4714 C C . VAL A 1 600 ? -0.878 16.044 18.253 1.00 41.84 600 VAL A C 1
ATOM 4716 O O . VAL A 1 600 ? -0.708 15.326 17.268 1.00 41.84 600 VAL A O 1
ATOM 4719 N N . ASN A 1 601 ? -0.664 15.643 19.500 1.00 40.97 601 ASN A N 1
ATOM 4720 C CA . ASN A 1 601 ? -0.242 14.313 19.907 1.00 40.97 601 ASN A CA 1
ATOM 4721 C C . ASN A 1 601 ? -1.417 13.299 19.803 1.00 40.97 601 ASN A C 1
ATOM 4723 O O . ASN A 1 601 ? -1.874 12.795 20.828 1.00 40.97 601 ASN A O 1
ATOM 4727 N N . SER A 1 602 ? -1.902 13.087 18.563 1.00 31.14 602 SER A N 1
ATOM 4728 C CA . SER A 1 602 ? -3.103 12.340 18.098 1.00 31.14 602 SER A CA 1
ATOM 4729 C C . SER A 1 602 ? -4.464 12.819 18.649 1.00 31.14 602 SER A C 1
ATOM 4731 O O . SER A 1 602 ? -4.579 13.101 19.833 1.00 31.14 602 SER A O 1
ATOM 4733 N N . SER A 1 603 ? -5.556 12.939 17.889 1.00 29.78 603 SER A N 1
ATOM 4734 C CA . SER A 1 603 ? -5.793 12.886 16.433 1.00 29.78 603 SER A CA 1
ATOM 4735 C C . SER A 1 603 ? -7.075 13.689 16.119 1.00 29.78 603 SER A C 1
ATOM 4737 O O . SER A 1 603 ? -7.932 13.785 16.985 1.00 29.78 603 SER A O 1
ATOM 4739 N N . THR A 1 604 ? -7.181 14.249 14.901 1.00 31.17 604 THR A N 1
ATOM 4740 C CA . THR A 1 604 ? -8.325 15.021 14.331 1.00 31.17 604 THR A CA 1
ATOM 4741 C C . THR A 1 604 ? -8.863 16.247 15.114 1.00 31.17 604 THR A C 1
ATOM 4743 O O . THR A 1 604 ? -9.479 16.083 16.161 1.00 31.17 604 THR A O 1
ATOM 4746 N N . PRO A 1 605 ? -8.731 17.489 14.585 1.00 34.75 605 PRO A N 1
ATOM 4747 C CA . PRO A 1 605 ? -9.406 18.671 15.124 1.00 34.75 605 PRO A CA 1
ATOM 4748 C C . PRO A 1 605 ? -10.883 18.741 14.711 1.00 34.75 605 PRO A C 1
ATOM 4750 O O . PRO A 1 605 ? -11.192 18.774 13.520 1.00 34.75 605 PRO A O 1
ATOM 4753 N N . ASP A 1 606 ? -11.770 18.913 15.688 1.00 32.22 606 ASP A N 1
A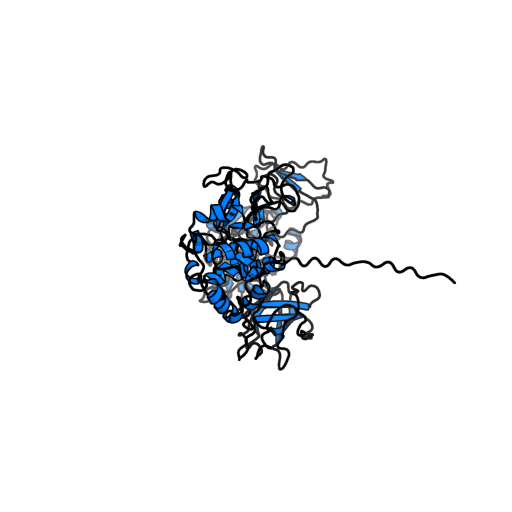TOM 4754 C CA . ASP A 1 606 ? -13.179 19.253 15.462 1.00 32.22 606 ASP A CA 1
ATOM 4755 C C . ASP A 1 606 ? -13.349 20.727 15.051 1.00 32.22 606 ASP A C 1
ATOM 4757 O O . ASP A 1 606 ? -13.420 21.625 15.891 1.00 32.22 606 ASP A O 1
ATOM 4761 N N . TYR A 1 607 ? -13.453 20.985 13.744 1.00 36.00 607 TYR A N 1
ATOM 4762 C CA . TYR A 1 607 ? -14.018 22.225 13.199 1.00 36.00 607 TYR A CA 1
ATOM 4763 C C . TYR A 1 607 ? -14.779 21.948 11.898 1.00 36.00 607 TYR A C 1
ATOM 4765 O O . TYR A 1 607 ? -14.230 21.396 10.949 1.00 36.00 607 TYR A O 1
ATOM 4773 N N . TYR A 1 608 ? -16.031 22.407 11.830 1.00 30.08 608 TYR A N 1
ATOM 4774 C CA . TYR A 1 608 ? -16.832 22.407 10.603 1.00 30.08 608 TYR A CA 1
ATOM 4775 C C . TYR A 1 608 ? -16.444 23.596 9.707 1.00 30.08 608 TYR A C 1
ATOM 4777 O O . TYR A 1 608 ? -16.266 24.715 10.194 1.00 30.08 608 TYR A O 1
ATOM 4785 N N . TYR A 1 609 ? -16.323 23.360 8.398 1.00 37.50 609 TYR A N 1
ATOM 4786 C CA . TYR A 1 609 ? -15.828 24.343 7.427 1.00 37.50 609 TYR A CA 1
ATOM 4787 C C . TYR A 1 609 ? -16.951 25.012 6.618 1.00 37.50 609 TYR A C 1
ATOM 4789 O O . TYR A 1 609 ? -17.809 24.325 6.071 1.00 37.50 609 TYR A O 1
ATOM 4797 N N . ASP A 1 610 ? -16.846 26.330 6.418 1.00 30.98 610 ASP A N 1
ATOM 4798 C CA . ASP A 1 610 ? -17.465 27.044 5.292 1.00 30.98 610 ASP A CA 1
ATOM 4799 C C . ASP A 1 610 ? -16.376 27.412 4.265 1.00 30.98 610 ASP A C 1
ATOM 4801 O O . ASP A 1 610 ? -15.272 27.839 4.621 1.00 30.98 610 ASP A O 1
ATOM 4805 N N . ALA A 1 611 ? -16.664 27.244 2.973 1.00 29.97 611 ALA A N 1
ATOM 4806 C CA . ALA A 1 611 ? -15.661 27.365 1.915 1.00 29.97 611 ALA A CA 1
ATOM 4807 C C . ALA A 1 611 ? -15.228 28.824 1.636 1.00 29.97 611 ALA A C 1
ATOM 4809 O O . ALA A 1 611 ? -16.055 29.659 1.277 1.00 29.97 611 ALA A O 1
ATOM 4810 N N . GLY A 1 612 ? -13.914 29.105 1.675 1.00 34.84 612 GLY A N 1
ATOM 4811 C CA . GLY A 1 612 ? -13.318 30.295 1.032 1.00 34.84 612 GLY A CA 1
ATOM 4812 C C . GLY A 1 612 ? -12.556 31.310 1.904 1.00 34.84 612 GLY A C 1
ATOM 4813 O O . GLY A 1 612 ? -12.178 32.362 1.388 1.00 34.84 612 GLY A O 1
ATOM 4814 N N . SER A 1 613 ? -12.303 31.040 3.189 1.00 35.44 613 SER A N 1
ATOM 4815 C CA . SER A 1 613 ? -11.477 31.920 4.052 1.00 35.44 613 SER A CA 1
ATOM 4816 C C . SER A 1 613 ? -9.973 31.577 3.984 1.00 35.44 613 SER A C 1
ATOM 4818 O O . SER A 1 613 ? -9.622 30.527 3.458 1.00 35.44 613 SER A O 1
ATOM 4820 N N . TYR A 1 614 ? -9.071 32.433 4.500 1.00 35.25 614 TYR A N 1
ATOM 4821 C CA . TYR A 1 614 ? -7.639 32.104 4.708 1.00 35.25 614 TYR A CA 1
ATOM 4822 C C . TYR A 1 614 ? -6.918 33.071 5.680 1.00 35.25 614 TYR A C 1
ATOM 4824 O O . TYR A 1 614 ? -7.308 34.228 5.852 1.00 35.25 614 TYR A O 1
ATOM 4832 N N . LEU A 1 615 ? -5.824 32.612 6.307 1.00 36.66 615 LEU A N 1
ATOM 4833 C CA . LEU A 1 615 ? -4.964 33.415 7.194 1.00 36.66 615 LEU A CA 1
ATOM 4834 C C . LEU A 1 615 ? -3.644 33.787 6.497 1.00 36.66 615 LEU A C 1
ATOM 4836 O O . LEU A 1 615 ? -3.035 32.949 5.838 1.00 36.66 615 LEU A O 1
ATOM 4840 N N . ILE A 1 616 ? -3.147 35.015 6.695 1.00 39.16 616 ILE A N 1
ATOM 4841 C CA . ILE A 1 616 ? -1.773 35.391 6.320 1.00 39.16 616 ILE A CA 1
ATOM 4842 C C . ILE A 1 616 ? -0.998 35.825 7.568 1.00 39.16 616 ILE A C 1
ATOM 4844 O O . ILE A 1 616 ? -1.362 36.785 8.246 1.00 39.16 616 ILE A O 1
ATOM 4848 N N . ILE A 1 617 ? 0.122 35.153 7.838 1.00 39.97 617 ILE A N 1
ATOM 4849 C CA . ILE A 1 617 ? 1.092 35.554 8.864 1.00 39.97 617 ILE A CA 1
ATOM 4850 C C . ILE A 1 617 ? 2.180 36.395 8.189 1.00 39.97 617 ILE A C 1
ATOM 4852 O O . ILE A 1 617 ? 2.860 35.927 7.275 1.00 39.97 617 ILE A O 1
ATOM 4856 N N . ASN A 1 618 ? 2.348 37.648 8.618 1.00 38.31 618 ASN A N 1
ATOM 4857 C CA . ASN A 1 618 ? 3.317 38.557 8.006 1.00 38.31 618 ASN A CA 1
ATOM 4858 C C . ASN A 1 618 ? 4.744 38.276 8.544 1.00 38.31 618 ASN A C 1
ATOM 4860 O O . ASN A 1 618 ? 4.948 38.386 9.759 1.00 38.31 618 ASN A O 1
ATOM 4864 N N . PRO A 1 619 ? 5.755 37.963 7.697 1.00 34.50 619 PRO A N 1
ATOM 4865 C CA . PRO A 1 619 ? 7.080 37.513 8.156 1.00 34.50 619 PRO A CA 1
ATOM 4866 C C . PRO A 1 619 ? 7.888 38.513 9.001 1.00 34.50 619 PRO A C 1
ATOM 4868 O O . PRO A 1 619 ? 8.940 38.158 9.524 1.00 34.50 619 PRO A O 1
ATOM 4871 N N . ALA A 1 620 ? 7.444 39.767 9.114 1.00 36.28 620 ALA A N 1
ATOM 4872 C CA . ALA A 1 620 ? 8.187 40.838 9.777 1.00 36.28 620 ALA A CA 1
ATOM 4873 C C . ALA A 1 620 ? 7.918 40.993 11.292 1.00 36.28 620 ALA A C 1
ATOM 4875 O O . ALA A 1 620 ? 8.513 41.883 11.900 1.00 36.28 620 ALA A O 1
ATOM 4876 N N . GLY A 1 621 ? 7.043 40.186 11.915 1.00 40.06 621 GLY A N 1
ATOM 4877 C CA . GLY A 1 621 ? 6.745 40.377 13.346 1.00 40.06 621 GLY A CA 1
ATOM 4878 C C . GLY A 1 621 ? 5.724 39.456 14.022 1.00 40.06 621 GLY A C 1
ATOM 4879 O O . GLY A 1 621 ? 5.101 39.898 14.981 1.00 40.06 621 GLY A O 1
ATOM 4880 N N . ASN A 1 622 ? 5.512 38.222 13.545 1.00 39.88 622 ASN A N 1
ATOM 4881 C CA . ASN A 1 622 ? 4.583 37.242 14.151 1.00 39.88 622 ASN A CA 1
ATOM 4882 C C . ASN A 1 622 ? 3.159 37.780 14.434 1.00 39.88 622 ASN A C 1
ATOM 4884 O O . ASN A 1 622 ? 2.482 37.319 15.348 1.00 39.88 622 ASN A O 1
ATOM 4888 N N . SER A 1 623 ? 2.694 38.761 13.656 1.00 42.22 623 SER A N 1
ATOM 4889 C CA . SER A 1 623 ? 1.335 39.304 13.748 1.00 42.22 623 SER A CA 1
ATOM 4890 C C . SER A 1 623 ? 0.457 38.644 12.675 1.00 42.22 623 SER A C 1
ATOM 4892 O O . SER A 1 623 ? 0.678 38.908 11.487 1.00 42.22 623 SER A O 1
ATOM 4894 N N . PRO A 1 624 ? -0.483 37.754 13.044 1.00 45.09 624 PRO A N 1
ATOM 4895 C CA . PRO A 1 624 ? -1.404 37.138 12.096 1.00 45.09 624 PRO A CA 1
ATOM 4896 C C . PRO A 1 624 ? -2.503 38.122 11.664 1.00 45.09 624 PRO A C 1
ATOM 4898 O O . PRO A 1 624 ? -3.031 38.887 12.479 1.00 45.09 624 PRO A O 1
ATOM 4901 N N . THR A 1 625 ? -2.876 38.065 10.384 1.00 44.00 625 THR A N 1
ATOM 4902 C CA . THR A 1 625 ? -3.965 38.851 9.788 1.00 44.00 625 THR A CA 1
ATOM 4903 C C . THR A 1 625 ? -4.977 37.906 9.141 1.00 44.00 625 THR A C 1
ATOM 4905 O O . THR A 1 625 ? -4.616 37.089 8.291 1.00 44.00 625 THR A O 1
ATOM 4908 N N . LEU A 1 626 ? -6.243 38.015 9.549 1.00 44.19 626 LEU A N 1
ATOM 4909 C CA . LEU A 1 626 ? -7.339 37.140 9.124 1.00 44.19 626 LEU A CA 1
ATOM 4910 C C . LEU A 1 626 ? -8.141 37.755 7.975 1.00 44.19 626 LEU A C 1
ATOM 4912 O O . LEU A 1 626 ? -8.574 38.904 8.073 1.00 44.19 626 LEU A O 1
ATOM 4916 N N . PHE A 1 627 ? -8.365 36.973 6.916 1.00 43.72 627 PHE A N 1
ATOM 4917 C CA . PHE A 1 627 ? -9.138 37.371 5.742 1.00 43.72 627 PHE A CA 1
ATOM 4918 C C . PHE A 1 627 ? -10.316 36.412 5.519 1.00 43.72 627 PHE A C 1
ATOM 4920 O O . PHE A 1 627 ? -10.167 35.190 5.531 1.00 43.72 627 PHE A O 1
ATOM 4927 N N . SER A 1 628 ? -11.498 36.979 5.283 1.00 42.66 628 SER A N 1
ATOM 4928 C CA . SER A 1 628 ? -12.699 36.249 4.870 1.00 42.66 628 SER A CA 1
ATOM 4929 C C . SER A 1 628 ? -13.550 37.127 3.958 1.00 42.66 628 SER A C 1
ATOM 4931 O O . SER A 1 628 ? -13.497 38.355 4.048 1.00 42.66 628 SER A O 1
ATOM 4933 N N . THR A 1 629 ? -14.331 36.500 3.082 1.00 40.44 629 THR A N 1
ATOM 4934 C CA . THR A 1 629 ? -15.363 37.161 2.271 1.00 40.44 629 THR A CA 1
ATOM 4935 C C . THR A 1 629 ? -16.719 37.242 2.975 1.00 40.44 629 THR A C 1
ATOM 4937 O O . THR A 1 629 ? -17.581 37.997 2.521 1.00 40.44 629 THR A O 1
ATOM 4940 N N . ASP A 1 630 ? -16.891 36.519 4.086 1.00 41.59 630 ASP A N 1
ATOM 4941 C CA . ASP A 1 630 ? -18.152 36.357 4.811 1.00 41.59 630 ASP A CA 1
ATOM 4942 C C . ASP A 1 630 ? -18.018 36.669 6.316 1.00 41.59 630 ASP A C 1
ATOM 4944 O O . ASP A 1 630 ? -16.977 37.109 6.808 1.00 41.59 630 ASP A O 1
ATOM 4948 N N . THR A 1 631 ? -19.126 36.556 7.056 1.00 42.38 631 THR A N 1
ATOM 4949 C CA . THR A 1 631 ? -19.194 36.973 8.469 1.00 42.38 631 THR A CA 1
ATOM 4950 C C . THR A 1 631 ? -18.516 35.942 9.372 1.00 42.38 631 THR A C 1
ATOM 4952 O O . THR A 1 631 ? -19.030 34.842 9.542 1.00 42.38 631 THR A O 1
ATOM 4955 N N . ILE A 1 632 ? -17.386 36.311 9.980 1.00 42.97 632 ILE A N 1
ATOM 4956 C CA . ILE A 1 632 ? -16.612 35.428 10.862 1.00 42.97 632 ILE A CA 1
ATOM 4957 C C . ILE A 1 632 ? -17.113 35.513 12.312 1.00 42.97 632 ILE A C 1
ATOM 4959 O O . ILE A 1 632 ? -17.192 36.610 12.869 1.00 42.97 632 ILE A O 1
ATOM 4963 N N . PHE A 1 633 ? -17.337 34.363 12.954 1.00 38.69 633 PHE A N 1
ATOM 4964 C CA . PHE A 1 633 ? -17.515 34.250 14.405 1.00 38.69 633 PHE A CA 1
ATOM 4965 C C . PHE A 1 633 ? -16.253 33.653 15.056 1.00 38.69 633 PHE A C 1
ATOM 4967 O O . PHE A 1 633 ? -16.052 32.444 15.047 1.00 38.69 633 PHE A O 1
ATOM 4974 N N . CYS A 1 634 ? -15.398 34.496 15.647 1.00 41.62 634 CYS A N 1
ATOM 4975 C CA . CYS A 1 634 ? -14.213 34.068 16.408 1.00 41.62 634 CYS A CA 1
ATOM 4976 C C . CYS A 1 634 ? -14.437 34.264 17.915 1.00 41.62 634 CYS A C 1
ATOM 4978 O O . CYS A 1 634 ? -13.958 35.237 18.493 1.00 41.62 634 CYS A O 1
ATOM 4980 N N . THR A 1 635 ? -15.183 33.366 18.562 1.00 34.56 635 THR A N 1
ATOM 4981 C CA . THR A 1 635 ? -15.626 33.560 19.957 1.00 34.56 635 THR A CA 1
ATOM 4982 C C . THR A 1 635 ? -14.671 33.033 21.035 1.00 34.56 635 THR A C 1
ATOM 4984 O O . THR A 1 635 ? -14.828 33.428 22.187 1.00 34.56 635 THR A O 1
ATOM 4987 N N . LYS A 1 636 ? -13.685 32.181 20.704 1.00 33.31 636 LYS A N 1
ATOM 4988 C CA . LYS A 1 636 ? -12.734 31.586 21.676 1.00 33.31 636 LYS A CA 1
ATOM 4989 C C . LYS A 1 636 ? -11.302 31.399 21.132 1.00 33.31 636 LYS A C 1
ATOM 4991 O O . LYS A 1 636 ? -10.720 30.327 21.260 1.00 33.31 636 LYS A O 1
ATOM 4996 N N . LEU A 1 637 ? -10.723 32.428 20.506 1.00 35.25 637 LEU A N 1
ATOM 4997 C CA . LEU A 1 637 ? -9.321 32.388 20.064 1.00 35.25 637 LEU A CA 1
ATOM 4998 C C . LEU A 1 637 ? -8.393 32.973 21.146 1.00 35.25 637 LEU A C 1
ATOM 5000 O O . LEU A 1 637 ? -8.327 34.191 21.307 1.00 35.25 637 LEU A O 1
ATOM 5004 N N . THR A 1 638 ? -7.660 32.121 21.863 1.00 36.25 638 THR A N 1
ATOM 5005 C CA . THR A 1 638 ? -6.659 32.550 22.859 1.00 36.25 638 THR A CA 1
ATOM 5006 C C . THR A 1 638 ? -5.262 32.485 22.246 1.00 36.25 638 THR A C 1
ATOM 5008 O O . THR A 1 638 ? -4.845 31.435 21.768 1.00 36.25 638 THR A O 1
ATOM 5011 N N . MET A 1 639 ? -4.521 33.595 22.266 1.00 43.00 639 MET A N 1
ATOM 5012 C CA . MET A 1 639 ? -3.122 33.651 21.822 1.00 43.00 639 MET A CA 1
ATOM 5013 C C . MET A 1 639 ? -2.219 34.201 22.928 1.00 43.00 639 MET A C 1
ATOM 5015 O O . MET A 1 639 ? -2.699 34.847 23.858 1.00 43.00 639 MET A O 1
ATOM 5019 N N . ASP A 1 640 ? -0.908 33.961 22.813 1.00 35.78 640 ASP A N 1
ATOM 5020 C CA . ASP A 1 640 ? 0.089 34.506 23.742 1.00 35.78 640 ASP A CA 1
ATOM 5021 C C . ASP A 1 640 ? -0.036 36.035 23.869 1.00 35.78 640 ASP A C 1
ATOM 5023 O O . ASP A 1 640 ? -0.208 36.759 22.887 1.00 35.78 640 ASP A O 1
ATOM 5027 N N . THR A 1 641 ? 0.122 36.511 25.101 1.00 36.62 641 THR A N 1
ATOM 5028 C CA . THR A 1 641 ? 0.090 37.904 25.574 1.00 36.62 641 THR A CA 1
ATOM 5029 C C . THR A 1 641 ? 0.934 38.908 24.778 1.00 36.62 641 THR A C 1
ATOM 5031 O O . THR A 1 641 ? 0.731 40.115 24.913 1.00 36.62 641 THR A O 1
ATOM 5034 N N . ASN A 1 642 ? 1.864 38.438 23.943 1.00 36.69 642 ASN A N 1
ATOM 5035 C CA . ASN A 1 642 ? 2.735 39.260 23.100 1.00 36.69 642 ASN A CA 1
ATOM 5036 C C . ASN A 1 642 ? 2.267 39.377 21.634 1.00 36.69 642 ASN A C 1
ATOM 5038 O O . ASN A 1 642 ? 2.849 40.148 20.869 1.00 36.69 642 ASN A O 1
ATOM 5042 N N . ALA A 1 643 ? 1.251 38.617 21.215 1.00 38.09 643 ALA A N 1
ATOM 5043 C CA . ALA A 1 643 ? 0.800 38.552 19.829 1.00 38.09 643 ALA A CA 1
ATOM 5044 C C . ALA A 1 643 ? -0.352 39.534 19.547 1.00 38.09 643 ALA A C 1
ATOM 5046 O O . ALA A 1 643 ? -1.405 39.498 20.181 1.00 38.09 643 ALA A O 1
ATOM 5047 N N . VAL A 1 644 ? -0.171 40.405 18.550 1.00 38.56 644 VAL A N 1
ATOM 5048 C CA . VAL A 1 644 ? -1.177 41.397 18.134 1.00 38.56 644 VAL A CA 1
ATOM 5049 C C . VAL A 1 644 ? -1.905 40.908 16.882 1.00 38.56 644 VAL A C 1
ATOM 5051 O O . VAL A 1 644 ? -1.307 40.838 15.808 1.00 38.56 644 VAL A O 1
ATOM 5054 N N . ILE A 1 645 ? -3.208 40.627 16.993 1.00 40.84 645 ILE A N 1
ATOM 5055 C CA . ILE A 1 645 ? -4.080 40.457 15.819 1.00 40.84 645 ILE A CA 1
ATOM 5056 C C . ILE A 1 645 ? -4.407 41.839 15.260 1.00 40.84 645 ILE A C 1
ATOM 5058 O O . ILE A 1 645 ? -4.934 42.696 15.970 1.00 40.84 645 ILE A O 1
ATOM 5062 N N . THR A 1 646 ? -4.149 42.043 13.970 1.00 39.62 646 THR A N 1
ATOM 5063 C CA . THR A 1 646 ? -4.674 43.206 13.245 1.00 39.62 646 THR A CA 1
ATOM 5064 C C . THR A 1 646 ? -5.877 42.761 12.421 1.00 39.62 646 THR A C 1
ATOM 5066 O O . THR A 1 646 ? -5.728 42.006 11.465 1.00 39.62 646 THR A O 1
ATOM 5069 N N . LEU A 1 647 ? -7.075 43.218 12.792 1.00 39.12 647 LEU A N 1
ATOM 5070 C CA . LEU A 1 647 ? -8.300 42.980 12.025 1.00 39.12 647 LEU A CA 1
ATOM 5071 C C . LEU A 1 647 ? -8.471 44.088 10.978 1.00 39.12 647 LEU A C 1
ATOM 5073 O O . LEU A 1 647 ? -8.613 45.259 11.340 1.00 39.12 647 LEU A O 1
ATOM 5077 N N . ASP A 1 648 ? -8.470 43.737 9.690 1.00 40.75 648 ASP A N 1
ATOM 5078 C CA . ASP A 1 648 ? -8.716 44.710 8.623 1.00 40.75 648 ASP A CA 1
ATOM 5079 C C . ASP A 1 648 ? -10.221 45.012 8.506 1.00 40.75 648 ASP A C 1
ATOM 5081 O O . ASP A 1 648 ? -11.032 44.214 8.027 1.00 40.75 648 ASP A O 1
ATOM 5085 N N . SER A 1 649 ? -10.601 46.208 8.955 1.00 39.25 649 SER A N 1
ATOM 5086 C CA . SER A 1 649 ? -11.986 46.684 8.957 1.00 39.25 649 SER A CA 1
ATOM 5087 C C . SER A 1 649 ? -12.561 46.965 7.564 1.00 39.25 649 SER A C 1
ATOM 5089 O O . SER A 1 649 ? -13.753 47.252 7.458 1.00 39.25 649 SER A O 1
ATOM 5091 N N . SER A 1 650 ? -11.764 46.867 6.493 1.00 39.34 650 SER A N 1
ATOM 5092 C CA . SER A 1 650 ? -12.257 46.996 5.116 1.00 39.34 650 SER A CA 1
ATOM 5093 C C . SER A 1 650 ? -13.017 45.762 4.608 1.00 39.34 650 SER A C 1
ATOM 5095 O O . SER A 1 650 ? -13.745 45.882 3.621 1.00 39.34 650 SER A O 1
ATOM 5097 N N . VAL A 1 651 ? -12.900 44.611 5.289 1.00 39.12 651 VAL A N 1
ATOM 5098 C CA . VAL A 1 651 ? -13.487 43.325 4.853 1.00 39.12 651 VAL A CA 1
ATOM 5099 C C . VAL A 1 651 ? -14.579 42.788 5.795 1.00 39.12 651 VAL A C 1
ATOM 5101 O O . VAL A 1 651 ? -15.447 42.033 5.369 1.00 39.12 651 VAL A O 1
ATOM 5104 N N . LEU A 1 652 ? -14.595 43.204 7.067 1.00 36.88 652 LEU A N 1
ATOM 5105 C CA . LEU A 1 652 ? -15.492 42.650 8.092 1.00 36.88 652 LEU A CA 1
ATOM 5106 C C . LEU A 1 652 ? -16.860 43.354 8.169 1.00 36.88 652 LEU A C 1
ATOM 5108 O O . LEU A 1 652 ? -16.976 44.482 8.656 1.00 36.88 652 LEU A O 1
ATOM 5112 N N . LYS A 1 653 ? -17.939 42.639 7.820 1.00 35.84 653 LYS A N 1
ATOM 5113 C CA . LYS A 1 653 ? -19.303 42.985 8.263 1.00 35.84 653 LYS A CA 1
ATOM 5114 C C . LYS A 1 653 ? -19.550 42.425 9.665 1.00 35.84 653 LYS A C 1
ATOM 5116 O O . LYS A 1 653 ? -20.013 41.304 9.821 1.00 35.84 653 LYS A O 1
ATOM 5121 N N . VAL A 1 654 ? -19.235 43.221 10.684 1.00 33.56 654 VAL A N 1
ATOM 5122 C CA . VAL A 1 654 ? -19.365 42.820 12.095 1.00 33.56 654 VAL A CA 1
ATOM 5123 C C . VAL A 1 654 ? -20.828 42.551 12.473 1.00 33.56 654 VAL A C 1
ATOM 5125 O O . VAL A 1 654 ? -21.670 43.449 12.404 1.00 33.56 654 VAL A O 1
ATOM 5128 N N . GLY A 1 655 ? -21.098 41.323 12.922 1.00 31.09 655 GLY A N 1
ATOM 5129 C CA . GLY A 1 655 ? -22.417 40.808 13.295 1.00 31.09 655 GLY A CA 1
ATOM 5130 C C . GLY A 1 655 ? -22.499 40.249 14.720 1.00 31.09 655 GLY A C 1
ATOM 5131 O O . GLY A 1 655 ? -23.173 39.247 14.899 1.00 31.09 655 GLY A O 1
ATOM 5132 N N . LYS A 1 656 ? -21.864 40.933 15.688 1.00 29.53 656 LYS A N 1
ATOM 5133 C CA . LYS A 1 656 ? -21.737 40.586 17.124 1.00 29.53 656 LYS A CA 1
ATOM 5134 C C . LYS A 1 656 ? -21.033 39.266 17.445 1.00 29.53 656 LYS A C 1
ATOM 5136 O O . LYS A 1 656 ? -21.698 38.214 17.414 1.00 29.53 656 LYS A O 1
#

Nearest PDB structures (foldseek):
  7yq5-assembly1_E  TM=3.857E-01  e=3.386E-04  Homo sapiens
  2b5i-assembly1_B  TM=3.253E-01  e=6.281E-04  Homo sapiens
  5m5e-assembly1_B  TM=2.928E-01  e=1.233E-03  Homo sapiens
  2erj-assembly2_F  TM=3.123E-01  e=5.941E-03  Homo sapiens
  7s2s-assembly1_B  TM=3.469E-01  e=3.204E-02  Homo sapiens

Secondary structure (DSSP, 8-state):
--------------------S-TTTTTTTTT--HHHHHHHHHHHHSS-----TTTHHHHTTTTTBPPTTSS-TT--S-BB--TTT--TTS--SS--BTTTSB-S--SSTTS-EEEEESS-TTTTTT-TTGGG-TTTEEEEEHHHHHHHTTPPB--EEEEEE-SSS-EEEEE-STT--SEEEE--GGGHHHHHHHHHHHHHHTTTTGGGGTTSTTGGGT--S-SSS-S-HHHHHHHHHHHHHSPPPHHHHHHHHHHHHHHS---HHHH-THHHHTTTS-SS-PPSPSSPPEEEEEEEE-SSEEEEEEEPP-SSS--SEEEEEEESSS--PPP-TT-PPPPB--GGGSEEEEEEETT--EEEEESPPTT-EEEEEEEEEES-GGG-EE--SS---EEEEEPPPS----B-SSS--B--EEEEEEEE-TT-GGG-EEEEEE-SSS--BTTTS-EEEEEEETTTEEEEEE--SB--TTEEEEEES-HHHHHHHHSS--SEE-TTS---SS-EEEEEESS-TTTSEEEEEES-TT---TTSTT--TTEEEEE-TT--S--SS--GGGEEEEE--TTT--TT---PPPEE-PPTT--TT-GGGEE-SS--------TT-EEEEETTTTEEEEE-SS-----S----TT------TTT-----

Radius of gyration: 35.07 Å; Cα contacts (8 Å, |Δi|>4): 1401; chains: 1; bounding box: 64×76×128 Å